Protein 5CFA (pdb70)

InterPro domains:
  IPR005877 YSIRK Gram-positive signal peptide [PF04650] (18-43)
  IPR005877 YSIRK Gram-positive signal peptide [TIGR01168] (13-55)
  IPR008966 Adhesion domain superfamily [SSF49401] (273-418)
  IPR008966 Adhesion domain superfamily [SSF49401] (420-597)
  IPR011252 Fibrogen-binding domain 1 [G3DSA:2.60.40.1280] (280-593)
  IPR011266 Fibrinogen-binding domain 2 [PF10425] (429-577)
  IPR013783 Immunoglobulin-like fold [G3DSA:2.60.40.10] (601-715)
  IPR013783 Immunoglobulin-like fold [G3DSA:2.60.40.10] (716-824)
  IPR013783 Immunoglobulin-like fold [G3DSA:2.60.40.10] (825-944)
  IPR019931 LPXTG cell wall anchor motif [PF00746] (1106-1149)
  IPR019931 LPXTG cell wall anchor motif [PS50847] (1112-1149)
  IPR033764 SD-repeat containing protein, B domain [PF17210] (604-709)
  IPR033764 SD-repeat containing protein, B domain [PF17210] (717-811)
  IPR033764 SD-repeat containing protein, B domain [PF17210] (827-930)
  IPR041171 SDR-like Ig domain [PF17961] (298-397)
  IPR050972 Serine-aspartate repeat-containing protein-like [PTHR34403] (8-1137)

Nearest PDB structures (foldseek):
  5cf3-assembly1_A  TM=9.729E-01  e=2.635E-61  Staphylococcus aureus
  5wtb-assembly4_C  TM=9.672E-01  e=5.217E-51  Staphylococcus aureus subsp. aureus Mu50
  5wtb-assembly3_B  TM=9.625E-01  e=1.735E-50  Staphylococcus aureus subsp. aureus Mu50
  5ihw-assembly1_A  TM=8.778E-01  e=2.331E-46  Staphylococcus aureus subsp. aureus MSSA476
  5wta-assembly2_B  TM=8.562E-01  e=1.679E-46  Staphylococcus aureus subsp. aureus Mu50

Structure (mmCIF, N/CA/C/O backbone):
data_5CFA
#
_entry.id   5CFA
#
_cell.length_a   60.916
_cell.length_b   74.961
_cell.length_c   75.563
_cell.angle_alpha   90.000
_cell.angle_beta   102.910
_cell.angle_gamma   90.000
#
_symmetry.space_group_name_H-M   'P 1 21 1'
#
loop_
_entity.id
_entity.type
_entity.pdbx_description
1 polymer 'Bone sialoprotein-binding protein'
2 polymer 'Peptide from Fibrinogen alpha chain'
3 non-polymer 'MAGNESIUM ION'
4 water water
#
loop_
_atom_site.group_PDB
_atom_site.id
_atom_site.type_symbol
_atom_site.label_atom_id
_atom_site.label_alt_id
_atom_site.label_comp_id
_atom_site.label_asym_id
_atom_site.label_entity_id
_atom_site.label_seq_id
_atom_site.pdbx_PDB_ins_code
_atom_site.Cartn_x
_atom_site.Cartn_y
_atom_site.Cartn_z
_atom_site.occupancy
_atom_site.B_iso_or_equiv
_atom_site.auth_seq_id
_atom_site.auth_comp_id
_atom_site.auth_asym_id
_atom_site.auth_atom_id
_atom_site.pdbx_PDB_model_num
ATOM 1 N N . ASN A 1 6 ? -4.273 -18.994 27.261 1.00 36.30 3 ASN A N 1
ATOM 2 C CA . ASN A 1 6 ? -5.596 -18.382 27.303 1.00 32.71 3 ASN A CA 1
ATOM 3 C C . ASN A 1 6 ? -5.704 -17.164 26.394 1.00 25.15 3 ASN A C 1
ATOM 4 O O . ASN A 1 6 ? -6.255 -16.133 26.783 1.00 22.45 3 ASN A O 1
ATOM 9 N N . ASN A 1 7 ? -5.179 -17.282 25.181 1.00 24.67 4 ASN A N 1
ATOM 10 C CA . ASN A 1 7 ? -5.280 -16.186 24.238 1.00 22.36 4 ASN A CA 1
ATOM 11 C C . ASN A 1 7 ? -6.696 -16.062 23.696 1.00 26.80 4 ASN A C 1
ATOM 12 O O . ASN A 1 7 ? -7.275 -17.043 23.229 1.00 27.09 4 ASN A O 1
ATOM 17 N N . VAL A 1 8 ? -7.249 -14.853 23.751 1.00 21.14 5 VAL A N 1
ATOM 18 C CA . VAL A 1 8 ? -8.617 -14.633 23.300 1.00 21.80 5 VAL A CA 1
ATOM 19 C C . VAL A 1 8 ? -8.689 -13.557 22.221 1.00 20.98 5 VAL A C 1
ATOM 20 O O . VAL A 1 8 ? -9.683 -12.842 22.116 1.00 20.87 5 VAL A O 1
ATOM 24 N N . ASN A 1 9 ? -7.639 -13.459 21.407 1.00 22.91 6 ASN A N 1
ATOM 25 C CA . ASN A 1 9 ? -7.634 -12.516 20.289 1.00 21.72 6 ASN A CA 1
ATOM 26 C C . ASN A 1 9 ? -8.890 -12.618 19.420 1.00 22.76 6 ASN A C 1
ATOM 27 O O . ASN A 1 9 ? -9.419 -11.607 18.964 1.00 24.38 6 ASN A O 1
ATOM 32 N N . ASP A 1 10 ? -9.377 -13.840 19.218 1.00 25.39 7 ASP A N 1
ATOM 33 C CA . ASP A 1 10 ? -10.584 -14.056 18.426 1.00 27.56 7 ASP A CA 1
ATOM 34 C C . ASP A 1 10 ? -11.842 -13.489 19.098 1.00 32.05 7 ASP A C 1
ATOM 35 O O . ASP A 1 10 ? -12.875 -13.316 18.447 1.00 31.11 7 ASP A O 1
ATOM 40 N N . LEU A 1 11 ? -11.752 -13.192 20.393 1.00 26.11 8 LEU A N 1
ATOM 41 C CA . LEU A 1 11 ? -12.868 -12.597 21.126 1.00 24.77 8 LEU A CA 1
ATOM 42 C C . LEU A 1 11 ? -12.762 -11.076 21.233 1.00 20.52 8 LEU A C 1
ATOM 43 O O . LEU A 1 11 ? -13.578 -10.428 21.891 1.00 21.40 8 LEU A O 1
ATOM 48 N N . ILE A 1 12 ? -11.754 -10.513 20.572 1.00 20.33 9 ILE A N 1
ATOM 49 C CA . ILE A 1 12 ? -11.561 -9.070 20.548 1.00 21.72 9 ILE A CA 1
ATOM 50 C C . ILE A 1 12 ? -11.997 -8.551 19.183 1.00 23.99 9 ILE A C 1
ATOM 51 O O . ILE A 1 12 ? -11.474 -8.985 18.160 1.00 26.19 9 ILE A O 1
ATOM 56 N N . THR A 1 13 ? -12.969 -7.649 19.168 1.00 19.91 10 THR A N 1
ATOM 57 C CA . THR A 1 13 ? -13.447 -7.068 17.918 1.00 24.16 10 THR A CA 1
ATOM 58 C C . THR A 1 13 ? -12.923 -5.649 17.756 1.00 17.45 10 THR A C 1
ATOM 59 O O . THR A 1 13 ? -13.320 -4.751 18.494 1.00 20.87 10 THR A O 1
ATOM 63 N N . VAL A 1 14 ? -12.043 -5.438 16.782 1.00 20.99 11 VAL A N 1
ATOM 64 C CA . VAL A 1 14 ? -11.463 -4.116 16.580 1.00 23.55 11 VAL A CA 1
ATOM 65 C C . VAL A 1 14 ? -12.393 -3.262 15.732 1.00 23.58 11 VAL A C 1
ATOM 66 O O . VAL A 1 14 ? -12.694 -3.615 14.595 1.00 26.64 11 VAL A O 1
ATOM 70 N N . THR A 1 15 ? -12.853 -2.144 16.285 1.00 22.40 12 THR A N 1
ATOM 71 C CA . THR A 1 15 ? -13.853 -1.323 15.601 1.00 22.64 12 THR A CA 1
ATOM 72 C C . THR A 1 15 ? -13.237 -0.129 14.872 1.00 26.31 12 THR A C 1
ATOM 73 O O . THR A 1 15 ? -13.860 0.456 13.988 1.00 27.33 12 THR A O 1
ATOM 77 N N . LYS A 1 16 ? -12.017 0.231 15.251 1.00 20.30 13 LYS A N 1
ATOM 78 C CA . LYS A 1 16 ? -11.301 1.317 14.585 1.00 22.15 13 LYS A CA 1
ATOM 79 C C . LYS A 1 16 ? -9.830 1.254 14.933 1.00 25.89 13 LYS A C 1
ATOM 80 O O . LYS A 1 16 ? -9.467 1.064 16.089 1.00 23.74 13 LYS A O 1
ATOM 86 N N . GLN A 1 17 ? -8.973 1.399 13.930 1.00 24.85 14 GLN A N 1
ATOM 87 C CA . GLN A 1 17 ? -7.549 1.512 14.213 1.00 23.11 14 GLN A CA 1
ATOM 88 C C . GLN A 1 17 ? -6.840 2.315 13.143 1.00 28.75 14 GLN A C 1
ATOM 89 O O . GLN A 1 17 ? -7.218 2.291 11.972 1.00 29.01 14 GLN A O 1
ATOM 95 N N . MET A 1 18 ? -5.822 3.056 13.560 1.00 24.14 15 MET A N 1
ATOM 96 C CA . MET A 1 18 ? -5.109 3.911 12.628 1.00 20.13 15 MET A CA 1
ATOM 97 C C . MET A 1 18 ? -3.699 4.233 13.089 1.00 24.67 15 MET A C 1
ATOM 98 O O . MET A 1 18 ? -3.378 4.177 14.273 1.00 22.04 15 MET A O 1
ATOM 103 N N . ILE A 1 19 ? -2.868 4.577 12.113 1.00 21.75 16 ILE A N 1
ATOM 104 C CA . ILE A 1 19 ? -1.490 4.980 12.337 1.00 20.63 16 ILE A CA 1
ATOM 105 C C . ILE A 1 19 ? -1.338 6.432 11.914 1.00 24.86 16 ILE A C 1
ATOM 106 O O . ILE A 1 19 ? -1.675 6.782 10.784 1.00 25.40 16 ILE A O 1
ATOM 111 N N . THR A 1 20 ? -0.854 7.280 12.813 1.00 22.21 17 THR A N 1
ATOM 112 C CA . THR A 1 20 ? -0.689 8.692 12.491 1.00 21.01 17 THR A CA 1
ATOM 113 C C . THR A 1 20 ? 0.681 9.182 12.929 1.00 23.46 17 THR A C 1
ATOM 114 O O . THR A 1 20 ? 1.353 8.545 13.734 1.00 23.79 17 THR A O 1
ATOM 118 N N . GLU A 1 21 ? 1.106 10.307 12.370 1.00 24.40 18 GLU A N 1
ATOM 119 C CA . GLU A 1 21 ? 2.424 10.850 12.676 1.00 23.51 18 GLU A CA 1
ATOM 120 C C . GLU A 1 21 ? 2.356 11.832 13.832 1.00 21.42 18 GLU A C 1
ATOM 121 O O . GLU A 1 21 ? 1.374 12.566 13.980 1.00 26.93 18 GLU A O 1
ATOM 127 N N . GLY A 1 22 ? 3.413 11.865 14.637 1.00 19.85 19 GLY A N 1
ATOM 128 C CA . GLY A 1 22 ? 3.399 12.616 15.881 1.00 21.25 19 GLY A CA 1
ATOM 129 C C . GLY A 1 22 ? 3.625 14.112 15.796 1.00 25.92 19 GLY A C 1
ATOM 130 O O . GLY A 1 22 ? 3.247 14.849 16.706 1.00 25.71 19 GLY A O 1
ATOM 131 N N . ILE A 1 23 ? 4.242 14.574 14.716 1.00 22.15 20 ILE A N 1
ATOM 132 C CA . ILE A 1 23 ? 4.544 15.995 14.575 1.00 20.78 20 ILE A CA 1
ATOM 133 C C . ILE A 1 23 ? 3.898 16.614 13.331 1.00 23.79 20 ILE A C 1
ATOM 134 O O . ILE A 1 23 ? 3.219 17.637 13.429 1.00 26.90 20 ILE A O 1
ATOM 139 N N . LYS A 1 24 ? 4.110 16.013 12.165 1.00 21.41 21 LYS A N 1
ATOM 140 C CA . LYS A 1 24 ? 3.499 16.524 10.944 1.00 28.65 21 LYS A CA 1
ATOM 141 C C . LYS A 1 24 ? 3.072 15.418 9.988 1.00 25.24 21 LYS A C 1
ATOM 142 O O . LYS A 1 24 ? 3.830 14.496 9.698 1.00 22.13 21 LYS A O 1
ATOM 148 N N . ASP A 1 25 ? 1.843 15.526 9.500 1.00 27.57 22 ASP A N 1
ATOM 149 C CA . ASP A 1 25 ? 1.297 14.560 8.562 1.00 32.08 22 ASP A CA 1
ATOM 150 C C . ASP A 1 25 ? 1.825 14.873 7.164 1.00 33.53 22 ASP A C 1
ATOM 151 O O . ASP A 1 25 ? 1.215 15.631 6.404 1.00 35.41 22 ASP A O 1
ATOM 156 N N . ASP A 1 26 ? 2.976 14.301 6.834 1.00 24.51 23 ASP A N 1
ATOM 157 C CA . ASP A 1 26 ? 3.584 14.551 5.535 1.00 21.47 23 ASP A CA 1
ATOM 158 C C . ASP A 1 26 ? 4.175 13.284 4.939 1.00 25.61 23 ASP A C 1
ATOM 159 O O . ASP A 1 26 ? 4.912 13.344 3.955 1.00 27.02 23 ASP A O 1
ATOM 164 N N . GLY A 1 27 ? 3.860 12.141 5.538 1.00 26.91 24 GLY A N 1
ATOM 165 C CA . GLY A 1 27 ? 4.344 10.869 5.033 1.00 26.06 24 GLY A CA 1
ATOM 166 C C . GLY A 1 27 ? 5.815 10.594 5.291 1.00 20.42 24 GLY A C 1
ATOM 167 O O . GLY A 1 27 ? 6.362 9.613 4.794 1.00 22.74 24 GLY A O 1
ATOM 168 N N . VAL A 1 28 ? 6.456 11.459 6.071 1.00 21.58 25 VAL A N 1
ATOM 169 C CA . VAL A 1 28 ? 7.883 11.328 6.365 1.00 19.99 25 VAL A CA 1
ATOM 170 C C . VAL A 1 28 ? 8.128 11.355 7.865 1.00 17.93 25 VAL A C 1
ATOM 171 O O . VAL A 1 28 ? 7.820 12.342 8.515 1.00 18.54 25 VAL A O 1
ATOM 175 N N . ILE A 1 29 ? 8.692 10.286 8.412 1.00 18.06 26 ILE A N 1
ATOM 176 C CA . ILE A 1 29 ? 9.028 10.288 9.833 1.00 16.23 26 ILE A CA 1
ATOM 177 C C . ILE A 1 29 ? 10.386 10.959 10.011 1.00 17.45 26 ILE A C 1
ATOM 178 O O . ILE A 1 29 ? 11.406 10.438 9.546 1.00 18.21 26 ILE A O 1
ATOM 183 N N . GLN A 1 30 ? 10.393 12.126 10.649 1.00 14.71 27 GLN A N 1
ATOM 184 C CA . GLN A 1 30 ? 11.637 12.833 10.943 1.00 14.82 27 GLN A CA 1
ATOM 185 C C . GLN A 1 30 ? 12.207 12.298 12.235 1.00 15.42 27 GLN A C 1
ATOM 186 O O . GLN A 1 30 ? 11.978 12.850 13.317 1.00 15.09 27 GLN A O 1
ATOM 192 N N . ALA A 1 31 ? 12.900 11.178 12.133 1.00 15.46 28 ALA A N 1
ATOM 193 C CA . ALA A 1 31 ? 13.340 10.424 13.303 1.00 13.49 28 ALA A CA 1
ATOM 194 C C . ALA A 1 31 ? 14.326 11.202 14.177 1.00 16.33 28 ALA A C 1
ATOM 195 O O . ALA A 1 31 ? 14.304 11.063 15.396 1.00 14.77 28 ALA A O 1
ATOM 197 N N . HIS A 1 32 ? 15.183 12.021 13.574 1.00 13.67 29 HIS A N 1
ATOM 198 C CA . HIS A 1 32 ? 16.142 12.781 14.377 1.00 12.67 29 HIS A CA 1
ATOM 199 C C . HIS A 1 32 ? 15.544 14.086 14.902 1.00 14.75 29 HIS A C 1
ATOM 200 O O . HIS A 1 32 ? 16.169 14.763 15.714 1.00 16.18 29 HIS A O 1
ATOM 207 N N . ASP A 1 33 ? 14.345 14.423 14.437 1.00 13.68 30 ASP A N 1
ATOM 208 C CA . ASP A 1 33 ? 13.543 15.457 15.101 1.00 16.21 30 ASP A CA 1
ATOM 209 C C . ASP A 1 33 ? 12.716 14.858 16.232 1.00 14.13 30 ASP A C 1
ATOM 210 O O . ASP A 1 33 ? 11.926 15.557 16.850 1.00 16.37 30 ASP A O 1
ATOM 215 N N . GLY A 1 34 ? 12.872 13.561 16.475 1.00 14.63 31 GLY A N 1
ATOM 216 C CA . GLY A 1 34 ? 12.126 12.887 17.520 1.00 15.12 31 GLY A CA 1
ATOM 217 C C . GLY A 1 34 ? 10.662 12.643 17.197 1.00 16.49 31 GLY A C 1
ATOM 218 O O . GLY A 1 34 ? 9.844 12.469 18.105 1.00 16.74 31 GLY A O 1
ATOM 219 N N . GLU A 1 35 ? 10.314 12.618 15.914 1.00 16.25 32 GLU A N 1
ATOM 220 C CA . GLU A 1 35 ? 8.912 12.432 15.541 1.00 14.29 32 GLU A CA 1
ATOM 221 C C . GLU A 1 35 ? 8.432 11.017 15.849 1.00 15.15 32 GLU A C 1
ATOM 222 O O . GLU A 1 35 ? 8.962 10.037 15.332 1.00 15.49 32 GLU A O 1
ATOM 228 N N . HIS A 1 36 ? 7.418 10.916 16.697 1.00 17.07 33 HIS A N 1
ATOM 229 C CA . HIS A 1 36 ? 6.876 9.613 17.034 1.00 14.73 33 HIS A CA 1
ATOM 230 C C . HIS A 1 36 ? 5.755 9.196 16.102 1.00 17.20 33 HIS A C 1
ATOM 231 O O . HIS A 1 36 ? 5.269 9.981 15.286 1.00 18.17 33 HIS A O 1
ATOM 238 N N . ILE A 1 37 ? 5.397 7.926 16.214 1.00 15.76 34 ILE A N 1
ATOM 239 C CA . ILE A 1 37 ? 4.314 7.324 15.460 1.00 16.15 34 ILE A CA 1
ATOM 240 C C . ILE A 1 37 ? 3.216 6.998 16.458 1.00 17.11 34 ILE A C 1
ATOM 241 O O . ILE A 1 37 ? 3.505 6.466 17.525 1.00 19.60 34 ILE A O 1
ATOM 246 N N . ILE A 1 38 ? 1.974 7.312 16.114 1.00 15.62 35 ILE A N 1
ATOM 247 C CA . ILE A 1 38 ? 0.860 7.061 17.034 1.00 17.32 35 ILE A CA 1
ATOM 248 C C . ILE A 1 38 ? -0.034 5.966 16.479 1.00 18.57 35 ILE A C 1
ATOM 249 O O . ILE A 1 38 ? -0.563 6.080 15.369 1.00 21.35 35 ILE A O 1
ATOM 254 N N . TYR A 1 39 ? -0.181 4.888 17.242 1.00 16.89 36 TYR A N 1
ATOM 255 C CA . TYR A 1 39 ? -1.083 3.813 16.865 1.00 16.52 36 TYR A CA 1
ATOM 256 C C . TYR A 1 39 ? -2.273 3.807 17.822 1.00 17.45 36 TYR A C 1
ATOM 257 O O . TYR A 1 39 ? -2.116 3.587 19.027 1.00 19.93 36 TYR A O 1
ATOM 266 N N A THR A 1 40 ? -3.458 4.036 17.268 0.50 17.28 37 THR A N 1
ATOM 267 N N B THR A 1 40 ? -3.459 4.095 17.298 0.50 17.31 37 THR A N 1
ATOM 268 C CA A THR A 1 40 ? -4.684 4.086 18.052 0.50 20.33 37 THR A CA 1
ATOM 269 C CA B THR A 1 40 ? -4.671 4.074 18.113 0.50 20.31 37 THR A CA 1
ATOM 270 C C A THR A 1 40 ? -5.552 2.890 17.684 0.50 19.89 37 THR A C 1
ATOM 271 C C B THR A 1 40 ? -5.544 2.902 17.698 0.50 19.90 37 THR A C 1
ATOM 272 O O A THR 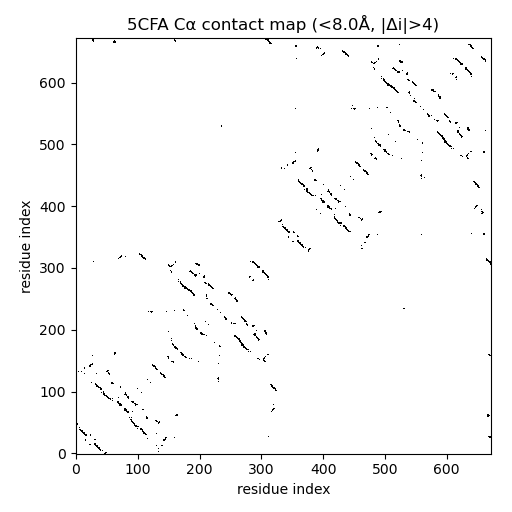A 1 40 ? -5.679 2.553 16.509 0.50 20.28 37 THR A O 1
ATOM 273 O O B THR A 1 40 ? -5.670 2.600 16.514 0.50 20.28 37 THR A O 1
ATOM 280 N N . SER A 1 41 ? -6.137 2.240 18.685 1.00 17.55 38 SER A N 1
ATOM 281 C CA . SER A 1 41 ? -6.979 1.085 18.434 1.00 20.35 38 SER A CA 1
ATOM 282 C C . SER A 1 41 ? -8.184 1.125 19.376 1.00 20.92 38 SER A C 1
ATOM 283 O O . SER A 1 41 ? -8.024 1.348 20.571 1.00 22.99 38 SER A O 1
ATOM 286 N N . ASP A 1 42 ? -9.381 0.950 18.823 1.00 18.53 39 ASP A N 1
ATOM 287 C CA . ASP A 1 42 ? -10.613 0.860 19.615 1.00 21.77 39 ASP A CA 1
ATOM 288 C C . ASP A 1 42 ? -11.172 -0.541 19.448 1.00 20.57 39 ASP A C 1
ATOM 289 O O . ASP A 1 42 ? -11.300 -1.023 18.327 1.00 20.58 39 ASP A O 1
ATOM 294 N N . PHE A 1 43 ? -11.515 -1.204 20.549 1.00 20.51 40 PHE A N 1
ATOM 295 C CA . PHE A 1 43 ? -12.007 -2.573 20.439 1.00 20.75 40 PHE A CA 1
ATOM 296 C C . PHE A 1 43 ? -12.991 -2.987 21.514 1.00 20.76 40 PHE A C 1
ATOM 297 O O . PHE A 1 43 ? -13.036 -2.418 22.603 1.00 21.25 40 PHE A O 1
ATOM 305 N N . LYS A 1 44 ? -13.804 -3.974 21.158 1.00 20.09 41 LYS A N 1
ATOM 306 C CA . LYS A 1 44 ? -14.760 -4.574 22.075 1.00 22.13 41 LYS A CA 1
ATOM 307 C C . LYS A 1 44 ? -14.199 -5.880 22.599 1.00 20.35 41 LYS A C 1
ATOM 308 O O . LYS A 1 44 ? -13.538 -6.624 21.876 1.00 19.76 41 LYS A O 1
ATOM 314 N N . ILE A 1 45 ? -14.479 -6.144 23.868 1.00 19.81 42 ILE A N 1
ATOM 315 C CA . ILE A 1 45 ? -14.029 -7.342 24.555 1.00 20.24 42 ILE A CA 1
ATOM 316 C C . ILE A 1 45 ? -15.244 -8.228 24.815 1.00 17.67 42 ILE A C 1
ATOM 317 O O . ILE A 1 45 ? -16.180 -7.811 25.499 1.00 19.33 42 ILE A O 1
ATOM 322 N N . ASP A 1 46 ? -15.240 -9.433 24.256 1.00 20.67 43 ASP A N 1
ATOM 323 C CA . ASP A 1 46 ? -16.401 -10.310 24.398 1.00 21.24 43 ASP A CA 1
ATOM 324 C C . ASP A 1 46 ? -16.702 -10.620 25.855 1.00 24.38 43 ASP A C 1
ATOM 325 O O . ASP A 1 46 ? -15.803 -10.708 26.692 1.00 20.54 43 ASP A O 1
ATOM 330 N N . ASN A 1 47 ? -17.983 -10.792 26.147 1.00 20.59 44 ASN A N 1
ATOM 331 C CA . ASN A 1 47 ? -18.412 -11.130 27.500 1.00 19.42 44 ASN A CA 1
ATOM 332 C C . ASN A 1 47 ? -17.837 -12.458 28.004 1.00 21.44 44 ASN A C 1
ATOM 333 O O . ASN A 1 47 ? -17.712 -12.660 29.214 1.00 22.89 44 ASN A O 1
ATOM 338 N N . ALA A 1 48 ? -17.463 -13.345 27.090 1.00 21.03 45 ALA A N 1
ATOM 339 C CA . ALA A 1 48 ? -16.873 -14.619 27.487 1.00 23.05 45 ALA A CA 1
ATOM 340 C C . ALA A 1 48 ? -15.444 -14.463 28.010 1.00 20.16 45 ALA A C 1
ATOM 341 O O . ALA A 1 48 ? -14.895 -15.382 28.614 1.00 23.32 45 ALA A O 1
ATOM 343 N N . VAL A 1 49 ? -14.829 -13.312 27.764 1.00 20.34 46 VAL A N 1
ATOM 344 C CA . VAL A 1 49 ? -13.468 -13.099 28.245 1.00 20.64 46 VAL A CA 1
ATOM 345 C C . VAL A 1 49 ? -13.461 -13.071 29.776 1.00 18.74 46 VAL A C 1
ATOM 346 O O . VAL A 1 49 ? -14.305 -12.416 30.393 1.00 20.42 46 VAL A O 1
ATOM 350 N N . LYS A 1 50 ? -12.520 -13.793 30.377 1.00 19.23 47 LYS A N 1
ATOM 351 C CA . LYS A 1 50 ? -12.439 -13.882 31.835 1.00 20.10 47 LYS A CA 1
ATOM 352 C C . LYS A 1 50 ? -11.049 -13.535 32.355 1.00 18.30 47 LYS A C 1
ATOM 353 O O . LYS A 1 50 ? -10.103 -13.396 31.582 1.00 19.40 47 LYS A O 1
ATOM 359 N N . ALA A 1 51 ? -10.938 -13.406 33.677 1.00 19.55 48 ALA A N 1
ATOM 360 C CA . ALA A 1 51 ? -9.667 -13.047 34.304 1.00 19.19 48 ALA A CA 1
ATOM 361 C C . ALA A 1 51 ? -8.561 -14.008 33.898 1.00 21.79 48 ALA A C 1
ATOM 362 O O . ALA A 1 51 ? -8.760 -15.226 33.851 1.00 22.07 48 ALA A O 1
ATOM 364 N N . GLY A 1 52 ? -7.404 -13.447 33.570 1.00 18.74 49 GLY A N 1
ATOM 365 C CA . GLY A 1 52 ? -6.256 -14.243 33.188 1.00 19.80 49 GLY A CA 1
ATOM 366 C C . GLY A 1 52 ? -6.136 -14.480 31.695 1.00 17.33 49 GLY A C 1
ATOM 367 O O . GLY A 1 52 ? -5.081 -14.908 31.227 1.00 22.76 49 GLY A O 1
ATOM 368 N N . ASP A 1 53 ? -7.211 -14.234 30.945 1.00 16.99 50 ASP A N 1
ATOM 369 C CA . ASP A 1 53 ? -7.147 -14.322 29.484 1.00 19.35 50 ASP A CA 1
ATOM 370 C C . ASP A 1 53 ? -6.238 -13.219 28.949 1.00 18.63 50 ASP A C 1
ATOM 371 O O . ASP A 1 53 ? -6.058 -12.183 29.595 1.00 17.19 50 ASP A O 1
ATOM 376 N N . THR A 1 54 ? -5.685 -13.443 27.763 1.00 17.82 51 THR A N 1
ATOM 377 C CA . THR A 1 54 ? -4.749 -12.497 27.164 1.00 21.27 51 THR A CA 1
ATOM 378 C C . THR A 1 54 ? -5.098 -12.112 25.732 1.00 22.51 51 THR A C 1
ATOM 379 O O . THR A 1 54 ? -5.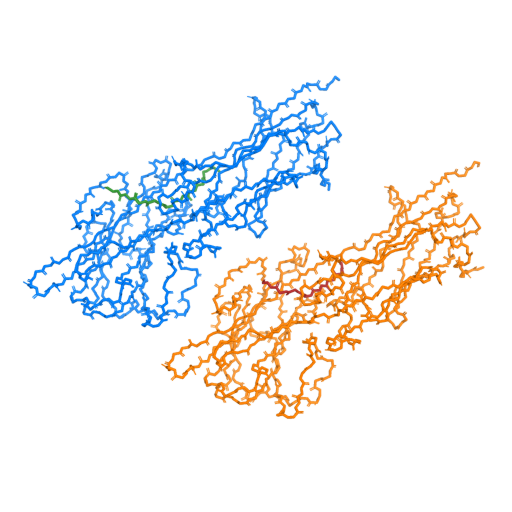693 -12.888 24.987 1.00 20.03 51 THR A O 1
ATOM 383 N N . MET A 1 55 ? -4.707 -10.899 25.359 1.00 17.42 52 MET A N 1
ATOM 384 C CA . MET A 1 55 ? -4.755 -10.449 23.974 1.00 17.46 52 MET A CA 1
ATOM 385 C C . MET A 1 55 ? -3.411 -9.836 23.637 1.00 18.36 52 MET A C 1
ATOM 386 O O . MET A 1 55 ? -2.635 -9.503 24.539 1.00 19.83 52 MET A O 1
ATOM 391 N N . THR A 1 56 ? -3.131 -9.676 22.347 1.00 18.16 53 THR A N 1
ATOM 392 C CA . THR A 1 56 ? -1.869 -9.076 21.934 1.00 19.39 53 THR A CA 1
ATOM 393 C C . THR A 1 56 ? -2.059 -7.820 21.100 1.00 20.42 53 THR A C 1
ATOM 394 O O . THR A 1 56 ? -3.091 -7.618 20.457 1.00 19.91 53 THR A O 1
ATOM 398 N N . VAL A 1 57 ? -1.039 -6.974 21.138 1.00 15.97 54 VAL A N 1
ATOM 399 C CA . VAL A 1 57 ? -0.934 -5.796 20.290 1.00 16.07 54 VAL A CA 1
ATOM 400 C C . VAL A 1 57 ? 0.460 -5.808 19.694 1.00 17.67 54 VAL A C 1
ATOM 401 O O . VAL A 1 57 ? 1.447 -5.887 20.426 1.00 18.26 54 VAL A O 1
ATOM 405 N N . LYS A 1 58 ? 0.548 -5.750 18.372 1.00 18.59 55 LYS A N 1
ATOM 406 C CA . LYS A 1 58 ? 1.843 -5.875 17.719 1.00 19.59 55 LYS A CA 1
ATOM 407 C C . LYS A 1 58 ? 2.304 -4.559 17.092 1.00 20.69 55 LYS A C 1
ATOM 408 O O . LYS A 1 58 ? 1.548 -3.905 16.373 1.00 22.90 55 LYS A O 1
ATOM 414 N N . TYR A 1 59 ? 3.535 -4.164 17.415 1.00 18.36 56 TYR A N 1
ATOM 415 C CA . TYR A 1 59 ? 4.178 -2.998 16.815 1.00 19.51 56 TYR A CA 1
ATOM 416 C C . TYR A 1 59 ? 4.856 -3.431 15.531 1.00 18.75 56 TYR A C 1
ATOM 417 O O . TYR A 1 59 ? 5.252 -4.585 15.400 1.00 20.58 56 TYR A O 1
ATOM 426 N N . ASP A 1 60 ? 5.017 -2.506 14.590 1.00 16.78 57 ASP A N 1
ATOM 427 C CA . ASP A 1 60 ? 5.822 -2.810 13.414 1.00 17.27 57 ASP A CA 1
ATOM 428 C C . ASP A 1 60 ? 7.260 -3.101 13.841 1.00 18.89 57 ASP A C 1
ATOM 429 O O . ASP A 1 60 ? 7.787 -2.454 14.742 1.00 17.10 57 ASP A O 1
ATOM 434 N N . LYS A 1 61 ? 7.896 -4.064 13.181 1.00 15.92 58 LYS A N 1
ATOM 435 C CA . LYS A 1 61 ? 9.254 -4.475 13.513 1.00 18.98 58 LYS A CA 1
ATOM 436 C C . LYS A 1 61 ? 10.250 -3.303 13.516 1.00 17.50 58 LYS A C 1
ATOM 437 O O . LYS A 1 61 ? 11.245 -3.315 14.248 1.00 18.82 58 LYS A O 1
ATOM 443 N N . HIS A 1 62 ? 9.948 -2.276 12.733 1.00 18.41 59 HIS A N 1
ATOM 444 C CA . HIS A 1 62 ? 10.855 -1.146 12.579 1.00 16.64 59 HIS A CA 1
ATOM 445 C C . HIS A 1 62 ? 10.616 -0.039 13.602 1.00 15.84 59 HIS A C 1
ATOM 446 O O . HIS A 1 62 ? 11.236 1.024 13.512 1.00 16.05 59 HIS A O 1
ATOM 453 N N . THR A 1 63 ? 9.712 -0.280 14.554 1.00 14.69 60 THR A N 1
ATOM 454 C CA . THR A 1 63 ? 9.390 0.701 15.581 1.00 16.91 60 THR A CA 1
ATOM 455 C C . THR A 1 63 ? 9.697 0.152 16.973 1.00 15.56 60 THR A C 1
ATOM 456 O O . THR A 1 63 ? 9.877 -1.049 17.156 1.00 16.58 60 THR A O 1
ATOM 460 N N . ILE A 1 64 ? 9.741 1.047 17.957 1.00 17.01 61 ILE A N 1
ATOM 461 C CA . ILE A 1 64 ? 10.108 0.685 19.319 1.00 16.32 61 ILE A CA 1
ATOM 462 C C . ILE A 1 64 ? 9.454 1.708 20.259 1.00 16.53 61 ILE A C 1
ATOM 463 O O . ILE A 1 64 ? 9.401 2.889 19.943 1.00 16.44 61 ILE A O 1
ATOM 468 N N . PRO A 1 65 ? 8.893 1.252 21.392 1.00 15.84 62 PRO A N 1
ATOM 469 C CA . PRO A 1 65 ? 8.153 2.188 22.252 1.00 15.72 62 PRO A CA 1
ATOM 470 C C . PRO A 1 65 ? 9.002 3.338 22.778 1.00 16.85 62 PRO A C 1
ATOM 471 O O . PRO A 1 65 ? 8.534 4.479 22.811 1.00 19.74 62 PRO A O 1
ATOM 475 N N . SER A 1 66 ? 10.230 3.047 23.192 1.00 15.43 63 SER A N 1
ATOM 476 C CA . SER A 1 66 ? 11.140 4.097 23.620 1.00 15.35 63 SER A CA 1
ATOM 477 C C . SER A 1 66 ? 12.440 4.021 22.828 1.00 16.47 63 SER A C 1
ATOM 478 O O . SER A 1 66 ? 13.036 2.955 22.691 1.00 16.47 63 SER A O 1
ATOM 481 N N . ASP A 1 67 ? 12.859 5.161 22.292 1.00 16.29 64 ASP A N 1
ATOM 482 C CA . ASP A 1 67 ? 14.055 5.237 21.465 1.00 15.80 64 ASP A CA 1
ATOM 483 C C . ASP A 1 67 ? 15.311 5.168 22.333 1.00 17.73 64 ASP A C 1
ATOM 484 O O . ASP A 1 67 ? 16.233 4.411 22.028 1.00 20.28 64 ASP A O 1
ATOM 489 N N . ILE A 1 68 ? 15.350 5.928 23.428 1.00 14.81 65 ILE A N 1
ATOM 490 C CA . ILE A 1 68 ? 16.594 5.993 24.194 1.00 14.52 65 ILE A CA 1
ATOM 491 C C . ILE A 1 68 ? 16.534 5.469 25.631 1.00 14.60 65 ILE A C 1
ATOM 492 O O . ILE A 1 68 ? 17.555 5.462 26.314 1.00 16.88 65 ILE A O 1
ATOM 497 N N . THR A 1 69 ? 15.377 5.012 26.093 1.00 15.69 66 THR A N 1
ATOM 498 C CA . THR A 1 69 ? 15.362 4.318 27.388 1.00 16.33 66 THR A CA 1
ATOM 499 C C . THR A 1 69 ? 14.969 2.850 27.253 1.00 17.64 66 THR A C 1
ATOM 500 O O . THR A 1 69 ? 14.329 2.444 26.278 1.00 19.11 66 THR A O 1
ATOM 504 N N . ASP A 1 70 ? 15.362 2.063 28.251 1.00 22.39 67 ASP A N 1
ATOM 505 C CA . ASP A 1 70 ? 15.187 0.613 28.211 1.00 24.30 67 ASP A CA 1
ATOM 506 C C . ASP A 1 70 ? 14.060 0.151 29.122 1.00 22.73 67 ASP A C 1
ATOM 507 O O . ASP A 1 70 ? 13.797 -1.048 29.224 1.00 29.67 67 ASP A O 1
ATOM 512 N N . ASP A 1 71 ? 13.400 1.108 29.766 1.00 21.27 68 ASP A N 1
ATOM 513 C CA . ASP A 1 71 ? 12.501 0.835 30.884 1.00 28.93 68 ASP A CA 1
ATOM 514 C C . ASP A 1 71 ? 11.017 0.786 30.517 1.00 30.84 68 ASP A C 1
ATOM 515 O O . ASP A 1 71 ? 10.163 0.968 31.387 1.00 29.62 68 ASP A O 1
ATOM 520 N N . PHE A 1 72 ? 10.699 0.548 29.246 1.00 26.05 69 PHE A N 1
ATOM 521 C CA . PHE A 1 72 ? 9.298 0.590 28.833 1.00 26.63 69 PHE A CA 1
ATOM 522 C C . PHE A 1 72 ? 8.422 -0.469 29.506 1.00 23.69 69 PHE A C 1
ATOM 523 O O . PHE A 1 72 ? 8.725 -1.657 29.498 1.00 24.49 69 PHE A O 1
ATOM 531 N N . THR A 1 73 ? 7.339 0.002 30.113 1.00 20.75 70 THR A N 1
ATOM 532 C CA . THR A 1 73 ? 6.282 -0.869 30.610 1.00 21.20 70 THR A CA 1
ATOM 533 C C . THR A 1 73 ? 4.973 -0.420 29.972 1.00 16.54 70 THR A C 1
ATOM 534 O O . THR A 1 73 ? 4.645 0.762 30.037 1.00 20.55 70 THR A O 1
ATOM 538 N N . PRO A 1 74 ? 4.217 -1.353 29.365 1.00 15.55 71 PRO A N 1
ATOM 539 C CA . PRO A 1 74 ? 2.925 -0.942 28.804 1.00 16.89 71 PRO A CA 1
ATOM 540 C C . PRO A 1 74 ? 2.013 -0.283 29.829 1.00 17.38 71 PRO A C 1
ATOM 541 O O . PRO A 1 74 ? 1.984 -0.665 31.002 1.00 17.88 71 PRO A O 1
ATOM 545 N N . VAL A 1 75 ? 1.250 0.694 29.371 1.00 16.53 72 VAL A N 1
ATOM 546 C CA . VAL A 1 75 ? 0.298 1.363 30.224 1.00 15.26 72 VAL A CA 1
ATOM 547 C C . VAL A 1 75 ? -0.837 0.389 30.582 1.00 15.83 72 VAL A C 1
ATOM 548 O O . VAL A 1 75 ? -1.234 -0.446 29.773 1.00 15.77 72 VAL A O 1
ATOM 552 N N . ASP A 1 76 ? -1.319 0.467 31.817 1.00 17.04 73 ASP A N 1
ATOM 553 C CA . ASP A 1 76 ? -2.503 -0.288 32.196 1.00 15.53 73 ASP A CA 1
ATOM 554 C C . ASP A 1 76 ? -3.658 0.145 31.316 1.00 14.27 73 ASP A C 1
ATOM 555 O O . ASP A 1 76 ? -3.723 1.312 30.933 1.00 16.54 73 ASP A O 1
ATOM 560 N N . ILE A 1 77 ? -4.603 -0.753 31.048 1.00 15.38 74 ILE A N 1
ATOM 561 C CA . ILE A 1 77 ? -5.907 -0.319 30.555 1.00 14.40 74 ILE A CA 1
ATOM 562 C C . ILE A 1 77 ? -6.799 -0.099 31.771 1.00 15.97 74 ILE A C 1
ATOM 563 O O . ILE A 1 77 ? -6.986 -1.023 32.551 1.00 15.14 74 ILE A O 1
ATOM 568 N N . THR A 1 78 ? -7.304 1.121 31.956 1.00 15.23 75 THR A N 1
ATOM 569 C CA . THR A 1 78 ? -8.094 1.460 33.146 1.00 15.29 75 THR A CA 1
ATOM 570 C C . THR A 1 78 ? -9.475 1.980 32.796 1.00 16.19 75 THR A C 1
ATOM 571 O O . THR A 1 78 ? -9.667 2.585 31.749 1.00 17.02 75 THR A O 1
ATOM 575 N N . ASP A 1 79 ? -10.437 1.762 33.693 1.00 17.50 76 ASP A N 1
ATOM 576 C CA . ASP A 1 79 ? -11.776 2.322 33.501 1.00 21.60 76 ASP A CA 1
ATOM 577 C C . ASP A 1 79 ? -11.784 3.766 34.047 1.00 19.70 76 ASP A C 1
ATOM 578 O O . ASP A 1 79 ? -10.768 4.213 34.579 1.00 18.42 76 ASP A O 1
ATOM 583 N N . PRO A 1 80 ? -12.904 4.508 33.897 1.00 18.50 77 PRO A N 1
ATOM 584 C CA . PRO A 1 80 ? -12.891 5.929 34.278 1.00 21.67 77 PRO A CA 1
ATOM 585 C C . PRO A 1 80 ? -12.561 6.247 35.735 1.00 23.67 77 PRO A C 1
ATOM 586 O O . PRO A 1 80 ? -12.161 7.381 36.011 1.00 24.38 77 PRO A O 1
ATOM 590 N N . SER A 1 81 ? -12.722 5.295 36.650 1.00 19.70 78 SER A N 1
ATOM 591 C CA . SER A 1 81 ? -12.418 5.575 38.052 1.00 22.58 78 SER A CA 1
ATOM 592 C C . SER A 1 81 ? -11.076 4.973 38.468 1.00 17.36 78 SER A C 1
ATOM 593 O O . SER A 1 81 ? -10.669 5.087 39.619 1.00 20.82 78 SER A O 1
ATOM 596 N N . GLY A 1 82 ? -10.382 4.337 37.529 1.00 16.66 79 GLY A N 1
ATOM 597 C CA . GLY A 1 82 ? -9.081 3.784 37.848 1.00 16.67 79 GLY A CA 1
ATOM 598 C C . GLY A 1 82 ? -9.009 2.279 38.024 1.00 16.76 79 GLY A C 1
ATOM 599 O O . GLY A 1 82 ? -7.938 1.765 38.322 1.00 18.18 79 GLY A O 1
ATOM 600 N N . GLU A 1 83 ? -10.123 1.570 37.855 1.00 17.75 80 GLU A N 1
ATOM 601 C CA . GLU A 1 83 ? -10.092 0.106 37.915 1.00 15.11 80 GLU A CA 1
ATOM 602 C C . GLU A 1 83 ? -9.210 -0.426 36.801 1.00 16.32 80 GLU A C 1
ATOM 603 O O . GLU A 1 83 ? -9.287 0.043 35.670 1.00 17.10 80 GLU A O 1
ATOM 609 N N . VAL A 1 84 ? -8.358 -1.394 37.105 1.00 15.16 81 VAL A N 1
ATOM 610 C CA . VAL A 1 84 ? -7.518 -1.931 36.043 1.00 15.41 81 VAL A CA 1
ATOM 611 C C . VAL A 1 84 ? -8.246 -3.037 35.291 1.00 17.07 81 VAL A C 1
ATOM 612 O O . VAL A 1 84 ? -8.663 -4.032 35.874 1.00 15.81 81 VAL A O 1
ATOM 616 N N . ILE A 1 85 ? -8.399 -2.839 33.988 1.00 17.14 82 ILE A N 1
ATOM 617 C CA . ILE A 1 85 ? -9.041 -3.808 33.113 1.00 14.47 82 ILE A CA 1
ATOM 618 C C . ILE A 1 85 ? -8.036 -4.853 32.629 1.00 16.05 82 ILE A C 1
ATOM 619 O O . ILE A 1 85 ? -8.340 -6.041 32.578 1.00 16.90 82 ILE A O 1
ATOM 624 N N . ALA A 1 86 ? -6.831 -4.414 32.281 1.00 14.90 83 ALA A N 1
ATOM 625 C CA . ALA A 1 86 ? -5.789 -5.336 31.833 1.00 15.44 83 ALA A CA 1
ATOM 626 C C . ALA A 1 86 ? -4.405 -4.798 32.171 1.00 15.18 83 ALA A C 1
ATOM 627 O O . ALA A 1 86 ? -4.187 -3.580 32.166 1.00 15.57 83 ALA A O 1
ATOM 629 N N . LYS A 1 87 ? -3.485 -5.714 32.458 1.00 16.56 84 LYS A N 1
ATOM 630 C CA . LYS A 1 87 ? -2.073 -5.401 32.690 1.00 17.51 84 LYS A CA 1
ATOM 631 C C . LYS A 1 87 ? -1.248 -5.853 31.484 1.00 16.28 84 LYS A C 1
ATOM 632 O O . LYS A 1 87 ? -1.448 -6.957 30.969 1.00 17.11 84 LYS A O 1
ATOM 638 N N . GLY A 1 88 ? -0.299 -5.026 31.049 1.00 16.23 85 GLY A N 1
ATOM 639 C CA . GLY A 1 88 ? 0.473 -5.362 29.865 1.00 17.35 85 GLY A CA 1
ATOM 640 C C . GLY A 1 88 ? 1.938 -5.654 30.110 1.00 18.34 85 GLY A C 1
ATOM 641 O O . GLY A 1 88 ? 2.567 -5.066 30.995 1.00 18.33 85 GLY A O 1
ATOM 642 N N A THR A 1 89 ? 2.485 -6.578 29.329 0.60 17.17 86 THR A N 1
ATOM 643 N N B THR A 1 89 ? 2.475 -6.565 29.301 0.40 17.21 86 THR A N 1
ATOM 644 C CA A THR A 1 89 ? 3.918 -6.822 29.340 0.60 20.65 86 THR A CA 1
ATOM 645 C CA B THR A 1 89 ? 3.889 -6.920 29.314 0.40 20.62 86 THR A CA 1
ATOM 646 C C A THR A 1 89 ? 4.429 -6.757 27.912 0.60 21.17 86 THR A C 1
ATOM 647 C C B THR A 1 89 ? 4.432 -6.778 27.894 0.40 21.14 86 THR A C 1
ATOM 648 O O A THR A 1 89 ? 3.746 -7.166 26.978 0.60 19.89 86 THR A O 1
ATOM 649 O O B THR A 1 89 ? 3.764 -7.163 26.936 0.40 19.92 86 THR A O 1
ATOM 656 N N . PHE A 1 90 ? 5.632 -6.222 27.754 1.00 19.03 87 PHE A N 1
ATOM 657 C CA . PHE A 1 90 ? 6.216 -6.020 26.436 1.00 19.00 87 PHE A CA 1
ATOM 658 C C . PHE A 1 90 ? 7.372 -6.973 26.177 1.00 18.83 87 PHE A C 1
ATOM 659 O O . PHE A 1 90 ? 8.256 -7.137 27.014 1.00 26.56 87 PHE A O 1
ATOM 667 N N . ASP A 1 91 ? 7.359 -7.597 25.006 1.00 21.51 88 ASP A N 1
ATOM 668 C CA . ASP A 1 91 ? 8.487 -8.399 24.554 1.00 19.93 88 ASP A CA 1
ATOM 669 C C . ASP A 1 91 ? 9.202 -7.643 23.444 1.00 20.73 88 ASP A C 1
ATOM 670 O O . ASP A 1 91 ? 8.668 -7.496 22.350 1.00 21.89 88 ASP A O 1
ATOM 675 N N . LEU A 1 92 ? 10.408 -7.165 23.736 1.00 23.82 89 LEU A N 1
ATOM 676 C CA . LEU A 1 92 ? 11.171 -6.373 22.771 1.00 24.70 89 LEU A CA 1
ATOM 677 C C . LEU A 1 92 ? 11.488 -7.155 21.506 1.00 26.69 89 LEU A C 1
ATOM 678 O O . LEU A 1 92 ? 11.465 -6.613 20.403 1.00 28.94 89 LEU A O 1
ATOM 683 N N . ASN A 1 93 ? 11.770 -8.438 21.675 1.00 23.85 90 ASN A N 1
ATOM 684 C CA . ASN A 1 93 ? 12.175 -9.285 20.570 1.00 26.25 90 ASN A CA 1
ATOM 685 C C . ASN A 1 93 ? 11.053 -9.527 19.563 1.00 26.41 90 ASN A C 1
ATOM 686 O O . ASN A 1 93 ? 11.294 -9.586 18.360 1.00 27.63 90 ASN A O 1
ATOM 691 N N . THR A 1 94 ? 9.822 -9.651 20.054 1.00 24.40 91 THR A N 1
ATOM 692 C CA . THR A 1 94 ? 8.679 -9.831 19.164 1.00 25.22 91 THR A CA 1
ATOM 693 C C . THR A 1 94 ? 7.924 -8.517 18.914 1.00 23.90 91 THR A C 1
ATOM 694 O O . THR A 1 94 ? 6.951 -8.491 18.157 1.00 20.04 91 THR A O 1
ATOM 698 N N . LYS A 1 95 ? 8.385 -7.435 19.544 1.00 20.10 92 LYS A N 1
ATOM 699 C CA . LYS A 1 95 ? 7.727 -6.129 19.447 1.00 19.21 92 LYS A CA 1
ATOM 700 C C . LYS A 1 95 ? 6.226 -6.256 19.713 1.00 19.83 92 LYS A C 1
ATOM 701 O O . LYS A 1 95 ? 5.405 -5.718 18.973 1.00 19.76 92 LYS A O 1
ATOM 707 N N . THR A 1 96 ? 5.875 -6.973 20.781 1.00 19.66 93 THR A N 1
ATOM 708 C CA . THR A 1 96 ? 4.481 -7.295 21.070 1.00 20.85 93 THR A CA 1
ATOM 709 C C . THR A 1 96 ? 4.130 -7.036 22.527 1.00 16.97 93 THR A C 1
ATOM 710 O O . THR A 1 96 ? 4.873 -7.422 23.421 1.00 18.73 93 THR A O 1
ATOM 714 N N . ILE A 1 97 ? 3.008 -6.363 22.752 1.00 19.48 94 ILE A N 1
ATOM 715 C CA . ILE A 1 97 ? 2.440 -6.277 24.090 1.00 16.20 94 ILE A CA 1
ATOM 716 C C . ILE A 1 97 ? 1.456 -7.414 24.304 1.00 17.90 94 ILE A C 1
ATOM 717 O O . ILE A 1 97 ? 0.601 -7.676 23.461 1.00 16.95 94 ILE A O 1
ATOM 722 N N . THR A 1 98 ? 1.576 -8.091 25.438 1.00 17.59 95 THR A N 1
ATOM 723 C CA . THR A 1 98 ? 0.539 -9.023 25.854 1.00 19.15 95 THR A CA 1
ATOM 724 C C . THR A 1 98 ? -0.235 -8.398 27.003 1.00 16.91 95 THR A C 1
ATOM 725 O O . THR A 1 98 ? 0.326 -8.136 28.066 1.00 20.58 95 THR A O 1
ATOM 729 N N . TYR A 1 99 ? -1.516 -8.127 26.771 1.00 17.18 96 TYR A N 1
ATOM 730 C CA . TYR A 1 99 ? -2.401 -7.633 27.829 1.00 16.16 96 TYR A CA 1
ATOM 731 C C . TYR A 1 99 ? -3.148 -8.789 28.489 1.00 16.97 96 TYR A C 1
ATOM 732 O O . TYR A 1 99 ? -3.776 -9.596 27.811 1.00 17.91 96 TYR A O 1
ATOM 741 N N . LYS A 1 100 ? -3.079 -8.852 29.814 1.00 14.21 97 LYS A N 1
ATOM 742 C CA . LYS A 1 100 ? -3.730 -9.911 30.566 1.00 15.75 97 LYS A CA 1
ATOM 743 C C . LYS A 1 100 ? -4.864 -9.300 31.375 1.00 17.53 97 LYS A C 1
ATOM 744 O O . LYS A 1 100 ? -4.642 -8.404 32.182 1.00 17.43 97 LYS A O 1
ATOM 750 N N . PHE A 1 101 ? -6.085 -9.769 31.134 1.00 17.15 98 PHE A N 1
ATOM 751 C CA . PHE A 1 101 ? -7.244 -9.195 31.813 1.00 15.73 98 PHE A CA 1
ATOM 752 C C . PHE A 1 101 ? -7.296 -9.548 33.283 1.00 15.64 98 PHE A C 1
ATOM 753 O O . PHE A 1 101 ? -6.908 -10.648 33.700 1.00 18.03 98 PHE A O 1
ATOM 761 N N . THR A 1 102 ? -7.747 -8.577 34.066 1.00 15.21 99 THR A N 1
ATOM 762 C CA . THR A 1 102 ? -7.991 -8.781 35.489 1.00 15.48 99 THR A CA 1
ATOM 763 C C . THR A 1 102 ? -9.414 -9.268 35.682 1.00 20.05 99 THR A C 1
ATOM 764 O O . THR A 1 102 ? -10.163 -9.417 34.710 1.00 18.07 99 THR A O 1
ATOM 768 N N . ASP A 1 103 ? -9.812 -9.468 36.935 1.00 17.75 100 ASP A N 1
ATOM 769 C CA . ASP A 1 103 ? -11.186 -9.876 37.208 1.00 18.96 100 ASP A CA 1
ATOM 770 C C . ASP A 1 103 ? -12.194 -8.738 36.989 1.00 18.20 100 ASP A C 1
ATOM 771 O O . ASP A 1 103 ? -13.382 -8.906 37.238 1.00 18.90 100 ASP A O 1
ATOM 776 N N . TYR A 1 104 ? -11.725 -7.594 36.489 1.00 16.69 101 TYR A N 1
ATOM 777 C CA . TYR A 1 104 ? -12.635 -6.578 35.972 1.00 15.66 101 TYR A CA 1
ATOM 778 C C . TYR A 1 104 ? -13.618 -7.213 34.985 1.00 19.25 101 TYR A C 1
ATOM 779 O O . TYR A 1 104 ? -14.813 -6.916 35.008 1.00 16.81 101 TYR A O 1
ATOM 788 N N . VAL A 1 105 ? -13.116 -8.084 34.109 1.00 16.56 102 VAL A N 1
ATOM 789 C CA . VAL A 1 105 ? -13.966 -8.644 33.063 1.00 17.41 102 VAL A CA 1
ATOM 790 C C . VAL A 1 105 ? -14.908 -9.725 33.598 1.00 22.88 102 VAL A C 1
ATOM 791 O O . VAL A 1 105 ? -15.815 -10.152 32.888 1.00 23.33 102 VAL A O 1
ATOM 795 N N . ASP A 1 106 ? -14.698 -10.141 34.847 1.00 18.85 103 ASP A N 1
ATOM 796 C CA . ASP A 1 106 ? -15.640 -11.022 35.548 1.00 19.90 103 ASP A CA 1
ATOM 797 C C . ASP A 1 106 ? -16.785 -10.224 36.175 1.00 22.42 103 ASP A C 1
ATOM 798 O O . ASP A 1 106 ? -17.871 -10.759 36.411 1.00 24.42 103 ASP A O 1
ATOM 803 N N . ARG A 1 107 ? -16.529 -8.951 36.464 1.00 19.34 104 ARG A N 1
ATOM 804 C CA . ARG A 1 107 ? -17.486 -8.102 37.170 1.00 20.98 104 ARG A CA 1
ATOM 805 C C . ARG A 1 107 ? -18.258 -7.163 36.240 1.00 21.27 104 ARG A C 1
ATOM 806 O O . ARG A 1 107 ? -19.321 -6.655 36.599 1.00 27.45 104 ARG A O 1
ATOM 814 N N . TYR A 1 108 ? -17.719 -6.927 35.048 1.00 19.25 105 TYR A N 1
ATOM 815 C CA . TYR A 1 108 ? -18.372 -6.053 34.086 1.00 20.32 105 TYR A CA 1
ATOM 816 C C . TYR A 1 108 ? -18.611 -6.791 32.776 1.00 21.07 105 TYR A C 1
ATOM 817 O O . TYR A 1 108 ? -17.935 -7.777 32.471 1.00 20.66 105 TYR A O 1
ATOM 826 N N . GLU A 1 109 ? -19.590 -6.315 32.011 1.00 18.58 106 GLU A N 1
ATOM 827 C CA . GLU A 1 109 ? -19.839 -6.837 30.672 1.00 18.69 106 GLU A CA 1
ATOM 828 C C . GLU A 1 109 ? -19.967 -5.665 29.700 1.00 20.97 106 GLU A C 1
ATOM 829 O O . GLU A 1 109 ? -19.903 -4.510 30.125 1.00 21.07 106 GLU A O 1
ATOM 835 N N . ASN A 1 110 ? -20.140 -5.969 28.411 1.00 22.72 107 ASN A N 1
ATOM 836 C CA . ASN A 1 110 ? -20.149 -4.948 27.358 1.00 23.13 107 ASN A CA 1
ATOM 837 C C . ASN A 1 110 ? -18.897 -4.084 27.445 1.00 24.78 107 ASN A C 1
ATOM 838 O O . ASN A 1 110 ? -18.958 -2.862 27.298 1.00 24.25 107 ASN A O 1
ATOM 843 N N . VAL A 1 111 ? -17.769 -4.733 27.709 1.00 22.33 108 VAL A N 1
ATOM 844 C CA . VAL A 1 111 ? -16.530 -4.018 27.951 1.00 18.71 108 VAL A CA 1
ATOM 845 C C . VAL A 1 111 ? -15.893 -3.618 26.628 1.00 18.19 108 VAL A C 1
ATOM 846 O O . VAL A 1 111 ? -15.814 -4.413 25.691 1.00 19.82 108 VAL A O 1
ATOM 850 N N . ASN A 1 112 ? -15.461 -2.369 26.557 1.00 20.38 109 ASN A N 1
ATOM 851 C CA . ASN A 1 112 ? -14.727 -1.895 25.393 1.00 24.35 109 ASN A CA 1
ATOM 852 C C . ASN A 1 112 ? -13.507 -1.121 25.854 1.00 21.38 109 ASN A C 1
ATOM 853 O O . ASN A 1 112 ? -13.429 -0.709 26.997 1.00 21.22 109 ASN A O 1
ATOM 858 N N . ALA A 1 113 ? -12.543 -0.927 24.966 1.00 20.23 110 ALA A N 1
ATOM 859 C CA . ALA A 1 113 ? -11.319 -0.248 25.357 1.00 19.25 110 ALA A CA 1
ATOM 860 C C . ALA A 1 113 ? -10.739 0.527 24.192 1.00 19.11 110 ALA A C 1
ATOM 861 O O . ALA A 1 113 ? -11.098 0.301 23.040 1.00 20.21 110 ALA A O 1
ATOM 863 N N . LYS A 1 114 ? -9.828 1.430 24.527 1.00 17.96 111 LYS A N 1
ATOM 864 C CA . LYS A 1 114 ? -9.185 2.317 23.571 1.00 17.90 111 LYS A CA 1
ATOM 865 C C . LYS A 1 114 ? -7.708 2.418 23.932 1.00 19.77 111 LYS A C 1
ATOM 866 O O . LYS A 1 114 ? -7.365 2.778 25.058 1.00 19.74 111 LYS A O 1
ATOM 872 N N . LEU A 1 115 ? -6.839 2.095 22.978 1.00 20.51 112 LEU A N 1
ATOM 873 C CA . LEU A 1 115 ? -5.399 2.161 23.205 1.00 19.22 112 LEU A CA 1
ATOM 874 C C . LEU A 1 115 ? -4.774 3.245 22.350 1.00 18.98 112 LEU A C 1
ATOM 875 O O . LEU A 1 115 ? -5.075 3.335 21.165 1.00 25.30 112 LEU A O 1
ATOM 880 N N . GLU A 1 116 ? -3.898 4.050 22.943 1.00 16.71 113 GLU A N 1
ATOM 881 C CA . GLU A 1 116 ? -3.067 4.978 22.174 1.00 19.48 113 GLU A CA 1
ATOM 882 C C . GLU A 1 116 ? -1.606 4.669 22.498 1.00 21.59 113 GLU A C 1
ATOM 883 O O . GLU A 1 116 ? -1.148 4.894 23.615 1.00 18.93 113 GLU A O 1
ATOM 889 N N . LEU A 1 117 ? -0.889 4.125 21.518 1.00 16.95 114 LEU A N 1
ATOM 890 C CA . LEU A 1 117 ? 0.464 3.626 21.740 1.00 16.08 114 LEU A CA 1
ATOM 891 C C . LEU A 1 117 ? 1.438 4.412 20.887 1.00 16.68 114 LEU A C 1
ATOM 892 O O . LEU A 1 117 ? 1.288 4.462 19.676 1.00 20.61 114 LEU A O 1
ATOM 897 N N . ASN A 1 118 ? 2.430 5.014 21.529 1.00 14.54 115 ASN A N 1
ATOM 898 C CA . ASN A 1 118 ? 3.431 5.789 20.810 1.00 14.52 115 ASN A CA 1
ATOM 899 C C . ASN A 1 118 ? 4.672 4.959 20.567 1.00 14.19 115 ASN A C 1
ATOM 900 O O . ASN A 1 118 ? 5.026 4.101 21.369 1.00 16.65 115 ASN A O 1
ATOM 905 N N . SER A 1 119 ? 5.345 5.215 19.454 1.00 15.28 116 SER A N 1
ATOM 906 C CA . SER A 1 119 ? 6.593 4.523 19.165 1.00 14.62 116 SER A CA 1
ATOM 907 C C . SER A 1 119 ? 7.473 5.406 18.315 1.00 14.77 116 SER A C 1
ATOM 908 O O . SER A 1 119 ? 7.019 6.418 17.796 1.00 16.00 116 SER A O 1
ATOM 911 N N . TYR A 1 120 ? 8.742 5.025 18.246 1.00 14.54 117 TYR A N 1
ATOM 912 C CA . TYR A 1 120 ? 9.743 5.699 17.429 1.00 13.80 117 TYR A CA 1
ATOM 913 C C . TYR A 1 120 ? 10.351 4.725 16.458 1.00 14.02 117 TYR A C 1
ATOM 914 O O . TYR A 1 120 ? 10.270 3.507 16.643 1.00 15.17 117 TYR A O 1
ATOM 923 N N . ILE A 1 121 ? 10.983 5.254 15.424 1.00 15.07 118 ILE A N 1
ATOM 924 C CA . ILE A 1 121 ? 11.771 4.400 14.555 1.00 15.24 118 ILE A CA 1
ATOM 925 C C . ILE A 1 121 ? 12.827 3.687 15.386 1.00 15.02 118 ILE A C 1
ATOM 926 O O . ILE A 1 121 ? 13.543 4.322 16.168 1.00 16.19 118 ILE A O 1
ATOM 931 N N . ASP A 1 122 ? 12.880 2.362 15.255 1.00 14.59 119 ASP A N 1
ATOM 932 C CA . ASP A 1 122 ? 13.918 1.562 15.887 1.00 12.70 119 ASP A CA 1
ATOM 933 C C . ASP A 1 122 ? 15.189 1.654 15.030 1.00 16.03 119 ASP A C 1
ATOM 934 O O . ASP A 1 122 ? 15.259 1.035 13.973 1.00 17.42 119 ASP A O 1
ATOM 939 N N . LYS A 1 123 ? 16.196 2.395 15.500 1.00 15.40 120 LYS A N 1
ATOM 940 C CA . LYS A 1 123 ? 17.406 2.617 14.711 1.00 17.01 120 LYS A CA 1
ATOM 941 C C . LYS A 1 123 ? 18.177 1.324 14.400 1.00 17.41 120 LYS A C 1
ATOM 942 O O . LYS A 1 123 ? 18.890 1.272 13.406 1.00 17.98 120 LYS A O 1
ATOM 948 N N . LYS A 1 124 ? 18.029 0.287 15.223 1.00 16.57 121 LYS A N 1
ATOM 949 C CA . LYS A 1 124 ? 18.670 -0.994 14.910 1.00 21.15 121 LYS A CA 1
ATOM 950 C C . LYS A 1 124 ? 18.095 -1.631 13.645 1.00 19.57 121 LYS A C 1
ATOM 951 O O . LYS A 1 124 ? 18.818 -2.289 12.882 1.00 22.84 121 LYS A O 1
ATOM 957 N N . GLU A 1 125 ? 16.799 -1.437 13.416 1.00 17.62 122 GLU A N 1
ATOM 958 C CA . GLU A 1 125 ? 16.126 -2.019 12.257 1.00 18.60 122 GLU A CA 1
ATOM 959 C C . GLU A 1 125 ? 16.175 -1.100 11.041 1.00 18.59 122 GLU A C 1
ATOM 960 O O . GLU A 1 125 ? 15.884 -1.525 9.917 1.00 18.25 122 GLU A O 1
ATOM 966 N N . VAL A 1 126 ? 16.528 0.161 11.275 1.00 15.80 123 VAL A N 1
ATOM 967 C CA . VAL A 1 126 ? 16.552 1.179 10.226 1.00 16.63 123 VAL A CA 1
ATOM 968 C C . VAL A 1 126 ? 17.874 1.970 10.276 1.00 17.86 123 VAL A C 1
ATOM 969 O O . VAL A 1 126 ? 17.918 3.134 10.688 1.00 16.57 123 VAL A O 1
ATOM 973 N N . PRO A 1 127 ? 18.970 1.336 9.842 1.00 15.72 124 PRO A N 1
ATOM 974 C CA . PRO A 1 127 ? 20.261 2.027 9.935 1.00 16.17 124 PRO A CA 1
ATOM 975 C C . PRO A 1 127 ? 20.362 3.231 8.999 1.00 15.87 124 PRO A C 1
ATOM 976 O O . PRO A 1 127 ? 21.063 4.185 9.330 1.00 16.86 124 PRO A O 1
ATOM 980 N N . ASN A 1 128 ? 19.672 3.191 7.861 1.00 16.19 125 ASN A N 1
ATOM 981 C CA . ASN A 1 128 ? 19.733 4.279 6.891 1.00 12.97 125 ASN A CA 1
ATOM 982 C C . ASN A 1 128 ? 18.341 4.705 6.446 1.00 14.56 125 ASN A C 1
ATOM 983 O O . ASN A 1 128 ? 17.361 4.007 6.695 1.00 17.13 125 ASN A O 1
ATOM 988 N N . GLU A 1 129 ? 18.248 5.855 5.795 1.00 15.38 126 GLU A N 1
ATOM 989 C CA . GLU A 1 129 ? 16.965 6.320 5.275 1.00 16.17 126 GLU A CA 1
ATOM 990 C C . GLU A 1 129 ? 16.356 5.309 4.324 1.00 17.93 126 GLU A C 1
ATOM 991 O O . GLU A 1 129 ? 17.053 4.710 3.498 1.00 18.47 126 GLU A O 1
ATOM 997 N N . THR A 1 130 ? 15.047 5.136 4.418 1.00 18.23 127 THR A N 1
ATOM 998 C CA . THR A 1 130 ? 14.382 4.128 3.615 1.00 18.06 127 THR A CA 1
ATOM 999 C C . THR A 1 130 ? 12.883 4.363 3.624 1.00 19.66 127 THR A C 1
ATOM 1000 O O . THR A 1 130 ? 12.375 5.157 4.419 1.00 20.86 127 THR A O 1
ATOM 1004 N N . ASN A 1 131 ? 12.182 3.688 2.723 1.00 20.08 128 ASN A N 1
ATOM 1005 C CA . ASN A 1 131 ? 10.732 3.646 2.744 1.00 21.73 128 ASN A CA 1
ATOM 1006 C C . ASN A 1 131 ? 10.305 2.420 3.520 1.00 22.63 128 ASN A C 1
ATOM 1007 O O . ASN A 1 131 ? 10.932 1.363 3.409 1.00 25.44 128 ASN A O 1
ATOM 1012 N N . LEU A 1 132 ? 9.246 2.563 4.306 1.00 21.54 129 LEU A N 1
ATOM 1013 C CA . LEU A 1 132 ? 8.718 1.464 5.105 1.00 23.18 129 LEU A CA 1
ATOM 1014 C C . LEU A 1 132 ? 7.221 1.312 4.899 1.00 20.82 129 LEU A C 1
ATOM 1015 O O . LEU A 1 132 ? 6.501 2.302 4.765 1.00 24.04 129 LEU A O 1
ATOM 1020 N N . ASN A 1 133 ? 6.758 0.070 4.867 1.00 24.33 130 ASN A N 1
ATOM 1021 C CA . ASN A 1 133 ? 5.341 -0.202 5.017 1.00 27.37 130 ASN A CA 1
ATOM 1022 C C . ASN A 1 133 ? 5.101 -0.639 6.452 1.00 21.57 130 ASN A C 1
ATOM 1023 O O . ASN A 1 133 ? 5.328 -1.798 6.795 1.00 24.03 130 ASN A O 1
ATOM 1028 N N . LEU A 1 134 ? 4.690 0.311 7.290 1.00 19.64 131 LEU A N 1
ATOM 1029 C CA . LEU A 1 134 ? 4.414 0.035 8.697 1.00 19.82 131 LEU A CA 1
ATOM 1030 C C . LEU A 1 134 ? 3.165 -0.810 8.820 1.00 23.49 131 LEU A C 1
ATOM 1031 O O . LEU A 1 134 ? 2.167 -0.525 8.173 1.00 24.05 131 LEU A O 1
ATOM 1036 N N . THR A 1 135 ? 3.228 -1.850 9.641 1.00 22.92 132 THR A N 1
ATOM 1037 C CA . THR A 1 135 ? 2.050 -2.648 9.951 1.00 21.93 132 THR A CA 1
ATOM 1038 C C . THR A 1 135 ? 1.956 -2.879 11.454 1.00 21.37 132 THR A C 1
ATOM 1039 O O . THR A 1 135 ? 2.871 -3.421 12.075 1.00 20.12 132 THR A O 1
ATOM 1043 N N . PHE A 1 136 ? 0.845 -2.430 12.020 1.00 19.79 133 PHE A N 1
ATOM 1044 C CA . PHE A 1 136 ? 0.519 -2.646 13.427 1.00 17.79 133 PHE A CA 1
ATOM 1045 C C . PHE A 1 136 ? -0.684 -3.572 13.520 1.00 21.23 133 PHE A C 1
ATOM 1046 O O . PHE A 1 136 ? -1.433 -3.718 12.561 1.00 22.63 133 PHE A O 1
ATOM 1054 N N . ALA A 1 137 ? -0.892 -4.187 14.675 1.00 20.95 134 ALA A N 1
ATOM 1055 C CA . ALA A 1 137 ? -2.043 -5.070 14.813 1.00 17.95 134 ALA A CA 1
ATOM 1056 C C . ALA A 1 137 ? -2.585 -5.046 16.220 1.00 19.35 134 ALA A C 1
ATOM 1057 O O . ALA A 1 137 ? -1.825 -4.915 17.175 1.00 19.99 134 ALA A O 1
ATOM 1059 N N . THR A 1 138 ? -3.903 -5.163 16.332 1.00 18.60 135 THR A N 1
ATOM 1060 C CA . THR A 1 138 ? -4.551 -5.397 17.618 1.00 17.67 135 THR A CA 1
ATOM 1061 C C . THR A 1 138 ? -5.295 -6.720 17.517 1.00 19.51 135 THR A C 1
ATOM 1062 O O . THR A 1 138 ? -6.183 -6.860 16.680 1.00 20.63 135 THR A O 1
ATOM 1066 N N . ALA A 1 139 ? -4.926 -7.679 18.360 1.00 18.10 136 ALA A N 1
ATOM 1067 C CA . ALA A 1 139 ? -5.557 -8.999 18.362 1.00 22.20 136 ALA A CA 1
ATOM 1068 C C . ALA A 1 139 ? -5.565 -9.642 16.973 1.00 25.52 136 ALA A C 1
ATOM 1069 O O . ALA A 1 139 ? -6.578 -10.195 16.539 1.00 24.23 136 ALA A O 1
ATOM 1071 N N . ASP A 1 140 ? -4.424 -9.538 16.289 1.00 21.90 137 ASP A N 1
ATOM 1072 C CA . ASP A 1 140 ? -4.178 -10.090 14.943 1.00 24.00 137 ASP A CA 1
ATOM 1073 C C . ASP A 1 140 ? -4.901 -9.374 13.793 1.00 23.14 137 ASP A C 1
ATOM 1074 O O . ASP A 1 140 ? -4.796 -9.803 12.641 1.00 30.20 137 ASP A O 1
ATOM 1079 N N . LYS A 1 141 ? -5.614 -8.291 14.087 1.00 22.89 138 LYS A N 1
ATOM 1080 C CA . LYS A 1 141 ? -6.223 -7.472 13.035 1.00 23.58 138 LYS A CA 1
ATOM 1081 C C . LYS A 1 141 ? -5.278 -6.339 12.661 1.00 25.42 138 LYS A C 1
ATOM 1082 O O . LYS A 1 141 ? -5.047 -5.425 13.455 1.00 23.67 138 LYS A O 1
ATOM 1088 N N . GLU A 1 142 ? -4.751 -6.400 11.443 1.00 24.69 139 GLU A N 1
ATOM 1089 C CA . GLU A 1 142 ? -3.666 -5.520 11.008 1.00 24.76 139 GLU A CA 1
ATOM 1090 C C . GLU A 1 142 ? -4.136 -4.251 10.309 1.00 23.80 139 GLU A C 1
ATOM 1091 O O . GLU A 1 142 ? -5.201 -4.222 9.695 1.00 26.76 139 GLU A O 1
ATOM 1097 N N . THR A 1 143 ? -3.317 -3.205 10.397 1.00 23.31 140 THR A N 1
ATOM 1098 C CA . THR A 1 143 ? -3.508 -1.991 9.613 1.00 27.42 140 THR A CA 1
ATOM 1099 C C . THR A 1 143 ? -2.129 -1.484 9.189 1.00 22.96 140 THR A C 1
ATOM 1100 O O . THR A 1 143 ? -1.144 -1.706 9.896 1.00 22.72 140 THR A O 1
ATOM 1104 N N . SER A 1 144 ? -2.049 -0.832 8.033 1.00 23.26 141 SER A N 1
ATOM 1105 C CA . SER A 1 144 ? -0.746 -0.461 7.474 1.00 22.38 141 SER A CA 1
ATOM 1106 C C . SER A 1 144 ? -0.634 1.005 7.056 1.00 23.68 141 SER A C 1
ATOM 1107 O O . SER A 1 144 ? -1.631 1.677 6.815 1.00 25.71 141 SER A O 1
ATOM 1110 N N . LYS A 1 145 ? 0.599 1.496 6.978 1.00 22.07 142 LYS A N 1
ATOM 1111 C CA . LYS A 1 145 ? 0.847 2.859 6.513 1.00 23.31 142 LYS A CA 1
ATOM 1112 C C . LYS A 1 145 ? 2.232 2.974 5.904 1.00 22.23 142 LYS A C 1
ATOM 1113 O O . LYS A 1 145 ? 3.216 2.584 6.521 1.00 24.53 142 LYS A O 1
ATOM 1119 N N . ASN A 1 146 ? 2.307 3.496 4.682 1.00 22.73 143 ASN A N 1
ATOM 1120 C CA . ASN A 1 146 ? 3.596 3.701 4.037 1.00 24.46 143 ASN A CA 1
ATOM 1121 C C . ASN A 1 146 ? 4.205 5.015 4.495 1.00 19.16 143 ASN A C 1
ATOM 1122 O O . ASN A 1 146 ? 3.537 6.042 4.504 1.00 22.77 143 ASN A O 1
ATOM 1127 N N . VAL A 1 147 ? 5.461 4.971 4.914 1.00 20.53 144 VAL A N 1
ATOM 1128 C CA . VAL A 1 147 ? 6.176 6.190 5.261 1.00 21.38 144 VAL A CA 1
ATOM 1129 C C . VAL A 1 147 ? 7.603 6.166 4.733 1.00 20.03 144 VAL A C 1
ATOM 1130 O O . VAL A 1 147 ? 8.137 5.109 4.375 1.00 23.46 144 VAL A O 1
ATOM 1134 N N . LYS A 1 148 ? 8.210 7.347 4.673 1.00 19.47 145 LYS A N 1
ATOM 1135 C CA . LYS A 1 148 ? 9.653 7.452 4.496 1.00 20.03 145 LYS A CA 1
ATOM 1136 C C . LYS A 1 148 ? 10.265 7.802 5.839 1.00 18.92 145 LYS A C 1
ATOM 1137 O O . LYS A 1 148 ? 9.687 8.567 6.610 1.00 21.73 145 LYS A O 1
ATOM 1143 N N . VAL A 1 149 ? 11.427 7.232 6.119 1.00 19.55 146 VAL A N 1
ATOM 1144 C CA . VAL A 1 149 ? 12.207 7.614 7.285 1.00 15.98 146 VAL A CA 1
ATOM 1145 C C . VAL A 1 149 ? 13.342 8.514 6.859 1.00 17.52 146 VAL A C 1
ATOM 1146 O O . VAL A 1 149 ? 14.162 8.139 6.004 1.00 17.36 146 VAL A O 1
ATOM 1150 N N . GLU A 1 150 ? 13.396 9.698 7.443 1.00 15.14 147 GLU A N 1
ATOM 1151 C CA . GLU A 1 150 ? 14.511 10.596 7.182 1.00 18.00 147 GLU A CA 1
ATOM 1152 C C . GLU A 1 150 ? 15.331 10.817 8.442 1.00 17.69 147 GLU A C 1
ATOM 1153 O O . GLU A 1 150 ? 14.791 10.874 9.568 1.00 16.87 147 GLU A O 1
ATOM 1159 N N . TYR A 1 151 ? 16.641 10.881 8.237 1.00 15.42 148 TYR A N 1
ATOM 1160 C CA . TYR A 1 151 ? 17.606 11.149 9.279 1.00 13.30 148 TYR A CA 1
ATOM 1161 C C . TYR A 1 151 ? 18.271 12.490 9.003 1.00 15.28 148 TYR A C 1
ATOM 1162 O O . TYR A 1 151 ? 18.086 13.086 7.932 1.00 17.90 148 TYR A O 1
ATOM 1171 N N . GLN A 1 152 ? 19.066 12.956 9.952 1.00 12.57 149 GLN A N 1
ATOM 1172 C CA . GLN A 1 152 ? 19.692 14.262 9.828 1.00 13.49 149 GLN A CA 1
ATOM 1173 C C . GLN A 1 152 ? 20.925 14.230 8.935 1.00 14.73 149 GLN A C 1
ATOM 1174 O O . GLN A 1 152 ? 21.401 13.162 8.534 1.00 13.31 149 GLN A O 1
ATOM 1180 N N . LYS A 1 153 ? 21.435 15.418 8.633 1.00 15.45 150 LYS A N 1
ATOM 1181 C CA . LYS A 1 153 ? 22.680 15.574 7.905 1.00 14.07 150 LYS A CA 1
ATOM 1182 C C . LYS A 1 153 ? 23.627 16.413 8.761 1.00 13.62 150 LYS A C 1
ATOM 1183 O O . LYS A 1 153 ? 23.177 17.157 9.647 1.00 16.38 150 LYS A O 1
ATOM 1189 N N . PRO A 1 154 ? 24.939 16.274 8.538 1.00 13.64 151 PRO A N 1
ATOM 1190 C CA . PRO A 1 154 ? 25.885 17.058 9.337 1.00 14.86 151 PRO A CA 1
ATOM 1191 C C . PRO A 1 154 ? 25.800 18.544 8.999 1.00 16.22 151 PRO A C 1
ATOM 1192 O O . PRO A 1 154 ? 25.447 18.888 7.870 1.00 15.76 151 PRO A O 1
ATOM 1196 N N . ILE A 1 155 ? 26.092 19.410 9.963 1.00 12.60 152 ILE A N 1
ATOM 1197 C CA . ILE A 1 155 ? 26.383 20.801 9.631 1.00 14.46 152 ILE A CA 1
ATOM 1198 C C . ILE A 1 155 ? 27.770 20.817 8.998 1.00 15.20 152 ILE A C 1
ATOM 1199 O O . ILE A 1 155 ? 28.710 20.239 9.561 1.00 13.84 152 ILE A O 1
ATOM 1204 N N . VAL A 1 156 ? 27.894 21.478 7.844 1.00 15.39 153 VAL A N 1
ATOM 1205 C CA . VAL A 1 156 ? 29.154 21.555 7.093 1.00 15.45 153 VAL A CA 1
ATOM 1206 C C . VAL A 1 156 ? 29.575 23.002 6.876 1.00 14.30 153 VAL A C 1
ATOM 1207 O O . VAL A 1 156 ? 28.820 23.797 6.324 1.00 17.86 153 VAL A O 1
ATOM 1211 N N . LYS A 1 157 ? 30.775 23.331 7.335 1.00 14.67 154 LYS A N 1
ATOM 1212 C CA . LYS A 1 157 ? 31.391 24.634 7.070 1.00 18.23 154 LYS A CA 1
ATOM 1213 C C . LYS A 1 157 ? 32.852 24.407 6.750 1.00 16.55 154 LYS A C 1
ATOM 1214 O O . LYS A 1 157 ? 33.660 24.165 7.650 1.00 13.95 154 LYS A O 1
ATOM 1220 N N . ASP A 1 158 ? 33.186 24.487 5.461 1.00 17.00 155 ASP A N 1
ATOM 1221 C CA . ASP A 1 158 ? 34.492 24.098 4.961 1.00 20.95 155 ASP A CA 1
ATOM 1222 C C . ASP A 1 158 ? 34.783 22.681 5.449 1.00 13.88 155 ASP A C 1
ATOM 1223 O O . ASP A 1 158 ? 34.016 21.787 5.146 1.00 16.85 155 ASP A O 1
ATOM 1228 N N . GLU A 1 159 ? 35.871 22.464 6.174 1.00 12.75 156 GLU A N 1
ATOM 1229 C CA . GLU A 1 159 ? 36.181 21.092 6.606 1.00 13.88 156 GLU A CA 1
ATOM 1230 C C . GLU A 1 159 ? 35.629 20.742 7.981 1.00 15.88 156 GLU A C 1
ATOM 1231 O O . GLU A 1 159 ? 35.740 19.604 8.418 1.00 16.65 156 GLU A O 1
ATOM 1237 N N . SER A 1 160 ? 35.030 21.706 8.665 1.00 12.83 157 SER A N 1
ATOM 1238 C CA . SER A 1 160 ? 34.316 21.389 9.900 1.00 11.40 157 SER A CA 1
ATOM 1239 C C . SER A 1 160 ? 32.975 20.765 9.553 1.00 12.56 157 SER A C 1
ATOM 1240 O O . SER A 1 160 ? 32.134 21.395 8.905 1.00 15.63 157 SER A O 1
ATOM 1243 N N . ASN A 1 161 ? 32.760 19.521 9.986 1.00 11.46 158 ASN A N 1
ATOM 1244 C CA . ASN A 1 161 ? 31.506 18.849 9.692 1.00 12.70 158 ASN A CA 1
ATOM 1245 C C . ASN A 1 161 ? 31.240 17.838 10.790 1.00 13.84 158 ASN A C 1
ATOM 1246 O O . ASN A 1 161 ? 32.112 17.037 11.136 1.00 12.79 158 ASN A O 1
ATOM 1251 N N . ILE A 1 162 ? 30.048 17.937 11.380 1.00 11.58 159 ILE A N 1
ATOM 1252 C CA . ILE A 1 162 ? 29.737 17.199 12.596 1.00 11.48 159 ILE A CA 1
ATOM 1253 C C . ILE A 1 162 ? 28.237 16.975 12.711 1.00 11.39 159 ILE A C 1
ATOM 1254 O O . ILE A 1 162 ? 27.432 17.716 12.134 1.00 12.91 159 ILE A O 1
ATOM 1259 N N . GLN A 1 163 ? 27.875 15.928 13.452 1.00 11.12 160 GLN A N 1
ATOM 1260 C CA . GLN A 1 163 ? 26.493 15.657 13.807 1.00 13.52 160 GLN A CA 1
ATOM 1261 C C . GLN A 1 163 ? 26.470 14.781 15.045 1.00 12.33 160 GLN A C 1
ATOM 1262 O O . GLN A 1 163 ? 27.478 14.152 15.383 1.00 13.01 160 GLN A O 1
ATOM 1268 N N . SER A 1 164 ? 25.343 14.785 15.750 1.00 11.53 161 SER A N 1
ATOM 1269 C CA . SER A 1 164 ? 25.236 14.038 16.996 1.00 12.78 161 SER A CA 1
ATOM 1270 C C . SER A 1 164 ? 23.798 13.681 17.303 1.00 12.25 161 SER A C 1
ATOM 1271 O O . SER A 1 164 ? 22.861 14.344 16.846 1.00 12.96 161 SER A O 1
ATOM 1274 N N . ILE A 1 165 ? 23.635 12.630 18.102 1.00 10.91 162 ILE A N 1
ATOM 1275 C CA . ILE A 1 165 ? 22.350 12.312 18.740 1.00 14.49 162 ILE A CA 1
ATOM 1276 C C . ILE A 1 165 ? 22.563 11.946 20.191 1.00 12.63 162 ILE A C 1
ATOM 1277 O O . ILE A 1 165 ? 23.668 11.575 20.587 1.00 11.27 162 ILE A O 1
ATOM 1282 N N . PHE A 1 166 ? 21.504 12.039 20.991 1.00 12.50 163 PHE A N 1
ATOM 1283 C CA . PHE A 1 166 ? 21.495 11.300 22.236 1.00 11.94 163 PHE A CA 1
ATOM 1284 C C . PHE A 1 166 ? 21.130 9.866 21.899 1.00 11.93 163 PHE A C 1
ATOM 1285 O O . PHE A 1 166 ? 20.103 9.624 21.278 1.00 13.27 163 PHE A O 1
ATOM 1293 N N . SER A 1 167 ? 21.963 8.913 22.298 1.00 12.44 164 SER A N 1
ATOM 1294 C CA . SER A 1 167 ? 21.716 7.518 21.937 1.00 13.52 164 SER A CA 1
ATOM 1295 C C . SER A 1 167 ? 21.247 6.627 23.088 1.00 14.35 164 SER A C 1
ATOM 1296 O O . SER A 1 167 ? 20.844 5.477 22.856 1.00 16.31 164 SER A O 1
ATOM 1299 N N . HIS A 1 168 ? 21.278 7.158 24.311 1.00 12.73 165 HIS A N 1
ATOM 1300 C CA . HIS A 1 168 ? 20.774 6.436 25.478 1.00 13.27 165 HIS A CA 1
ATOM 1301 C C . HIS A 1 168 ? 20.497 7.412 26.600 1.00 15.19 165 HIS A C 1
ATOM 1302 O O . HIS A 1 168 ? 21.177 8.428 26.732 1.00 13.46 165 HIS A O 1
ATOM 1309 N N . LEU A 1 169 ? 19.522 7.060 27.435 1.00 13.79 166 LEU A N 1
ATOM 1310 C CA . LEU A 1 169 ? 19.151 7.833 28.617 1.00 13.91 166 LEU A CA 1
ATOM 1311 C C . LEU A 1 169 ? 18.867 6.834 29.740 1.00 15.73 166 LEU A C 1
ATOM 1312 O O . LEU A 1 169 ? 18.088 5.909 29.560 1.00 16.62 166 LEU A O 1
ATOM 1317 N N . ASP A 1 170 ? 19.534 7.014 30.872 1.00 15.69 167 ASP A N 1
ATOM 1318 C CA . ASP A 1 170 ? 19.329 6.155 32.035 1.00 16.88 167 ASP A CA 1
ATOM 1319 C C . ASP A 1 170 ? 18.804 7.034 33.158 1.00 14.81 167 ASP A C 1
ATOM 1320 O O . ASP A 1 170 ? 19.562 7.818 33.731 1.00 15.72 167 ASP A O 1
ATOM 1325 N N . THR A 1 171 ? 17.515 6.908 33.475 1.00 16.68 168 THR A N 1
ATOM 1326 C CA . THR A 1 171 ? 16.895 7.797 34.460 1.00 16.20 168 THR A CA 1
ATOM 1327 C C . THR A 1 171 ? 17.064 7.291 35.893 1.00 18.93 168 THR A C 1
ATOM 1328 O O . THR A 1 171 ? 16.603 7.934 36.833 1.00 21.68 168 THR A O 1
ATOM 1332 N N . THR A 1 172 ? 17.730 6.148 36.044 1.00 20.03 169 THR A N 1
ATOM 1333 C CA . THR A 1 172 ? 18.052 5.592 37.359 1.00 20.33 169 THR A CA 1
ATOM 1334 C C . THR A 1 172 ? 19.438 6.069 37.788 1.00 21.66 169 THR A C 1
ATOM 1335 O O . THR A 1 172 ? 19.626 6.530 38.911 1.00 22.12 169 THR A O 1
ATOM 1339 N N . LYS A 1 173 ? 20.402 5.988 36.869 1.00 17.71 170 LYS A N 1
ATOM 1340 C CA . LYS A 1 173 ? 21.772 6.426 37.145 1.00 16.16 170 LYS A CA 1
ATOM 1341 C C . LYS A 1 173 ? 22.020 7.861 36.691 1.00 13.07 170 LYS A C 1
ATOM 1342 O O . LYS A 1 173 ? 23.101 8.401 36.912 1.00 14.68 170 LYS A O 1
ATOM 1348 N N . HIS A 1 174 ? 21.006 8.469 36.080 1.00 13.70 171 HIS A N 1
ATOM 1349 C CA . HIS A 1 174 ? 21.075 9.863 35.603 1.00 14.53 171 HIS A CA 1
ATOM 1350 C C . HIS A 1 174 ? 22.248 10.104 34.661 1.00 14.62 171 HIS A C 1
ATOM 1351 O O . HIS A 1 174 ? 23.049 11.026 34.835 1.00 14.85 171 HIS A O 1
ATOM 1358 N N . GLU A 1 175 ? 22.314 9.238 33.659 1.00 15.05 172 GLU A N 1
ATOM 1359 C CA . GLU A 1 175 ? 23.327 9.317 32.615 1.00 14.43 172 GLU A CA 1
ATOM 1360 C C . GLU A 1 175 ? 22.658 9.505 31.284 1.00 14.32 172 GLU A C 1
ATOM 1361 O O . GLU A 1 175 ? 21.613 8.928 31.014 1.00 15.68 172 GLU A O 1
ATOM 1367 N N . VAL A 1 176 ? 23.282 10.317 30.439 1.00 12.37 173 VAL A N 1
ATOM 1368 C CA . VAL A 1 176 ? 22.847 10.438 29.057 1.00 13.91 173 VAL A CA 1
ATOM 1369 C C . VAL A 1 176 ? 24.053 10.164 28.164 1.00 12.60 173 VAL A C 1
ATOM 1370 O O . VAL A 1 176 ? 25.179 10.558 28.477 1.00 13.39 173 VAL A O 1
ATOM 1374 N N . GLU A 1 177 ? 23.810 9.438 27.080 1.00 13.43 174 GLU A N 1
ATOM 1375 C CA . GLU A 1 177 ? 24.860 9.089 26.133 1.00 14.83 174 GLU A CA 1
ATOM 1376 C C . GLU A 1 177 ? 24.681 9.877 24.855 1.00 11.57 174 GLU A C 1
ATOM 1377 O O . GLU A 1 177 ? 23.583 9.905 24.290 1.00 12.80 174 GLU A O 1
ATOM 1383 N N . GLN A 1 178 ? 25.756 10.519 24.405 1.00 11.59 175 GLN A N 1
ATOM 1384 C CA . GLN A 1 178 ? 25.755 11.225 23.124 1.00 10.96 175 GLN A CA 1
ATOM 1385 C C . GLN A 1 178 ? 26.722 10.542 22.153 1.00 10.34 175 GLN A C 1
ATOM 1386 O O . GLN A 1 178 ? 27.873 10.293 22.492 1.00 12.13 175 GLN A O 1
ATOM 1392 N N . THR A 1 179 ? 26.235 10.259 20.954 1.00 11.62 176 THR A N 1
ATOM 1393 C CA . THR A 1 179 ? 27.052 9.679 19.885 1.00 9.95 176 THR A CA 1
ATOM 1394 C C . THR A 1 179 ? 27.292 10.741 18.817 1.00 12.41 176 THR A C 1
ATOM 1395 O O . THR A 1 179 ? 26.347 11.272 18.235 1.00 12.56 176 THR A O 1
ATOM 1399 N N . ILE A 1 180 ? 28.562 11.047 18.604 1.00 11.46 177 ILE A N 1
ATOM 1400 C CA . ILE A 1 180 ? 28.984 12.153 17.753 1.00 10.38 177 ILE A CA 1
ATOM 1401 C C . ILE A 1 180 ? 29.761 11.611 16.561 1.00 12.07 177 ILE A C 1
ATOM 1402 O O . ILE A 1 180 ? 30.680 10.814 16.728 1.00 13.17 177 ILE A O 1
ATOM 1407 N N . TYR A 1 181 ? 29.372 12.038 15.359 1.00 11.59 178 TYR A N 1
ATOM 1408 C CA . TYR A 1 181 ? 30.167 11.793 14.162 1.00 12.75 178 TYR A CA 1
ATOM 1409 C C . TYR A 1 181 ? 31.042 13.013 13.904 1.00 12.26 178 TYR A C 1
ATOM 1410 O O . TYR A 1 181 ? 30.515 14.108 13.619 1.00 12.93 178 TYR A O 1
ATOM 1419 N N . VAL A 1 182 ? 32.353 12.829 14.039 1.00 11.74 179 VAL A N 1
ATOM 1420 C CA . VAL A 1 182 ? 33.318 13.892 13.746 1.00 11.05 179 VAL A CA 1
ATOM 1421 C C . VAL A 1 182 ? 33.880 13.674 12.348 1.00 10.56 179 VAL A C 1
ATOM 1422 O O . VAL A 1 182 ? 34.413 12.603 12.053 1.00 11.79 179 VAL A O 1
ATOM 1426 N N . ASN A 1 183 ? 33.785 14.696 11.492 1.00 11.27 180 ASN A N 1
ATOM 1427 C CA . ASN A 1 183 ? 34.235 14.571 10.104 1.00 13.47 180 ASN A CA 1
ATOM 1428 C C . ASN A 1 183 ? 33.650 13.353 9.347 1.00 13.95 180 ASN A C 1
ATOM 1429 O O . ASN A 1 183 ? 34.397 12.625 8.683 1.00 13.46 180 ASN A O 1
ATOM 1434 N N . PRO A 1 184 ? 32.318 13.127 9.412 1.00 13.55 181 PRO A N 1
ATOM 1435 C CA . PRO A 1 184 ? 31.754 11.986 8.668 1.00 13.61 181 PRO A CA 1
ATOM 1436 C C . PRO A 1 184 ? 32.036 12.050 7.167 1.00 13.33 181 PRO A C 1
ATOM 1437 O O . PRO A 1 184 ? 32.029 11.013 6.504 1.00 15.16 181 PRO A O 1
ATOM 1441 N N . LEU A 1 185 ? 32.280 13.246 6.640 1.00 13.58 182 LEU A N 1
ATOM 1442 C CA . LEU A 1 185 ? 32.538 13.412 5.211 1.00 14.27 182 LEU A CA 1
ATOM 1443 C C . LEU A 1 185 ? 33.955 13.011 4.814 1.00 16.19 182 LEU A C 1
ATOM 1444 O O . LEU A 1 185 ? 34.301 12.993 3.614 1.00 17.62 182 LEU A O 1
ATOM 1449 N N . LYS A 1 186 ? 34.775 12.697 5.811 1.00 13.31 183 LYS A N 1
ATOM 1450 C CA . LYS A 1 186 ? 36.154 12.253 5.604 1.00 13.80 183 LYS A CA 1
ATOM 1451 C C . LYS A 1 186 ? 36.979 13.303 4.853 1.00 13.05 183 LYS A C 1
ATOM 1452 O O . LYS A 1 186 ? 37.728 12.992 3.921 1.00 17.73 183 LYS A O 1
ATOM 1458 N N . LEU A 1 187 ? 36.835 14.554 5.269 1.00 14.29 184 LEU A N 1
ATOM 1459 C CA . LEU A 1 187 ? 37.566 15.662 4.658 1.00 13.61 184 LEU A CA 1
ATOM 1460 C C . LEU A 1 187 ? 38.941 15.797 5.287 1.00 13.85 184 LEU A C 1
ATOM 1461 O O . LEU A 1 187 ? 39.244 15.159 6.294 1.00 15.54 184 LEU A O 1
ATOM 1466 N N . ASN A 1 188 ? 39.788 16.616 4.675 1.00 16.40 185 ASN A N 1
ATOM 1467 C CA . ASN A 1 188 ? 41.092 16.905 5.238 1.00 14.56 185 ASN A CA 1
ATOM 1468 C C . ASN A 1 188 ? 40.999 18.067 6.202 1.00 16.73 185 ASN A C 1
ATOM 1469 O O . ASN A 1 188 ? 41.162 19.236 5.833 1.00 17.99 185 ASN A O 1
ATOM 1474 N N . ALA A 1 189 ? 40.712 17.721 7.451 1.00 13.25 186 ALA A N 1
ATOM 1475 C CA . ALA A 1 189 ? 40.372 18.685 8.475 1.00 13.84 186 ALA A CA 1
ATOM 1476 C C . ALA A 1 189 ? 41.595 19.054 9.297 1.00 15.65 186 ALA A C 1
ATOM 1477 O O . ALA A 1 189 ? 42.083 18.269 10.112 1.00 18.02 186 ALA A O 1
ATOM 1479 N N . LYS A 1 190 ? 42.097 20.259 9.055 1.00 13.42 187 LYS A N 1
ATOM 1480 C CA . LYS A 1 190 ? 43.312 20.749 9.693 1.00 14.34 187 LYS A CA 1
ATOM 1481 C C . LYS A 1 190 ? 43.034 21.314 11.085 1.00 15.20 187 LYS A C 1
ATOM 1482 O O . LYS A 1 190 ? 42.046 22.027 11.286 1.00 16.91 187 LYS A O 1
ATOM 1488 N N . ASN A 1 191 ? 43.912 20.991 12.036 1.00 14.71 188 ASN A N 1
ATOM 1489 C CA . ASN A 1 191 ? 43.832 21.511 13.407 1.00 15.92 188 ASN A CA 1
ATOM 1490 C C . ASN A 1 191 ? 42.465 21.252 14.017 1.00 17.89 188 ASN A C 1
ATOM 1491 O O . ASN A 1 191 ? 41.834 22.156 14.574 1.00 16.65 188 ASN A O 1
ATOM 1496 N N . THR A 1 192 ? 41.998 20.013 13.910 1.00 16.93 189 THR A N 1
ATOM 1497 C CA . THR A 1 192 ? 40.655 19.682 14.368 1.00 16.06 189 THR A CA 1
ATOM 1498 C C . THR A 1 192 ? 40.528 19.579 15.886 1.00 15.54 189 THR A C 1
ATOM 1499 O O . THR A 1 192 ? 41.214 18.785 16.526 1.00 15.68 189 THR A O 1
ATOM 1503 N N . ASN A 1 193 ? 39.651 20.402 16.449 1.00 11.96 190 ASN A N 1
ATOM 1504 C CA . ASN A 1 193 ? 39.282 20.302 17.859 1.00 13.91 190 ASN A CA 1
ATOM 1505 C C . ASN A 1 193 ? 37.789 20.128 17.966 1.00 12.47 190 ASN A C 1
ATOM 1506 O O . ASN A 1 193 ? 37.035 20.729 17.195 1.00 13.40 190 ASN A O 1
ATOM 1511 N N . VAL A 1 194 ? 37.354 19.325 18.936 1.00 12.01 191 VAL A N 1
ATOM 1512 C CA . VAL A 1 194 ? 35.932 19.157 19.194 1.00 13.74 191 VAL A CA 1
ATOM 1513 C C . VAL A 1 194 ? 35.626 19.471 20.650 1.00 14.54 191 VAL A C 1
ATOM 1514 O O . VAL A 1 194 ? 36.274 18.940 21.549 1.00 15.03 191 VAL A O 1
ATOM 1518 N N . THR A 1 195 ? 34.661 20.356 20.877 1.00 11.81 192 THR A N 1
ATOM 1519 C CA . THR A 1 195 ? 34.200 20.675 22.228 1.00 14.22 192 THR A CA 1
ATOM 1520 C C . THR A 1 195 ? 32.848 20.045 22.475 1.00 13.88 192 THR A C 1
ATOM 1521 O O . THR A 1 195 ? 32.006 20.009 21.584 1.00 14.51 192 THR A O 1
ATOM 1525 N N . ILE A 1 196 ? 32.648 19.529 23.689 1.00 14.50 193 ILE A N 1
ATOM 1526 C CA . ILE A 1 196 ? 31.367 18.982 24.108 1.00 14.99 193 ILE A CA 1
ATOM 1527 C C . ILE A 1 196 ? 30.954 19.768 25.346 1.00 14.32 193 ILE A C 1
ATOM 1528 O O . ILE A 1 196 ? 31.745 19.882 26.291 1.00 17.30 193 ILE A O 1
ATOM 1533 N N . LYS A 1 197 ? 29.755 20.338 25.352 1.00 12.51 194 LYS A N 1
ATOM 1534 C CA . LYS A 1 197 ? 29.391 21.200 26.482 1.00 13.46 194 LYS A CA 1
ATOM 1535 C C . LYS A 1 197 ? 27.925 21.076 26.866 1.00 14.01 194 LYS A C 1
ATOM 1536 O O . LYS A 1 197 ? 27.071 20.811 26.025 1.00 13.94 194 LYS A O 1
ATOM 1542 N N . SER A 1 198 ? 27.632 21.301 28.150 1.00 13.80 195 SER A N 1
ATOM 1543 C CA . SER A 1 198 ? 26.262 21.396 28.635 1.00 15.83 195 SER A CA 1
ATOM 1544 C C . SER A 1 198 ? 25.559 22.551 27.940 1.00 12.62 195 SER A C 1
ATOM 1545 O O . SER A 1 198 ? 26.156 23.615 27.728 1.00 15.44 195 SER A O 1
ATOM 1548 N N . GLY A 1 199 ? 24.296 22.354 27.584 1.00 13.41 196 GLY A N 1
ATOM 1549 C CA . GLY A 1 199 ? 23.540 23.407 26.933 1.00 13.64 196 GLY A CA 1
ATOM 1550 C C . GLY A 1 199 ? 23.710 23.401 25.425 1.00 14.36 196 GLY A C 1
ATOM 1551 O O . GLY A 1 199 ? 23.804 22.338 24.811 1.00 14.24 196 GLY A O 1
ATOM 1552 N N . GLY A 1 200 ? 23.759 24.585 24.825 1.00 15.21 197 GLY A N 1
ATOM 1553 C CA . GLY A 1 200 ? 23.707 24.668 23.375 1.00 15.89 197 GLY A CA 1
ATOM 1554 C C . GLY A 1 200 ? 24.961 25.074 22.632 1.00 17.04 197 GLY A C 1
ATOM 1555 O O . GLY A 1 200 ? 25.820 25.798 23.147 1.00 15.33 197 GLY A O 1
ATOM 1556 N N . VAL A 1 201 ? 25.056 24.562 21.409 1.00 15.65 198 VAL A N 1
ATOM 1557 C CA . VAL A 1 201 ? 25.996 25.038 20.403 1.00 14.82 198 VAL A CA 1
ATOM 1558 C C . VAL A 1 201 ? 25.193 25.262 19.132 1.00 13.73 198 VAL A C 1
ATOM 1559 O O . VAL A 1 201 ? 24.571 24.323 18.614 1.00 15.76 198 VAL A O 1
ATOM 1563 N N . ALA A 1 202 ? 25.215 26.487 18.608 1.00 14.45 199 ALA A N 1
ATOM 1564 C CA . ALA A 1 202 ? 24.455 26.813 17.409 1.00 13.16 199 ALA A CA 1
ATOM 1565 C C . ALA A 1 202 ? 25.116 26.227 16.163 1.00 15.19 199 ALA A C 1
ATOM 1566 O O . ALA A 1 202 ? 26.269 25.807 16.214 1.00 14.01 199 ALA A O 1
ATOM 1568 N N . ASP A 1 203 ? 24.381 26.194 15.057 1.00 13.66 200 ASP A N 1
ATOM 1569 C CA . ASP A 1 203 ? 24.926 25.666 13.799 1.00 13.52 200 ASP A CA 1
ATOM 1570 C C . ASP A 1 203 ? 26.279 26.282 13.433 1.00 16.50 200 ASP A C 1
ATOM 1571 O O . ASP A 1 203 ? 27.167 25.599 12.904 1.00 14.50 200 ASP A O 1
ATOM 1576 N N . ASN A 1 204 ? 26.429 27.580 13.684 1.00 16.20 201 ASN A N 1
ATOM 1577 C CA . ASN A 1 204 ? 27.682 28.252 13.371 1.00 15.90 201 ASN A CA 1
ATOM 1578 C C . ASN A 1 204 ? 28.740 28.175 14.475 1.00 15.01 201 ASN A C 1
ATOM 1579 O O . ASN A 1 204 ? 29.775 28.843 14.397 1.00 19.46 201 ASN A O 1
ATOM 1584 N N . GLY A 1 205 ? 28.478 27.376 15.510 1.00 13.36 202 GLY A N 1
ATOM 1585 C CA . GLY A 1 205 ? 29.456 27.188 16.566 1.00 14.64 202 GLY A CA 1
ATOM 1586 C C . GLY A 1 205 ? 29.244 28.057 17.800 1.00 16.21 202 GLY A C 1
ATOM 1587 O O . GLY A 1 205 ? 29.885 27.829 18.834 1.00 16.18 202 GLY A O 1
ATOM 1588 N N . ASP A 1 206 ? 28.357 29.050 17.701 1.00 15.46 203 ASP A N 1
ATOM 1589 C CA . ASP A 1 206 ? 28.115 29.953 18.821 1.00 16.13 203 ASP A CA 1
ATOM 1590 C C . ASP A 1 206 ? 27.525 29.193 19.996 1.00 16.52 203 ASP A C 1
ATOM 1591 O O . ASP A 1 206 ? 26.624 28.371 19.823 1.00 17.04 203 ASP A O 1
ATOM 1596 N N . TYR A 1 207 ? 28.047 29.463 21.184 1.00 14.41 204 TYR A N 1
ATOM 1597 C CA . TYR A 1 207 ? 27.495 28.865 22.396 1.00 14.43 204 TYR A CA 1
ATOM 1598 C C . TYR A 1 207 ? 26.246 29.600 22.868 1.00 19.56 204 TYR A C 1
ATOM 1599 O O . TYR A 1 207 ? 26.123 30.819 22.725 1.00 18.08 204 TYR A O 1
ATOM 1608 N N . TYR A 1 208 ? 25.316 28.847 23.439 1.00 17.75 205 TYR A N 1
ATOM 1609 C CA . TYR A 1 208 ? 24.143 29.440 24.072 1.00 16.64 205 TYR A CA 1
ATOM 1610 C C . TYR A 1 208 ? 23.717 28.580 25.259 1.00 17.63 205 TYR A C 1
ATOM 1611 O O . TYR A 1 208 ? 24.012 27.389 25.321 1.00 17.63 205 TYR A O 1
ATOM 1620 N N . THR A 1 209 ? 23.053 29.190 26.234 1.00 18.11 206 THR A N 1
ATOM 1621 C CA . THR A 1 209 ? 22.725 28.471 27.450 1.00 21.28 206 THR A CA 1
ATOM 1622 C C . THR A 1 209 ? 21.688 27.384 27.201 1.00 19.05 206 THR A C 1
ATOM 1623 O O . THR A 1 209 ? 21.827 26.254 27.694 1.00 20.88 206 THR A O 1
ATOM 1627 N N . GLY A 1 210 ? 20.655 27.717 26.436 1.00 18.09 207 GLY A N 1
ATOM 1628 C CA . GLY A 1 210 ? 19.624 26.753 26.091 1.00 21.45 207 GLY A CA 1
ATOM 1629 C C . GLY A 1 210 ? 18.649 26.462 27.218 1.00 19.73 207 GLY A C 1
ATOM 1630 O O . GLY A 1 210 ? 18.583 27.201 28.200 1.00 22.63 207 GLY A O 1
ATOM 1631 N N . ASP A 1 211 ? 17.893 25.378 27.077 1.00 19.26 208 ASP A N 1
ATOM 1632 C CA . ASP A 1 211 ? 16.858 25.049 28.053 1.00 18.97 208 ASP A CA 1
ATOM 1633 C C . ASP A 1 211 ? 17.082 23.712 28.763 1.00 23.27 208 ASP A C 1
ATOM 1634 O O . ASP A 1 211 ? 16.180 23.202 29.431 1.00 23.19 208 ASP A O 1
ATOM 1639 N N . GLY A 1 212 ? 18.279 23.156 28.624 1.00 18.36 209 GLY A N 1
ATOM 1640 C CA . GLY A 1 212 ? 18.644 21.932 29.304 1.00 16.19 209 GLY A CA 1
ATOM 1641 C C . GLY A 1 212 ? 20.105 21.944 29.696 1.00 14.47 209 GLY A C 1
ATOM 1642 O O . GLY A 1 212 ? 20.847 22.850 29.299 1.00 17.39 209 GLY A O 1
ATOM 1643 N N . SER A 1 213 ? 20.528 20.941 30.456 1.00 14.00 210 SER A N 1
ATOM 1644 C CA . SER A 1 213 ? 21.909 20.886 30.906 1.00 15.34 210 SER A CA 1
ATOM 1645 C C . SER A 1 213 ? 22.385 19.461 31.126 1.00 14.73 210 SER A C 1
ATOM 1646 O O . SER A 1 213 ? 21.591 18.528 31.176 1.00 15.92 210 SER A O 1
ATOM 1649 N N . THR A 1 214 ? 23.697 19.322 31.266 1.00 14.50 211 THR A N 1
ATOM 1650 C CA . THR A 1 214 ? 24.344 18.078 31.651 1.00 14.21 211 THR A CA 1
ATOM 1651 C C . THR A 1 214 ? 25.519 18.442 32.524 1.00 14.40 211 THR A C 1
ATOM 1652 O O . THR A 1 214 ? 25.876 19.622 32.645 1.00 17.11 211 THR A O 1
ATOM 1656 N N . ILE A 1 215 ? 26.117 17.424 33.114 1.00 13.43 212 ILE A N 1
ATOM 1657 C CA . ILE A 1 215 ? 27.243 17.575 34.006 1.00 15.29 212 ILE A CA 1
ATOM 1658 C C . ILE A 1 215 ? 28.440 16.884 33.383 1.00 16.42 212 ILE A C 1
ATOM 1659 O O . ILE A 1 215 ? 28.387 15.692 33.119 1.00 15.86 212 ILE A O 1
ATOM 1664 N N . ILE A 1 216 ? 29.494 17.653 33.118 1.00 16.05 213 ILE A N 1
ATOM 1665 C CA . ILE A 1 216 ? 30.697 17.155 32.455 1.00 15.59 213 ILE A CA 1
ATOM 1666 C C . ILE A 1 216 ? 31.897 17.454 33.350 1.00 16.54 213 ILE A C 1
ATOM 1667 O O . ILE A 1 216 ? 32.150 18.618 33.700 1.00 18.34 213 ILE A O 1
ATOM 1672 N N . ASP A 1 217 ? 32.607 16.403 33.740 1.00 15.77 214 ASP A N 1
ATOM 1673 C CA . ASP A 1 217 ? 33.769 16.525 34.614 1.00 16.58 214 ASP A CA 1
ATOM 1674 C C . ASP A 1 217 ? 34.657 15.301 34.447 1.00 21.83 214 ASP A C 1
ATOM 1675 O O . ASP A 1 217 ? 34.531 14.567 33.457 1.00 17.97 214 ASP A O 1
ATOM 1680 N N . SER A 1 218 ? 35.552 15.072 35.403 1.00 21.81 215 SER A N 1
ATOM 1681 C CA . SER A 1 218 ? 36.516 13.976 35.297 1.00 23.57 215 SER A CA 1
ATOM 1682 C C . SER A 1 218 ? 35.882 12.585 35.223 1.00 21.92 215 SER A C 1
ATOM 1683 O O . SER A 1 218 ? 36.516 11.642 34.750 1.00 23.97 215 SER A O 1
ATOM 1686 N N . ASN A 1 219 ? 34.640 12.460 35.680 1.00 20.78 216 ASN A N 1
ATOM 1687 C CA . ASN A 1 219 ? 33.941 11.181 35.663 1.00 21.37 216 ASN A CA 1
ATOM 1688 C C . ASN A 1 219 ? 33.016 11.021 34.460 1.00 19.65 216 ASN A C 1
ATOM 1689 O O . ASN A 1 219 ? 32.276 10.044 34.346 1.00 21.80 216 ASN A O 1
ATOM 1694 N N . THR A 1 220 ? 33.067 11.988 33.556 1.00 19.48 217 THR A N 1
ATOM 1695 C CA . THR A 1 220 ? 32.456 11.814 32.247 1.00 18.64 217 THR A CA 1
ATOM 1696 C C . THR A 1 220 ? 33.229 10.742 31.488 1.00 17.20 217 THR A C 1
ATOM 1697 O O . THR A 1 220 ? 34.454 10.704 31.555 1.00 19.71 217 THR A O 1
ATOM 1701 N N . GLU A 1 221 ? 32.520 9.849 30.810 1.00 13.78 218 GLU A N 1
ATOM 1702 C CA . GLU A 1 221 ? 33.182 8.836 29.998 1.00 15.08 218 GLU A CA 1
ATOM 1703 C C . GLU A 1 221 ? 33.248 9.316 28.556 1.00 16.01 218 GLU A C 1
ATOM 1704 O O . GLU A 1 221 ? 32.239 9.734 27.992 1.00 15.44 218 GLU A O 1
ATOM 1710 N N . ILE A 1 222 ? 34.445 9.278 27.975 1.00 16.61 219 ILE A N 1
ATOM 1711 C CA . ILE A 1 222 ? 34.637 9.671 26.582 1.00 13.88 219 ILE A CA 1
ATOM 1712 C C . ILE A 1 222 ? 35.465 8.616 25.856 1.00 16.22 219 ILE A C 1
ATOM 1713 O O . ILE A 1 222 ? 36.609 8.349 26.238 1.00 17.00 219 ILE A O 1
ATOM 1718 N N . LYS A 1 223 ? 34.877 8.015 24.824 1.00 13.93 220 LYS A N 1
ATOM 1719 C CA . LYS A 1 223 ? 35.577 7.064 23.965 1.00 14.38 220 LYS A CA 1
ATOM 1720 C C . LYS A 1 223 ? 35.617 7.611 22.549 1.00 14.28 220 LYS A C 1
ATOM 1721 O O . LYS A 1 223 ? 34.649 8.232 22.085 1.00 12.83 220 LYS A O 1
ATOM 1727 N N . VAL A 1 224 ? 36.723 7.356 21.852 1.00 14.00 221 VAL A N 1
ATOM 1728 C CA . VAL A 1 224 ? 36.935 7.863 20.509 1.00 12.70 221 VAL A CA 1
ATOM 1729 C C . VAL A 1 224 ? 37.366 6.728 19.586 1.00 13.35 221 VAL A C 1
ATOM 1730 O O . VAL A 1 224 ? 38.298 5.984 19.904 1.00 13.52 221 VAL A O 1
ATOM 1734 N N . TYR A 1 225 ? 36.677 6.605 18.454 1.00 12.13 222 TYR A N 1
ATOM 1735 C CA . TYR A 1 225 ? 36.934 5.531 17.491 1.00 11.96 222 TYR A CA 1
ATOM 1736 C C . TYR A 1 225 ? 37.236 6.100 16.114 1.00 12.58 222 TYR A C 1
ATOM 1737 O O . TYR A 1 225 ? 36.543 6.994 15.654 1.00 15.79 222 TYR A O 1
ATOM 1746 N N . LYS A 1 226 ? 38.244 5.551 15.443 1.00 12.36 223 LYS A N 1
ATOM 1747 C CA . LYS A 1 226 ? 38.579 5.964 14.083 1.00 14.68 223 LYS A CA 1
ATOM 1748 C C . LYS A 1 226 ? 37.849 5.064 13.081 1.00 13.28 223 LYS A C 1
ATOM 1749 O O . LYS A 1 226 ? 37.743 3.838 13.283 1.00 15.89 223 LYS A O 1
ATOM 1755 N N . VAL A 1 227 ? 37.308 5.697 12.041 1.00 12.26 224 VAL A N 1
ATOM 1756 C CA . VAL A 1 227 ? 36.548 5.042 10.988 1.00 13.61 224 VAL A CA 1
ATOM 1757 C C . VAL A 1 227 ? 37.443 4.972 9.763 1.00 13.50 224 VAL A C 1
ATOM 1758 O O . VAL A 1 227 ? 38.061 5.976 9.396 1.00 14.90 224 VAL A O 1
ATOM 1762 N N . ALA A 1 228 ? 37.532 3.809 9.130 1.00 13.34 225 ALA A N 1
ATOM 1763 C CA . ALA A 1 228 ? 38.401 3.666 7.958 1.00 14.45 225 ALA A CA 1
ATOM 1764 C C . ALA A 1 228 ? 37.779 4.261 6.701 1.00 14.52 225 ALA A C 1
ATOM 1765 O O . ALA A 1 228 ? 36.571 4.481 6.632 1.00 14.30 225 ALA A O 1
ATOM 1767 N N . SER A 1 229 ? 38.610 4.491 5.682 1.00 15.73 226 SER A N 1
ATOM 1768 C CA . SER A 1 229 ? 38.144 5.172 4.476 1.00 14.48 226 SER A CA 1
ATOM 1769 C C . SER A 1 229 ? 37.047 4.396 3.758 1.00 14.72 226 SER A C 1
ATOM 1770 O O . SER A 1 229 ? 36.173 4.994 3.129 1.00 19.01 226 SER A O 1
ATOM 1773 N N . GLY A 1 230 ? 37.085 3.070 3.864 1.00 15.93 227 GLY A N 1
ATOM 1774 C CA . GLY A 1 230 ? 36.077 2.237 3.237 1.00 20.61 227 GLY A CA 1
ATOM 1775 C C . GLY A 1 230 ? 34.931 1.867 4.160 1.00 23.01 227 GLY A C 1
ATOM 1776 O O . GLY A 1 230 ? 34.049 1.095 3.787 1.00 22.86 227 GLY A O 1
ATOM 1777 N N . GLN A 1 231 ? 34.936 2.410 5.371 1.00 16.09 228 GLN A N 1
ATOM 1778 C CA . GLN A 1 231 ? 33.825 2.157 6.285 1.00 17.84 228 GLN A CA 1
ATOM 1779 C C . GLN A 1 231 ? 32.764 3.234 6.154 1.00 19.36 228 GLN A C 1
ATOM 1780 O O . GLN A 1 231 ? 33.074 4.409 5.992 1.00 17.09 228 GLN A O 1
ATOM 1786 N N . GLN A 1 232 ? 31.512 2.794 6.212 1.00 17.34 229 GLN A N 1
ATOM 1787 C CA . GLN A 1 232 ? 30.338 3.636 6.060 1.00 18.73 229 GLN A CA 1
ATOM 1788 C C . GLN A 1 232 ? 29.583 3.697 7.387 1.00 15.12 229 GLN A C 1
ATOM 1789 O O . GLN A 1 232 ? 29.274 2.667 7.976 1.00 19.23 229 GLN A O 1
ATOM 1795 N N . LEU A 1 233 ? 29.305 4.903 7.857 1.00 15.00 230 LEU A N 1
ATOM 1796 C CA . LEU A 1 233 ? 28.564 5.062 9.108 1.00 14.80 230 LEU A CA 1
ATOM 1797 C C . LEU A 1 233 ? 27.065 5.037 8.849 1.00 17.17 230 LEU A C 1
ATOM 1798 O O . LEU A 1 233 ? 26.601 5.588 7.853 1.00 18.61 230 LEU A O 1
ATOM 1803 N N . PRO A 1 234 ? 26.293 4.406 9.753 1.00 15.40 231 PRO A N 1
ATOM 1804 C CA . PRO A 1 234 ? 24.843 4.418 9.548 1.00 14.09 231 PRO A CA 1
ATOM 1805 C C . PRO A 1 234 ? 24.269 5.829 9.667 1.00 14.95 231 PRO A C 1
ATOM 1806 O O . PRO A 1 234 ? 24.695 6.584 10.547 1.00 14.63 231 PRO A O 1
ATOM 1810 N N . GLN A 1 235 ? 23.312 6.178 8.812 1.00 13.70 232 GLN A N 1
ATOM 1811 C CA . GLN A 1 235 ? 22.686 7.500 8.880 1.00 14.38 232 GLN A CA 1
ATOM 1812 C C . GLN A 1 235 ? 21.888 7.714 10.172 1.00 12.10 232 GLN A C 1
ATOM 1813 O O . GLN A 1 235 ? 21.579 8.842 10.543 1.00 13.24 232 GLN A O 1
ATOM 1819 N N . SER A 1 236 ? 21.530 6.621 10.829 1.00 12.79 233 SER A N 1
ATOM 1820 C CA . SER A 1 236 ? 20.814 6.696 12.100 1.00 11.47 233 SER A CA 1
ATOM 1821 C C . SER A 1 236 ? 21.615 7.376 13.198 1.00 14.05 233 SER A C 1
ATOM 1822 O O . SER A 1 236 ? 21.041 7.764 14.223 1.00 12.28 233 SER A O 1
ATOM 1825 N N . ASN A 1 237 ? 22.933 7.458 13.022 1.00 13.01 234 ASN A N 1
ATOM 1826 C CA . ASN A 1 237 ? 23.839 8.090 13.997 1.00 12.40 234 ASN A CA 1
ATOM 1827 C C . ASN A 1 237 ? 23.957 7.252 15.270 1.00 13.38 234 ASN A C 1
ATOM 1828 O O . ASN A 1 237 ? 24.453 7.725 16.288 1.00 14.49 234 ASN A O 1
ATOM 1833 N N . LYS A 1 238 ? 23.513 6.004 15.210 1.00 14.24 235 LYS A N 1
ATOM 1834 C CA . LYS A 1 238 ? 23.618 5.134 16.378 1.00 12.88 235 LYS A CA 1
ATOM 1835 C C . LYS A 1 238 ? 24.466 3.914 16.054 1.00 14.32 235 LYS A C 1
ATOM 1836 O O . LYS A 1 238 ? 24.223 3.232 15.058 1.00 15.45 235 LYS A O 1
ATOM 1842 N N . ILE A 1 239 ? 25.453 3.655 16.905 1.00 13.43 236 ILE A N 1
ATOM 1843 C CA . ILE A 1 239 ? 26.366 2.538 16.720 1.00 13.49 236 ILE A CA 1
ATOM 1844 C C . ILE A 1 239 ? 26.073 1.428 17.725 1.00 15.75 236 ILE A C 1
ATOM 1845 O O . ILE A 1 239 ? 26.305 1.591 18.919 1.00 17.82 236 ILE A O 1
ATOM 1850 N N . TYR A 1 240 ? 25.573 0.303 17.227 1.00 15.28 237 TYR A N 1
ATOM 1851 C CA . TYR A 1 240 ? 25.219 -0.817 18.094 1.00 18.62 237 TYR A CA 1
ATOM 1852 C C . TYR A 1 240 ? 26.398 -1.744 18.362 1.00 23.37 237 TYR A C 1
ATOM 1853 O O . TYR A 1 240 ? 26.384 -2.504 19.330 1.00 25.49 237 TYR A O 1
ATOM 1862 N N . ASP A 1 241 ? 27.418 -1.678 17.512 1.00 16.15 238 ASP A N 1
ATOM 1863 C CA . ASP A 1 241 ? 28.609 -2.494 17.707 1.00 18.23 238 ASP A CA 1
ATOM 1864 C C . ASP A 1 241 ? 29.847 -1.683 17.363 1.00 16.24 238 ASP A C 1
ATOM 1865 O O . ASP A 1 241 ? 30.052 -1.306 16.208 1.00 20.04 238 ASP A O 1
ATOM 1870 N N . TYR A 1 242 ? 30.676 -1.426 18.370 1.00 15.06 239 TYR A N 1
ATOM 1871 C CA . TYR A 1 242 ? 31.906 -0.664 18.188 1.00 15.70 239 TYR A CA 1
ATOM 1872 C C . TYR A 1 242 ? 33.130 -1.512 17.814 1.00 20.30 239 TYR A C 1
ATOM 1873 O O . TYR A 1 242 ? 34.199 -0.969 17.532 1.00 17.16 239 TYR A O 1
ATOM 1882 N N . SER A 1 243 ? 32.960 -2.834 17.777 1.00 17.11 240 SER A N 1
ATOM 1883 C CA . SER A 1 243 ? 34.109 -3.736 17.675 1.00 16.03 240 SER A CA 1
ATOM 1884 C C . SER A 1 243 ? 34.876 -3.617 16.358 1.00 15.97 240 SER A C 1
ATOM 1885 O O . SER A 1 243 ? 36.070 -3.875 16.333 1.00 19.52 240 SER A O 1
ATOM 1888 N N . GLN A 1 244 ? 34.206 -3.224 15.280 1.00 15.42 241 GLN A N 1
ATOM 1889 C CA . GLN A 1 244 ? 34.872 -3.153 13.974 1.00 14.93 241 GLN A CA 1
ATOM 1890 C C . GLN A 1 244 ? 35.539 -1.805 13.714 1.00 16.30 241 GLN A C 1
ATOM 1891 O O . GLN A 1 244 ? 36.120 -1.590 12.653 1.00 16.68 241 GLN A O 1
ATOM 1897 N N . TYR A 1 245 ? 35.468 -0.905 14.691 1.00 16.97 242 TYR A N 1
ATOM 1898 C CA . TYR A 1 245 ? 36.174 0.370 14.577 1.00 16.56 242 TYR A CA 1
ATOM 1899 C C . TYR A 1 245 ? 37.439 0.342 15.425 1.00 18.84 242 TYR A C 1
ATOM 1900 O O . TYR A 1 245 ? 37.586 -0.502 16.304 1.00 23.73 242 TYR A O 1
ATOM 1909 N N . GLU A 1 246 ? 38.353 1.265 15.150 1.00 18.46 243 GLU A N 1
ATOM 1910 C CA . GLU A 1 246 ? 39.634 1.327 15.844 1.00 17.73 243 GLU A CA 1
ATOM 1911 C C . GLU A 1 246 ? 39.516 2.274 17.050 1.00 16.71 243 GLU A C 1
ATOM 1912 O O . GLU A 1 246 ? 39.256 3.467 16.902 1.00 16.71 243 GLU A O 1
ATOM 1918 N N . ASP A 1 247 ? 39.667 1.733 18.252 1.00 18.90 244 ASP A N 1
ATOM 1919 C CA . ASP A 1 247 ? 39.622 2.553 19.461 1.00 15.19 244 ASP A CA 1
ATOM 1920 C C . ASP A 1 247 ? 40.887 3.401 19.545 1.00 17.56 244 ASP A C 1
ATOM 1921 O O . ASP A 1 247 ? 41.988 2.875 19.713 1.00 21.51 244 ASP A O 1
ATOM 1926 N N . VAL A 1 248 ? 40.735 4.715 19.428 1.00 14.20 245 VAL A N 1
ATOM 1927 C CA . VAL A 1 248 ? 41.887 5.605 19.483 1.00 15.23 245 VAL A CA 1
ATOM 1928 C C . VAL A 1 248 ? 41.810 6.575 20.658 1.00 14.91 245 VAL A C 1
ATOM 1929 O O . VAL A 1 248 ? 42.448 7.617 20.654 1.00 17.07 245 VAL A O 1
ATOM 1933 N N . THR A 1 249 ? 41.049 6.204 21.677 1.00 14.82 246 THR A N 1
ATOM 1934 C CA . THR A 1 249 ? 40.861 7.062 22.836 1.00 13.84 246 THR A CA 1
ATOM 1935 C C . THR A 1 249 ? 42.198 7.486 23.446 1.00 18.77 246 THR A C 1
ATOM 1936 O O . THR A 1 249 ? 42.372 8.642 23.850 1.00 20.13 246 THR A O 1
ATOM 1940 N N . ASN A 1 250 ? 43.148 6.555 23.487 1.00 20.10 247 ASN A N 1
ATOM 1941 C CA . ASN A 1 250 ? 44.458 6.817 24.077 1.00 22.02 247 ASN A CA 1
ATOM 1942 C C . ASN A 1 250 ? 45.459 7.499 23.142 1.00 25.05 247 ASN A C 1
ATOM 1943 O O . ASN A 1 250 ? 46.622 7.683 23.504 1.00 29.75 247 ASN A O 1
ATOM 1948 N N A SER A 1 251 ? 45.018 7.867 21.943 0.37 21.76 248 SER A N 1
ATOM 1949 N N B SER A 1 251 ? 45.003 7.874 21.950 0.63 21.74 248 SER A N 1
ATOM 1950 C CA A SER A 1 251 ? 45.908 8.515 20.983 0.37 20.09 248 SER A CA 1
ATOM 1951 C CA B SER A 1 251 ? 45.871 8.493 20.952 0.63 19.99 248 SER A CA 1
ATOM 1952 C C A SER A 1 251 ? 45.381 9.874 20.528 0.37 23.44 248 SER A C 1
ATOM 1953 C C B SER A 1 251 ? 45.385 9.878 20.533 0.63 23.46 248 SER A C 1
ATOM 1954 O O A SER A 1 251 ? 45.880 10.452 19.562 0.37 26.00 248 SER A O 1
ATOM 1955 O O B SER A 1 251 ? 45.917 10.480 19.600 0.63 26.07 248 SER A O 1
ATOM 1960 N N . VAL A 1 252 ? 44.366 10.374 21.222 1.00 20.43 249 VAL A N 1
ATOM 1961 C CA . VAL A 1 252 ? 43.914 11.746 21.044 1.00 21.47 249 VAL A CA 1
ATOM 1962 C C . VAL A 1 252 ? 44.012 12.384 22.420 1.00 18.61 249 VAL A C 1
ATOM 1963 O O . VAL A 1 252 ? 44.060 11.674 23.431 1.00 20.33 249 VAL A O 1
ATOM 1967 N N . THR A 1 253 ? 44.047 13.710 22.477 1.00 16.32 250 THR A N 1
ATOM 1968 C CA . THR A 1 253 ? 44.098 14.398 23.767 1.00 18.29 250 THR A CA 1
ATOM 1969 C C . THR A 1 253 ? 42.708 14.831 24.205 1.00 18.84 250 THR A C 1
ATOM 1970 O O . THR A 1 253 ? 42.012 15.560 23.494 1.00 18.40 250 THR A O 1
ATOM 1974 N N . ILE A 1 254 ? 42.312 14.361 25.386 1.00 17.47 251 ILE A N 1
ATOM 1975 C CA . ILE A 1 254 ? 40.999 14.641 25.943 1.00 18.16 251 ILE A CA 1
ATOM 1976 C C . ILE A 1 254 ? 41.140 15.410 27.255 1.00 17.55 251 ILE A C 1
ATOM 1977 O O . ILE A 1 254 ? 41.831 14.964 28.164 1.00 18.94 251 ILE A O 1
ATOM 1982 N N . ASN A 1 255 ? 40.526 16.580 27.328 1.00 17.45 252 ASN A N 1
ATOM 1983 C CA . ASN A 1 255 ? 40.468 17.330 28.579 1.00 19.21 252 ASN A CA 1
ATOM 1984 C C . ASN A 1 255 ? 39.023 17.454 28.995 1.00 18.97 252 ASN A C 1
ATOM 1985 O O . ASN A 1 255 ? 38.269 18.239 28.418 1.00 17.58 252 ASN A O 1
ATOM 1990 N N . LYS A 1 256 ? 38.644 16.681 30.007 1.00 21.21 253 LYS A N 1
ATOM 1991 C CA . LYS A 1 256 ? 37.265 16.667 30.485 1.00 18.64 253 LYS A CA 1
ATOM 1992 C C . LYS A 1 256 ? 36.920 17.917 31.285 1.00 19.84 253 LYS A C 1
ATOM 1993 O O . LYS A 1 256 ? 35.747 18.193 31.539 1.00 22.55 253 LYS A O 1
ATOM 1999 N N . ASN A 1 257 ? 37.944 18.665 31.680 1.00 19.15 254 ASN A N 1
ATOM 2000 C CA . ASN A 1 257 ? 37.750 19.882 32.461 1.00 20.20 254 ASN A CA 1
ATOM 2001 C C . ASN A 1 257 ? 38.218 21.133 31.738 1.00 21.93 254 ASN A C 1
ATOM 2002 O O . ASN A 1 257 ? 38.778 22.036 32.359 1.00 25.92 254 ASN A O 1
ATOM 2007 N N . TYR A 1 258 ? 37.990 21.189 30.431 1.00 19.58 255 TYR A N 1
ATOM 2008 C CA . TYR A 1 258 ? 38.452 22.324 29.642 1.00 20.69 255 TYR A CA 1
ATOM 2009 C C . TYR A 1 258 ? 37.786 23.618 30.106 1.00 25.59 255 TYR A C 1
ATOM 2010 O O . TYR A 1 258 ? 38.429 24.660 30.215 1.00 23.48 255 TYR A O 1
ATOM 2019 N N . GLY A 1 259 ? 36.494 23.543 30.390 1.00 20.55 256 GLY A N 1
ATOM 2020 C CA . GLY A 1 259 ? 35.767 24.707 30.851 1.00 20.58 256 GLY A CA 1
ATOM 2021 C C . GLY A 1 259 ? 34.667 24.252 31.776 1.00 21.16 256 GLY A C 1
ATOM 2022 O O . GLY A 1 259 ? 34.615 23.084 32.144 1.00 19.41 256 GLY A O 1
ATOM 2023 N N . THR A 1 260 ? 33.787 25.171 32.150 1.00 25.63 257 THR A N 1
ATOM 2024 C CA . THR A 1 260 ? 32.651 24.823 32.985 1.00 24.40 257 THR A CA 1
ATOM 2025 C C . THR A 1 260 ? 31.707 23.887 32.231 1.00 21.97 257 THR A C 1
ATOM 2026 O O . THR A 1 260 ? 31.136 24.269 31.207 1.00 22.46 257 THR A O 1
ATOM 2030 N N . ASN A 1 261 ? 31.552 22.670 32.753 1.00 19.09 258 ASN A N 1
ATOM 2031 C CA . ASN A 1 261 ? 30.770 21.620 32.092 1.00 17.42 258 ASN A CA 1
ATOM 2032 C C . ASN A 1 261 ? 31.084 21.556 30.608 1.00 17.93 258 ASN A C 1
ATOM 2033 O O . ASN A 1 261 ? 30.195 21.684 29.765 1.00 17.85 258 ASN A O 1
ATOM 2038 N N . MET A 1 262 ? 32.360 21.365 30.312 1.00 15.76 259 MET A N 1
ATOM 2039 C CA . MET A 1 262 ? 32.849 21.486 28.947 1.00 16.88 259 MET A CA 1
ATOM 2040 C C . MET A 1 262 ? 34.123 20.681 28.811 1.00 20.18 259 MET A C 1
ATOM 2041 O O . MET A 1 262 ? 35.087 20.911 29.538 1.00 19.40 259 MET A O 1
ATOM 2046 N N . ALA A 1 263 ? 34.122 19.744 27.867 1.00 15.97 260 ALA A N 1
ATOM 2047 C CA . ALA A 1 263 ? 35.287 18.933 27.561 1.00 15.55 260 ALA A CA 1
ATOM 2048 C C . ALA A 1 263 ? 35.757 19.268 26.168 1.00 15.13 260 ALA A C 1
ATOM 2049 O O . ALA A 1 263 ? 34.985 19.731 25.333 1.00 16.20 260 ALA A O 1
ATOM 2051 N N . ASN A 1 264 ? 37.017 19.016 25.887 1.00 15.87 261 ASN A N 1
ATOM 2052 C CA . ASN A 1 264 ? 37.388 19.098 24.486 1.00 13.60 261 ASN A CA 1
ATOM 2053 C C . ASN A 1 264 ? 38.336 17.982 24.093 1.00 19.24 261 ASN A C 1
ATOM 2054 O O . ASN A 1 264 ? 38.910 17.289 24.946 1.00 18.37 261 ASN A O 1
ATOM 2059 N N . ILE A 1 265 ? 38.421 17.762 22.789 1.00 15.68 262 ILE A N 1
ATOM 2060 C CA . ILE A 1 265 ? 39.245 16.701 22.243 1.00 14.31 262 ILE A CA 1
ATOM 2061 C C . ILE A 1 265 ? 40.093 17.307 21.135 1.00 13.24 262 ILE A C 1
ATOM 2062 O O . ILE A 1 265 ? 39.569 17.958 20.236 1.00 15.16 262 ILE A O 1
ATOM 2067 N N . ASN A 1 266 ? 41.404 17.114 21.216 1.00 13.85 263 ASN A N 1
ATOM 2068 C CA . ASN A 1 266 ? 42.296 17.564 20.154 1.00 14.01 263 ASN A CA 1
ATOM 2069 C C . ASN A 1 266 ? 42.613 16.419 19.200 1.00 16.36 263 ASN A C 1
ATOM 2070 O O . ASN A 1 266 ? 43.226 15.437 19.608 1.00 18.28 263 ASN A O 1
ATOM 2075 N N . PHE A 1 267 ? 42.184 16.549 17.947 1.00 14.51 264 PHE A N 1
ATOM 2076 C CA . PHE A 1 267 ? 42.419 15.527 16.924 1.00 13.98 264 PHE A CA 1
ATOM 2077 C C . PHE A 1 267 ? 43.634 15.833 16.044 1.00 18.43 264 PHE A C 1
ATOM 2078 O O . PHE A 1 267 ? 44.201 14.927 15.438 1.00 18.78 264 PHE A O 1
ATOM 2086 N N . GLY A 1 268 ? 44.017 17.105 15.951 1.00 15.87 265 GLY A N 1
ATOM 2087 C CA . GLY A 1 268 ? 45.075 17.495 15.030 1.00 19.05 265 GLY A CA 1
ATOM 2088 C C . GLY A 1 268 ? 44.596 17.413 13.597 1.00 17.57 265 GLY A C 1
ATOM 2089 O O . GLY A 1 268 ? 43.405 17.544 13.329 1.00 15.70 265 GLY A O 1
ATOM 2090 N N . ASP A 1 269 ? 45.520 17.202 12.663 1.00 17.24 266 ASP A N 1
ATOM 2091 C CA . ASP A 1 269 ? 45.147 17.068 11.265 1.00 18.14 266 ASP A CA 1
ATOM 2092 C C . ASP A 1 269 ? 44.594 15.676 11.031 1.00 16.02 266 ASP A C 1
ATOM 2093 O O . ASP A 1 269 ? 45.284 14.688 11.284 1.00 20.64 266 ASP A O 1
ATOM 2098 N N . ILE A 1 270 ? 43.360 15.595 10.546 1.00 14.23 267 ILE A N 1
ATOM 2099 C CA . ILE A 1 270 ? 42.755 14.294 10.259 1.00 15.79 267 ILE A CA 1
ATOM 2100 C C . ILE A 1 270 ? 42.231 14.221 8.829 1.00 16.23 267 ILE A C 1
ATOM 2101 O O . ILE A 1 270 ? 41.950 15.246 8.196 1.00 17.32 267 ILE A O 1
ATOM 2106 N N . ASP A 1 271 ? 42.125 12.998 8.319 1.00 15.79 268 ASP A N 1
ATOM 2107 C CA . ASP A 1 271 ? 41.567 12.757 6.998 1.00 17.11 268 ASP A CA 1
ATOM 2108 C C . ASP A 1 271 ? 40.459 11.724 7.076 1.00 16.47 268 ASP A C 1
ATOM 2109 O O . ASP A 1 271 ? 39.934 11.273 6.069 1.00 16.86 268 ASP A O 1
ATOM 2114 N N . SER A 1 272 ? 40.075 11.376 8.301 1.00 12.29 269 SER A N 1
ATOM 2115 C CA . SER A 1 272 ? 39.130 10.298 8.516 1.00 14.08 269 SER A CA 1
ATOM 2116 C C . SER A 1 272 ? 37.965 10.734 9.388 1.00 11.78 269 SER A C 1
ATOM 2117 O O . SER A 1 272 ? 38.054 11.728 10.114 1.00 13.61 269 SER A O 1
ATOM 2120 N N . ALA A 1 273 ? 36.875 9.974 9.331 1.00 11.87 270 ALA A N 1
ATOM 2121 C CA . ALA A 1 273 ? 35.790 10.155 10.295 1.00 10.65 270 ALA A CA 1
ATOM 2122 C C . ALA A 1 273 ? 36.127 9.501 11.623 1.00 12.77 270 ALA A C 1
ATOM 2123 O O . ALA A 1 273 ? 36.870 8.514 11.682 1.00 12.88 270 ALA A O 1
ATOM 2125 N N . TYR A 1 274 ? 35.565 10.072 12.680 1.00 12.70 271 TYR A N 1
ATOM 2126 C CA . TYR A 1 274 ? 35.674 9.497 14.014 1.00 13.83 271 TYR A CA 1
ATOM 2127 C C . TYR A 1 274 ? 34.312 9.446 14.654 1.00 12.36 271 TYR A C 1
ATOM 2128 O O . TYR A 1 274 ? 33.449 10.268 14.367 1.00 13.49 271 TYR A O 1
ATOM 2137 N N . ILE A 1 275 ? 34.127 8.458 15.517 1.00 11.05 272 ILE A N 1
ATOM 2138 C CA . ILE A 1 275 ? 32.961 8.412 16.384 1.00 13.11 272 ILE A CA 1
ATOM 2139 C C . ILE A 1 275 ? 33.406 8.759 17.799 1.00 12.51 272 ILE A C 1
ATOM 2140 O O . ILE A 1 275 ? 34.383 8.185 18.290 1.00 13.98 272 ILE A O 1
ATOM 2145 N N . VAL A 1 276 ? 32.720 9.708 18.433 1.00 11.88 273 VAL A N 1
ATOM 2146 C CA . VAL A 1 276 ? 32.942 10.016 19.837 1.00 14.03 273 VAL A CA 1
ATOM 2147 C C . VAL A 1 276 ? 31.689 9.642 20.616 1.00 11.87 273 VAL A C 1
ATOM 2148 O O . VAL A 1 276 ? 30.590 10.042 20.254 1.00 11.91 273 VAL A O 1
ATOM 2152 N N . LYS A 1 277 ? 31.850 8.812 21.639 1.00 11.49 274 LYS A N 1
ATOM 2153 C CA . LYS A 1 277 ? 30.748 8.434 22.512 1.00 14.14 274 LYS A CA 1
ATOM 2154 C C . LYS A 1 277 ? 30.993 9.018 23.892 1.00 13.80 274 LYS A C 1
ATOM 2155 O O . LYS A 1 277 ? 32.027 8.754 24.513 1.00 14.24 274 LYS A O 1
ATOM 2161 N N . VAL A 1 278 ? 30.050 9.828 24.356 1.00 13.28 275 VAL A N 1
ATOM 2162 C CA . VAL A 1 278 ? 30.190 10.525 25.629 1.00 13.58 275 VAL A CA 1
ATOM 2163 C C . VAL A 1 278 ? 29.076 10.076 26.555 1.00 14.11 275 VAL A C 1
ATOM 2164 O O . VAL A 1 278 ? 27.919 10.048 26.153 1.00 13.50 275 VAL A O 1
ATOM 2168 N N . VAL A 1 279 ? 29.429 9.692 27.773 1.00 14.14 276 VAL A N 1
ATOM 2169 C CA . VAL A 1 279 ? 28.409 9.423 28.781 1.00 13.38 276 VAL A CA 1
ATOM 2170 C C . VAL A 1 279 ? 28.584 10.439 29.896 1.00 14.01 276 VAL A C 1
ATOM 2171 O O . VAL A 1 279 ? 29.609 10.444 30.590 1.00 14.28 276 VAL A O 1
ATOM 2175 N N . SER A 1 280 ? 27.603 11.325 30.035 1.00 14.30 277 SER A N 1
ATOM 2176 C CA . SER A 1 280 ? 27.652 12.379 31.031 1.00 13.47 277 SER A CA 1
ATOM 2177 C C . SER A 1 280 ? 26.475 12.230 31.980 1.00 15.91 277 SER A C 1
ATOM 2178 O O . SER A 1 280 ? 25.553 11.461 31.717 1.00 16.85 277 SER A O 1
ATOM 2181 N N . LYS A 1 281 ? 26.504 12.978 33.076 1.00 16.58 278 LYS A N 1
ATOM 2182 C CA . LYS A 1 281 ? 25.424 12.917 34.059 1.00 15.15 278 LYS A CA 1
ATOM 2183 C C . LYS A 1 281 ? 24.451 14.065 33.823 1.00 15.88 278 LYS A C 1
ATOM 2184 O O . LYS A 1 281 ? 24.735 14.992 33.061 1.00 16.09 278 LYS A O 1
ATOM 2190 N N . TYR A 1 282 ? 23.300 14.013 34.482 1.00 16.85 279 TYR A N 1
ATOM 2191 C CA . TYR A 1 282 ? 22.367 15.125 34.399 1.00 15.09 279 TYR A CA 1
ATOM 2192 C C . TYR A 1 282 ? 21.628 15.236 35.723 1.00 15.54 279 TYR A C 1
ATOM 2193 O O . TYR A 1 282 ? 21.740 14.348 36.569 1.00 17.45 279 TYR A O 1
ATOM 2202 N N . THR A 1 283 ? 20.882 16.321 35.880 1.00 16.00 280 THR A N 1
ATOM 2203 C CA . THR A 1 283 ? 20.173 16.605 37.123 1.00 17.17 280 THR A CA 1
ATOM 2204 C C . THR A 1 283 ? 18.980 15.682 37.294 1.00 15.80 280 THR A C 1
ATOM 2205 O O . THR A 1 283 ? 18.093 15.672 36.451 1.00 16.56 280 THR A O 1
ATOM 2209 N N . PRO A 1 284 ? 18.938 14.910 38.400 1.00 16.60 281 PRO A N 1
ATOM 2210 C CA . PRO A 1 284 ? 17.809 14.011 38.639 1.00 17.17 281 PRO A CA 1
ATOM 2211 C C . PRO A 1 284 ? 16.459 14.703 38.470 1.00 17.64 281 PRO A C 1
ATOM 2212 O O . PRO A 1 284 ? 16.212 15.775 39.046 1.00 19.29 281 PRO A O 1
ATOM 2216 N N . GLY A 1 285 ? 15.599 14.083 37.669 1.00 19.52 282 GLY A N 1
ATOM 2217 C CA . GLY A 1 285 ? 14.276 14.610 37.398 1.00 19.66 282 GLY A CA 1
ATOM 2218 C C . GLY A 1 285 ? 14.187 15.484 36.158 1.00 20.62 282 GLY A C 1
ATOM 2219 O O . GLY A 1 285 ? 13.087 15.771 35.685 1.00 23.06 282 GLY A O 1
ATOM 2220 N N . ALA A 1 286 ? 15.333 15.905 35.626 1.00 20.91 283 ALA A N 1
ATOM 2221 C CA . ALA A 1 286 ? 15.344 16.834 34.493 1.00 21.20 283 ALA A CA 1
ATOM 2222 C C . ALA A 1 286 ? 14.627 16.284 33.262 1.00 22.40 283 ALA A C 1
ATOM 2223 O O . ALA A 1 286 ? 14.125 17.059 32.444 1.00 21.88 283 ALA A O 1
ATOM 2225 N N . GLU A 1 287 ? 14.565 14.961 33.130 1.00 18.53 284 GLU A N 1
ATOM 2226 C CA . GLU A 1 287 ? 13.890 14.362 31.978 1.00 20.78 284 GLU A CA 1
ATOM 2227 C C . GLU A 1 287 ? 12.395 14.677 31.957 1.00 21.41 284 GLU A C 1
ATOM 2228 O O . GLU A 1 287 ? 11.781 14.730 30.891 1.00 20.57 284 GLU A O 1
ATOM 2234 N N . ASP A 1 288 ? 11.809 14.918 33.128 1.00 21.47 285 ASP A N 1
ATOM 2235 C CA . ASP A 1 288 ? 10.386 15.231 33.185 1.00 23.12 285 ASP A CA 1
ATOM 2236 C C . ASP A 1 288 ? 10.119 16.671 32.753 1.00 23.29 285 ASP A C 1
ATOM 2237 O O . ASP A 1 288 ? 8.981 17.035 32.451 1.00 24.57 285 ASP A O 1
ATOM 2242 N N . ASP A 1 289 ? 11.174 17.481 32.703 1.00 20.41 286 ASP A N 1
ATOM 2243 C CA . ASP A 1 289 ? 11.065 18.849 32.211 1.00 21.81 286 ASP A CA 1
ATOM 2244 C C . ASP A 1 289 ? 11.703 18.984 30.830 1.00 17.93 286 ASP A C 1
ATOM 2245 O O . ASP A 1 289 ? 11.803 20.083 30.287 1.00 21.17 286 ASP A O 1
ATOM 2250 N N . LEU A 1 290 ? 12.121 17.853 30.271 1.00 17.99 287 LEU A N 1
ATOM 2251 C CA . LEU A 1 290 ? 12.877 17.830 29.011 1.00 16.37 287 LEU A CA 1
ATOM 2252 C C . LEU A 1 290 ? 14.067 18.780 29.080 1.00 19.90 287 LEU A C 1
ATOM 2253 O O . LEU A 1 290 ? 14.379 19.476 28.113 1.00 23.10 287 LEU A O 1
ATOM 2258 N N . ALA A 1 291 ? 14.735 18.797 30.228 1.00 15.25 288 ALA A N 1
ATOM 2259 C CA . ALA A 1 291 ? 15.813 19.742 30.484 1.00 13.58 288 ALA A CA 1
ATOM 2260 C C . ALA A 1 291 ? 17.192 19.086 30.453 1.00 15.14 288 ALA A C 1
ATOM 2261 O O . ALA A 1 291 ? 18.065 19.401 31.259 1.00 15.56 288 ALA A O 1
ATOM 2263 N N . VAL A 1 292 ? 17.382 18.186 29.492 1.00 15.53 289 VAL A N 1
ATOM 2264 C CA . VAL A 1 292 ? 18.665 17.532 29.266 1.00 14.44 289 VAL A CA 1
ATOM 2265 C C . VAL A 1 292 ? 19.144 17.944 27.873 1.00 14.52 289 VAL A C 1
ATOM 2266 O O . VAL A 1 292 ? 18.498 17.632 26.885 1.00 15.37 289 VAL A O 1
ATOM 2270 N N . GLN A 1 293 ? 20.246 18.672 27.819 1.00 13.63 290 GLN A N 1
ATOM 2271 C CA . GLN A 1 293 ? 20.706 19.268 26.561 1.00 13.36 290 GLN A CA 1
ATOM 2272 C C . GLN A 1 293 ? 22.209 19.379 26.557 1.00 14.16 290 GLN A C 1
ATOM 2273 O O . GLN A 1 293 ? 22.820 19.782 27.544 1.00 15.49 290 GLN A O 1
ATOM 2279 N N . GLN A 1 294 ? 22.810 19.016 25.428 1.00 12.31 291 GLN A N 1
ATOM 2280 C CA . GLN A 1 294 ? 24.258 18.987 25.316 1.00 14.27 291 GLN A CA 1
ATOM 2281 C C . GLN A 1 294 ? 24.634 19.186 23.850 1.00 13.80 291 GLN A C 1
ATOM 2282 O O . GLN A 1 294 ? 23.971 18.665 22.955 1.00 13.15 291 GLN A O 1
ATOM 2288 N N . GLY A 1 295 ? 25.678 19.963 23.608 1.00 11.15 292 GLY A N 1
ATOM 2289 C CA . GLY A 1 295 ? 26.059 20.299 22.245 1.00 12.64 292 GLY A CA 1
ATOM 2290 C C . GLY A 1 295 ? 27.517 20.091 21.973 1.00 12.91 292 GLY A C 1
ATOM 2291 O O . GLY A 1 295 ? 28.347 19.943 22.880 1.00 12.01 292 GLY A O 1
ATOM 2292 N N . VAL A 1 296 ? 27.838 20.067 20.681 1.00 12.19 293 VAL A N 1
ATOM 2293 C CA . VAL A 1 296 ? 29.201 19.870 20.231 1.00 14.76 293 VAL A CA 1
ATOM 2294 C C . VAL A 1 296 ? 29.586 20.920 19.198 1.00 11.29 293 VAL A C 1
ATOM 2295 O O . VAL A 1 296 ? 28.753 21.384 18.422 1.00 13.23 293 VAL A O 1
ATOM 2299 N N . ARG A 1 297 ? 30.857 21.286 19.225 1.00 12.13 294 ARG A N 1
ATOM 2300 C CA . ARG A 1 297 ? 31.430 22.194 18.244 1.00 11.81 294 ARG A CA 1
ATOM 2301 C C . ARG A 1 297 ? 32.687 21.601 17.657 1.00 14.56 294 ARG A C 1
ATOM 2302 O O . ARG A 1 297 ? 33.576 21.156 18.383 1.00 13.86 294 ARG A O 1
ATOM 2310 N N . MET A 1 298 ? 32.773 21.614 16.327 1.00 11.59 295 MET A N 1
ATOM 2311 C CA . MET A 1 298 ? 33.994 21.239 15.617 1.00 14.75 295 MET A CA 1
ATOM 2312 C C . MET A 1 298 ? 34.642 22.493 15.050 1.00 12.54 295 MET A C 1
ATOM 2313 O O . MET A 1 298 ? 33.972 23.294 14.410 1.00 14.00 295 MET A O 1
ATOM 2318 N N . THR A 1 299 ? 35.940 22.638 15.307 1.00 10.97 296 THR A N 1
ATOM 2319 C CA . THR A 1 299 ? 36.746 23.729 14.766 1.00 12.34 296 THR A CA 1
ATOM 2320 C C . THR A 1 299 ? 37.854 23.160 13.895 1.00 14.53 296 THR A C 1
ATOM 2321 O O . THR A 1 299 ? 38.516 22.199 14.284 1.00 14.20 296 THR A O 1
ATOM 2325 N N . THR A 1 300 ? 38.084 23.786 12.743 1.00 14.97 297 THR A N 1
ATOM 2326 C CA . THR A 1 300 ? 39.227 23.469 11.886 1.00 13.86 297 THR A CA 1
ATOM 2327 C C . THR A 1 300 ? 39.820 24.758 11.366 1.00 15.62 297 THR A C 1
ATOM 2328 O O . THR A 1 300 ? 39.175 25.806 11.411 1.00 16.15 297 THR A O 1
ATOM 2332 N N . THR A 1 301 ? 41.042 24.674 10.859 1.00 13.28 298 THR A N 1
ATOM 2333 C CA . THR A 1 301 ? 41.650 25.814 10.185 1.00 14.84 298 THR A CA 1
ATOM 2334 C C . THR A 1 301 ? 41.454 25.670 8.692 1.00 18.48 298 THR A C 1
ATOM 2335 O O . THR A 1 301 ? 41.841 24.655 8.117 1.00 17.24 298 THR A O 1
ATOM 2339 N N . ASN A 1 302 ? 40.847 26.673 8.060 1.00 17.28 299 ASN A N 1
ATOM 2340 C CA . ASN A 1 302 ? 40.579 26.585 6.633 1.00 16.31 299 ASN A CA 1
ATOM 2341 C C . ASN A 1 302 ? 41.745 27.132 5.805 1.00 16.92 299 ASN A C 1
ATOM 2342 O O . ASN A 1 302 ? 42.759 27.572 6.348 1.00 17.40 299 ASN A O 1
ATOM 2347 N N . LYS A 1 303 ? 41.598 27.070 4.493 1.00 19.67 300 LYS A N 1
ATOM 2348 C CA . LYS A 1 303 ? 42.714 27.406 3.616 1.00 18.63 300 LYS A CA 1
ATOM 2349 C C . LYS A 1 303 ? 43.025 28.900 3.597 1.00 25.79 300 LYS A C 1
ATOM 2350 O O . LYS A 1 303 ? 44.036 29.315 3.035 1.00 25.64 300 LYS A O 1
ATOM 2356 N N . TYR A 1 304 ? 42.165 29.696 4.225 1.00 23.84 301 TYR A N 1
ATOM 2357 C CA . TYR A 1 304 ? 42.367 31.136 4.307 1.00 20.77 301 TYR A CA 1
ATOM 2358 C C . TYR A 1 304 ? 42.958 31.539 5.654 1.00 22.35 301 TYR A C 1
ATOM 2359 O O . TYR A 1 304 ? 43.038 32.724 5.980 1.00 22.64 301 TYR A O 1
ATOM 2368 N N . ASN A 1 305 ? 43.357 30.532 6.433 1.00 19.26 302 ASN A N 1
ATOM 2369 C CA . ASN A 1 305 ? 44.048 30.711 7.707 1.00 17.12 302 ASN A CA 1
ATOM 2370 C C . ASN A 1 305 ? 43.185 31.299 8.813 1.00 18.84 302 ASN A C 1
ATOM 2371 O O . ASN A 1 305 ? 43.694 31.949 9.723 1.00 24.63 302 ASN A O 1
ATOM 2376 N N . TYR A 1 306 ? 41.881 31.065 8.749 1.00 15.73 303 TYR A N 1
ATOM 2377 C CA . TYR A 1 306 ? 41.063 31.347 9.922 1.00 16.77 303 TYR A CA 1
ATOM 2378 C C . TYR A 1 306 ? 40.261 30.114 10.259 1.00 16.86 303 TYR A C 1
ATOM 2379 O O . TYR A 1 306 ? 40.342 29.111 9.548 1.00 17.38 303 TYR A O 1
ATOM 2388 N N . SER A 1 307 ? 39.533 30.173 11.368 1.00 15.46 304 SER A N 1
ATOM 2389 C CA . SER A 1 307 ? 38.797 29.017 11.861 1.00 15.56 304 SER A CA 1
ATOM 2390 C C . SER A 1 307 ? 37.419 28.904 11.242 1.00 15.86 304 SER A C 1
ATOM 2391 O O . SER A 1 307 ? 36.716 29.896 11.091 1.00 17.16 304 SER A O 1
ATOM 2394 N N . SER A 1 308 ? 37.032 27.677 10.903 1.00 13.34 305 SER A N 1
ATOM 2395 C CA . SER A 1 308 ? 35.659 27.383 10.511 1.00 13.79 305 SER A CA 1
ATOM 2396 C C . SER A 1 308 ? 35.034 26.508 11.599 1.00 14.34 305 SER A C 1
ATOM 2397 O O . SER A 1 308 ? 35.698 25.620 12.156 1.00 13.77 305 SER A O 1
ATOM 2400 N N . TYR A 1 309 ? 33.771 26.782 11.903 1.00 15.00 306 TYR A N 1
ATOM 2401 C CA . TYR A 1 309 ? 33.072 26.127 13.008 1.00 12.80 306 TYR A CA 1
ATOM 2402 C C . TYR A 1 309 ? 31.818 25.423 12.533 1.00 16.50 306 TYR A C 1
ATOM 2403 O O . TYR A 1 309 ? 31.126 25.912 11.637 1.00 19.49 306 TYR A O 1
ATOM 2412 N N . ALA A 1 310 ? 31.502 24.295 13.167 1.00 14.07 307 ALA A N 1
ATOM 2413 C CA . ALA A 1 310 ? 30.245 23.606 12.914 1.00 13.71 307 ALA A CA 1
ATOM 2414 C C . ALA A 1 310 ? 29.712 23.146 14.260 1.00 13.27 307 ALA A C 1
ATOM 2415 O O . ALA A 1 310 ? 30.465 22.624 15.078 1.00 15.88 307 ALA A O 1
ATOM 2417 N N . GLY A 1 311 ? 28.427 23.355 14.491 1.00 12.24 308 GLY A N 1
ATOM 2418 C CA . GLY A 1 311 ? 27.857 23.018 15.783 1.00 12.62 308 GLY A CA 1
ATOM 2419 C C . GLY A 1 311 ? 26.630 22.151 15.684 1.00 13.99 308 GLY A C 1
ATOM 2420 O O . GLY A 1 311 ? 25.922 22.122 14.674 1.00 13.54 308 GLY A O 1
ATOM 2421 N N . TYR A 1 312 ? 26.337 21.476 16.784 1.00 12.18 309 TYR A N 1
ATOM 2422 C CA . TYR A 1 312 ? 25.214 20.550 16.818 1.00 10.70 309 TYR A CA 1
ATOM 2423 C C . TYR A 1 312 ? 24.742 20.390 18.275 1.00 12.48 309 TYR A C 1
ATOM 2424 O O . TYR A 1 312 ? 25.567 20.336 19.172 1.00 14.14 309 TYR A O 1
ATOM 2433 N N . THR A 1 313 ? 23.430 20.358 18.504 1.00 12.87 310 THR A N 1
ATOM 2434 C CA . THR A 1 313 ? 22.882 20.260 19.867 1.00 12.75 310 THR A CA 1
ATOM 2435 C C . THR A 1 313 ? 21.755 19.246 19.938 1.00 13.68 310 THR A C 1
ATOM 2436 O O . THR A 1 313 ? 20.870 19.229 19.088 1.00 14.03 310 THR A O 1
ATOM 2440 N N . ASN A 1 314 ? 21.775 18.412 20.980 1.00 13.73 311 ASN A N 1
ATOM 2441 C CA . ASN A 1 314 ? 20.700 17.467 21.206 1.00 13.80 311 ASN A CA 1
ATOM 2442 C C . ASN A 1 314 ? 19.907 17.788 22.455 1.00 13.11 311 ASN A C 1
ATOM 2443 O O . ASN A 1 314 ? 20.441 18.324 23.428 1.00 13.32 311 ASN A O 1
ATOM 2448 N N A THR A 1 315 ? 18.626 17.447 22.411 0.67 12.44 312 THR A N 1
ATOM 2449 N N B THR A 1 315 ? 18.622 17.456 22.401 0.33 12.56 312 THR A N 1
ATOM 2450 C CA A THR A 1 315 ? 17.742 17.545 23.564 0.67 12.56 312 THR A CA 1
ATOM 2451 C CA B THR A 1 315 ? 17.730 17.517 23.552 0.33 12.67 312 THR A CA 1
ATOM 2452 C C A THR A 1 315 ? 16.851 16.303 23.531 0.67 14.12 312 THR A C 1
ATOM 2453 C C B THR A 1 315 ? 16.930 16.231 23.612 0.33 14.19 312 THR A C 1
ATOM 2454 O O A THR A 1 315 ? 17.025 15.436 22.675 0.67 15.24 312 THR A O 1
ATOM 2455 O O B THR A 1 315 ? 17.231 15.274 22.897 0.33 14.71 312 THR A O 1
ATOM 2462 N N . ILE A 1 316 ? 15.907 16.208 24.460 1.00 15.24 313 ILE A N 1
ATOM 2463 C CA . ILE A 1 316 ? 15.034 15.048 24.516 1.00 14.85 313 ILE A CA 1
ATOM 2464 C C . ILE A 1 316 ? 13.567 15.431 24.362 1.00 15.34 313 ILE A C 1
ATOM 2465 O O . ILE A 1 316 ? 13.170 16.566 24.651 1.00 17.85 313 ILE A O 1
ATOM 2470 N N . LEU A 1 317 ? 12.776 14.474 23.888 1.00 14.33 314 LEU A N 1
ATOM 2471 C CA . LEU A 1 317 ? 11.330 14.588 23.798 1.00 16.97 314 LEU A CA 1
ATOM 2472 C C . LEU A 1 317 ? 10.732 13.341 24.449 1.00 16.96 314 LEU A C 1
ATOM 2473 O O . LEU A 1 317 ? 11.393 12.309 24.553 1.00 15.48 314 LEU A O 1
ATOM 2478 N N . SER A 1 318 ? 9.486 13.440 24.893 1.00 15.67 315 SER A N 1
ATOM 2479 C CA . SER A 1 318 ? 8.839 12.294 25.520 1.00 13.53 315 SER A CA 1
ATOM 2480 C C . SER A 1 318 ? 7.423 12.107 25.016 1.00 14.29 315 SER A C 1
ATOM 2481 O O . SER A 1 318 ? 6.811 13.028 24.480 1.00 18.65 315 SER A O 1
ATOM 2484 N N . THR A 1 319 ? 6.909 10.899 25.211 1.00 15.21 316 THR A N 1
ATOM 2485 C CA . THR A 1 319 ? 5.511 10.584 24.941 1.00 17.37 316 THR A CA 1
ATOM 2486 C C . THR A 1 319 ? 4.989 9.708 26.061 1.00 17.40 316 THR A C 1
ATOM 2487 O O . THR A 1 319 ? 5.765 9.097 26.795 1.00 16.99 316 THR A O 1
ATOM 2491 N N . THR A 1 320 ? 3.670 9.651 26.177 1.00 19.01 317 THR A N 1
ATOM 2492 C CA . THR A 1 320 ? 3.019 8.835 27.195 1.00 20.90 317 THR A CA 1
ATOM 2493 C C . THR A 1 320 ? 1.828 8.110 26.583 1.00 17.71 317 THR A C 1
ATOM 2494 O O . THR A 1 320 ? 0.954 8.746 25.997 1.00 22.95 317 THR A O 1
ATOM 2498 N N . ASP A 1 321 ? 1.827 6.780 26.677 1.00 20.68 318 ASP A N 1
ATOM 2499 C CA . ASP A 1 321 ? 0.735 5.969 26.145 1.00 16.84 318 ASP A CA 1
ATOM 2500 C C . ASP A 1 321 ? -0.508 6.125 27.004 1.00 17.44 318 ASP A C 1
ATOM 2501 O O . ASP A 1 321 ? -0.428 6.559 28.152 1.00 21.28 318 ASP A O 1
ATOM 2506 N N . SER A 1 322 ? -1.656 5.761 26.443 1.00 15.60 319 SER A N 1
ATOM 2507 C CA . SER A 1 322 ? -2.890 5.747 27.220 1.00 18.01 319 SER A CA 1
ATOM 2508 C C . SER A 1 322 ? -3.694 4.496 26.900 1.00 16.51 319 SER A C 1
ATOM 2509 O O . SER A 1 322 ? -3.642 3.969 25.794 1.00 15.60 319 SER A O 1
ATOM 2512 N N . GLY A 1 323 ? -4.428 4.016 27.896 1.00 17.62 320 GLY A N 1
ATOM 2513 C CA . GLY A 1 323 ? -5.286 2.860 27.731 1.00 16.81 320 GLY A CA 1
ATOM 2514 C C . GLY A 1 323 ? -6.488 3.026 28.637 1.00 16.95 320 GLY A C 1
ATOM 2515 O O . GLY A 1 323 ? -6.364 3.067 29.863 1.00 17.76 320 GLY A O 1
ATOM 2516 N N . GLY A 1 324 ? -7.657 3.138 28.021 1.00 18.85 321 GLY A N 1
ATOM 2517 C CA . GLY A 1 324 ? -8.881 3.349 28.767 1.00 19.12 321 GLY A CA 1
ATOM 2518 C C . GLY A 1 324 ? -9.933 2.379 28.294 1.00 20.25 321 GLY A C 1
ATOM 2519 O O . GLY A 1 324 ? -9.857 1.853 27.189 1.00 22.82 321 GLY A O 1
ATOM 2520 N N . GLY A 1 325 ? -10.901 2.104 29.151 1.00 16.74 322 GLY A N 1
ATOM 2521 C CA . GLY A 1 325 ? -12.012 1.258 28.777 1.00 18.72 322 GLY A CA 1
ATOM 2522 C C . GLY A 1 325 ? -13.167 1.503 29.720 1.00 18.88 322 GLY A C 1
ATOM 2523 O O . GLY A 1 325 ? -13.067 2.332 30.620 1.00 19.49 322 GLY A O 1
ATOM 2524 N N . ASP A 1 326 ? -14.266 0.792 29.498 1.00 19.20 323 ASP A N 1
ATOM 2525 C CA . ASP A 1 326 ? -15.450 0.947 30.329 1.00 19.37 323 ASP A CA 1
ATOM 2526 C C . ASP A 1 326 ? -16.344 -0.255 30.086 1.00 23.02 323 ASP A C 1
ATOM 2527 O O . ASP A 1 326 ? -16.096 -1.067 29.194 1.00 21.85 323 ASP A O 1
ATOM 2532 N N . GLY A 1 327 ? -17.378 -0.375 30.898 1.00 20.43 324 GLY A N 1
ATOM 2533 C CA . GLY A 1 327 ? -18.287 -1.493 30.785 1.00 21.84 324 GLY A CA 1
ATOM 2534 C C . GLY A 1 327 ? -19.448 -1.230 31.703 1.00 20.70 324 GLY A C 1
ATOM 2535 O O . GLY A 1 327 ? -19.469 -0.217 32.398 1.00 24.87 324 GLY A O 1
ATOM 2536 N N . THR A 1 328 ? -20.419 -2.132 31.699 1.00 21.34 325 THR A N 1
ATOM 2537 C CA . THR A 1 328 ? -21.557 -2.007 32.596 1.00 20.71 325 THR A CA 1
ATOM 2538 C C . THR A 1 328 ? -21.521 -3.148 33.602 1.00 20.52 325 THR A C 1
ATOM 2539 O O . THR A 1 328 ? -21.077 -4.254 33.277 1.00 20.54 325 THR A O 1
ATOM 2543 N N . VAL A 1 329 ? -21.992 -2.876 34.817 1.00 24.05 326 VAL A N 1
ATOM 2544 C CA . VAL A 1 329 ? -21.962 -3.861 35.894 1.00 26.03 326 VAL A CA 1
ATOM 2545 C C . VAL A 1 329 ? -22.781 -5.103 35.565 1.00 27.38 326 VAL A C 1
ATOM 2546 O O . VAL A 1 329 ? -23.928 -4.998 35.133 1.00 29.27 326 VAL A O 1
ATOM 2550 N N . LYS A 1 330 ? -22.175 -6.275 35.749 1.00 26.75 327 LYS A N 1
ATOM 2551 C CA . LYS A 1 330 ? -22.896 -7.542 35.695 1.00 30.97 327 LYS A CA 1
ATOM 2552 C C . LYS A 1 330 ? -23.888 -7.623 36.849 1.00 35.27 327 LYS A C 1
ATOM 2553 O O . LYS A 1 330 ? -23.515 -7.389 37.999 1.00 40.03 327 LYS A O 1
ATOM 2559 N N . PRO A 1 331 ? -25.152 -7.961 36.551 1.00 35.85 328 PRO A N 1
ATOM 2560 C CA . PRO A 1 331 ? -26.144 -8.138 37.618 1.00 43.48 328 PRO A CA 1
ATOM 2561 C C . PRO A 1 331 ? -25.840 -9.366 38.474 1.00 45.01 328 PRO A C 1
ATOM 2562 O O . PRO A 1 331 ? -25.451 -9.205 39.631 1.00 51.58 328 PRO A O 1
ATOM 2566 N N . GLY B 1 4 ? -6.321 -60.373 26.791 1.00 54.20 1 GLY B N 1
ATOM 2567 C CA . GLY B 1 4 ? -5.109 -59.579 26.961 1.00 51.75 1 GLY B CA 1
ATOM 2568 C C . GLY B 1 4 ? -5.024 -58.467 25.914 1.00 49.97 1 GLY B C 1
ATOM 2569 O O . GLY B 1 4 ? -5.954 -58.279 25.124 1.00 42.05 1 GLY B O 1
ATOM 2570 N N . SER B 1 5 ? -3.906 -57.742 25.917 1.00 47.98 2 SER B N 1
ATOM 2571 C CA . SER B 1 5 ? -3.706 -56.595 25.029 1.00 43.21 2 SER B CA 1
ATOM 2572 C C . SER B 1 5 ? -3.898 -56.957 23.560 1.00 43.25 2 SER B C 1
ATOM 2573 O O . SER B 1 5 ? -3.528 -58.044 23.115 1.00 49.24 2 SER B O 1
ATOM 2575 N N . ASN B 1 6 ? -4.481 -56.031 22.811 1.00 35.61 3 ASN B N 1
ATOM 2576 C CA . ASN B 1 6 ? -4.815 -56.275 21.419 1.00 35.79 3 ASN B CA 1
ATOM 2577 C C . ASN B 1 6 ? -4.494 -55.072 20.546 1.00 27.79 3 ASN B C 1
ATOM 2578 O O . ASN B 1 6 ? -4.801 -53.944 20.917 1.00 23.27 3 ASN B O 1
ATOM 2583 N N . ASN B 1 7 ? -3.875 -55.318 19.395 1.00 24.82 4 ASN B N 1
ATOM 2584 C CA . ASN B 1 7 ? -3.785 -54.315 18.343 1.00 22.43 4 ASN B CA 1
ATOM 2585 C C . ASN B 1 7 ? -5.177 -54.087 17.763 1.00 24.99 4 ASN B C 1
ATOM 2586 O O . ASN B 1 7 ? -5.753 -54.984 17.145 1.00 25.97 4 ASN B O 1
ATOM 2591 N N . VAL B 1 8 ? -5.729 -52.894 17.981 1.00 18.46 5 VAL B N 1
ATOM 2592 C CA . VAL B 1 8 ? -7.086 -52.602 17.532 1.00 16.75 5 VAL B CA 1
ATOM 2593 C C . VAL B 1 8 ? -7.132 -51.565 16.413 1.00 18.30 5 VAL B C 1
ATOM 2594 O O . VAL B 1 8 ? -8.109 -50.844 16.274 1.00 19.46 5 VAL B O 1
ATOM 2598 N N . ASN B 1 9 ? -6.094 -51.510 15.583 1.00 20.48 6 ASN B N 1
ATOM 2599 C CA . ASN B 1 9 ? -6.118 -50.585 14.455 1.00 20.01 6 ASN B CA 1
ATOM 2600 C C . ASN B 1 9 ? -7.363 -50.786 13.594 1.00 17.87 6 ASN B C 1
ATOM 2601 O O . ASN B 1 9 ? -7.917 -49.835 13.064 1.00 21.70 6 ASN B O 1
ATOM 2606 N N . ASP B 1 10 ? -7.816 -52.032 13.476 1.00 23.17 7 ASP B N 1
ATOM 2607 C CA . ASP B 1 10 ? -9.007 -52.319 12.683 1.00 25.00 7 ASP B CA 1
ATOM 2608 C C . ASP B 1 10 ? -10.296 -51.798 13.322 1.00 27.20 7 ASP B C 1
ATOM 2609 O O . ASP B 1 10 ? -11.332 -51.752 12.665 1.00 29.39 7 ASP B O 1
ATOM 2614 N N . LEU B 1 11 ? -10.226 -51.406 14.596 1.00 23.40 8 LEU B N 1
ATOM 2615 C CA . LEU B 1 11 ? -11.373 -50.826 15.299 1.00 25.65 8 LEU B CA 1
ATOM 2616 C C . LEU B 1 11 ? -11.296 -49.301 15.343 1.00 21.88 8 LEU B C 1
ATOM 2617 O O . LEU B 1 11 ? -12.141 -48.637 15.947 1.00 20.68 8 LEU B O 1
ATOM 2622 N N . ILE B 1 12 ? -10.262 -48.756 14.709 1.00 18.81 9 ILE B N 1
ATOM 2623 C CA . ILE B 1 12 ? -10.085 -47.318 14.597 1.00 20.80 9 ILE B CA 1
ATOM 2624 C C . ILE B 1 12 ? -10.539 -46.857 13.217 1.00 19.97 9 ILE B C 1
ATOM 2625 O O . ILE B 1 12 ? -10.077 -47.379 12.198 1.00 24.23 9 ILE B O 1
ATOM 2630 N N . THR B 1 13 ? -11.454 -45.897 13.184 1.00 20.55 10 THR B N 1
ATOM 2631 C CA . THR B 1 13 ? -11.959 -45.373 11.930 1.00 22.46 10 THR B CA 1
ATOM 2632 C C . THR B 1 13 ? -11.383 -43.986 11.720 1.00 20.52 10 THR B C 1
ATOM 2633 O O . THR B 1 13 ? -11.785 -43.036 12.381 1.00 19.08 10 THR B O 1
ATOM 2637 N N . VAL B 1 14 ? -10.417 -43.885 10.812 1.00 22.36 11 VAL B N 1
ATOM 2638 C CA . VAL B 1 14 ? -9.797 -42.606 10.511 1.00 22.05 11 VAL B CA 1
ATOM 2639 C C . VAL B 1 14 ? -10.695 -41.822 9.578 1.00 24.85 11 VAL B C 1
ATOM 2640 O O . VAL B 1 14 ? -10.945 -42.239 8.444 1.00 26.47 11 VAL B O 1
ATOM 2644 N N . THR B 1 15 ? -11.177 -40.684 10.056 1.00 22.61 12 THR B N 1
ATOM 2645 C CA . THR B 1 15 ? -12.170 -39.923 9.324 1.00 28.74 12 THR B CA 1
ATOM 2646 C C . THR B 1 15 ? -11.557 -38.752 8.564 1.00 27.88 12 THR B C 1
ATOM 2647 O O . THR B 1 15 ? -12.152 -38.244 7.617 1.00 26.64 12 THR B O 1
ATOM 2651 N N . LYS B 1 16 ? -10.365 -38.330 8.975 1.00 25.25 13 LYS B N 1
ATOM 2652 C CA . LYS B 1 16 ? -9.724 -37.171 8.359 1.00 28.01 13 LYS B CA 1
ATOM 2653 C C . LYS B 1 16 ? -8.216 -37.220 8.567 1.00 28.15 13 LYS B C 1
ATOM 2654 O O . LYS B 1 16 ? -7.742 -37.596 9.635 1.00 24.65 13 LYS B O 1
ATOM 2660 N N . GLN B 1 17 ? -7.472 -36.842 7.532 1.00 23.44 14 GLN B N 1
ATOM 2661 C CA . GLN B 1 17 ? -6.017 -36.889 7.554 1.00 26.00 14 GLN B CA 1
ATOM 2662 C C . GLN B 1 17 ? -5.438 -35.761 6.734 1.00 28.72 14 GLN B C 1
ATOM 2663 O O . GLN B 1 17 ? -5.835 -35.569 5.584 1.00 28.95 14 GLN B O 1
ATOM 2669 N N . MET B 1 18 ? -4.478 -35.033 7.289 1.00 23.08 15 MET B N 1
ATOM 2670 C CA . MET B 1 18 ? -3.757 -34.090 6.447 1.00 22.44 15 MET B CA 1
ATOM 2671 C C . MET B 1 18 ? -2.348 -33.796 6.940 1.00 24.48 15 MET B C 1
ATOM 2672 O O . MET B 1 18 ? -2.048 -33.852 8.136 1.00 21.19 15 MET B O 1
ATOM 2677 N N . ILE B 1 19 ? -1.485 -33.494 5.977 1.00 20.99 16 ILE B N 1
ATOM 2678 C CA . ILE B 1 19 ? -0.113 -33.103 6.242 1.00 20.06 16 ILE B CA 1
ATOM 2679 C C . ILE B 1 19 ? 0.032 -31.645 5.835 1.00 23.22 16 ILE B C 1
ATOM 2680 O O . ILE B 1 19 ? -0.242 -31.290 4.684 1.00 24.86 16 ILE B O 1
ATOM 2685 N N . THR B 1 20 ? 0.450 -30.799 6.769 1.00 20.08 17 THR B N 1
ATOM 2686 C CA . THR B 1 20 ? 0.622 -29.383 6.469 1.00 21.70 17 THR B CA 1
ATOM 2687 C C . THR B 1 20 ? 1.969 -28.891 6.964 1.00 20.31 17 THR B C 1
ATOM 2688 O O . THR B 1 20 ? 2.710 -29.639 7.589 1.00 20.34 17 THR B O 1
ATOM 2692 N N . GLU B 1 21 ? 2.280 -27.628 6.688 1.00 23.30 18 GLU B N 1
ATOM 2693 C CA . GLU B 1 21 ? 3.586 -27.087 7.035 1.00 24.75 18 GLU B CA 1
ATOM 2694 C C . GLU B 1 21 ? 3.494 -26.060 8.158 1.00 21.98 18 GLU B C 1
ATOM 2695 O O . GLU B 1 21 ? 2.501 -25.339 8.288 1.00 22.79 18 GLU B O 1
ATOM 2701 N N . GLY B 1 22 ? 4.555 -25.985 8.953 1.00 20.37 19 GLY B N 1
ATOM 2702 C CA . GLY B 1 22 ? 4.544 -25.194 10.168 1.00 24.06 19 GLY B CA 1
ATOM 2703 C C . GLY B 1 22 ? 4.712 -23.699 9.998 1.00 24.49 19 GLY B C 1
ATOM 2704 O O . GLY B 1 22 ? 4.304 -22.930 10.870 1.00 23.91 19 GLY B O 1
ATOM 2705 N N . ILE B 1 23 ? 5.309 -23.265 8.893 1.00 20.76 20 ILE B N 1
ATOM 2706 C CA . ILE B 1 23 ? 5.560 -21.834 8.711 1.00 25.49 20 ILE B CA 1
ATOM 2707 C C . ILE B 1 23 ? 4.868 -21.267 7.473 1.00 23.35 20 ILE B C 1
ATOM 2708 O O . ILE B 1 23 ? 4.181 -20.249 7.548 1.00 24.63 20 ILE B O 1
ATOM 2713 N N . LYS B 1 24 ? 5.048 -21.924 6.334 1.00 23.98 21 LYS B N 1
ATOM 2714 C CA . LYS B 1 24 ? 4.390 -21.489 5.112 1.00 30.13 21 LYS B CA 1
ATOM 2715 C C . LYS B 1 24 ? 4.061 -22.681 4.227 1.00 27.98 21 LYS B C 1
ATOM 2716 O O . LYS B 1 24 ? 4.925 -23.505 3.947 1.00 23.58 21 LYS B O 1
ATOM 2722 N N . ASP B 1 25 ? 2.809 -22.764 3.788 1.00 30.80 22 ASP B N 1
ATOM 2723 C CA . ASP B 1 25 ? 2.351 -23.889 2.976 1.00 26.55 22 ASP B CA 1
ATOM 2724 C C . ASP B 1 25 ? 2.696 -23.708 1.503 1.00 32.77 22 ASP B C 1
ATOM 2725 O O . ASP B 1 25 ? 1.811 -23.476 0.684 1.00 38.66 22 ASP B O 1
ATOM 2730 N N . ASP B 1 26 ? 3.979 -23.836 1.175 1.00 26.18 23 ASP B N 1
ATOM 2731 C CA . ASP B 1 26 ? 4.465 -23.590 -0.182 1.00 30.52 23 ASP B CA 1
ATOM 2732 C C . ASP B 1 26 ? 5.082 -24.840 -0.809 1.00 29.25 23 ASP B C 1
ATOM 2733 O O . ASP B 1 26 ? 5.651 -24.779 -1.900 1.00 30.84 23 ASP B O 1
ATOM 2738 N N . GLY B 1 27 ? 4.980 -25.968 -0.114 1.00 24.23 24 GLY B N 1
ATOM 2739 C CA . GLY B 1 27 ? 5.513 -27.220 -0.621 1.00 24.69 24 GLY B CA 1
ATOM 2740 C C . GLY B 1 27 ? 7.011 -27.353 -0.421 1.00 24.22 24 GLY B C 1
ATOM 2741 O O . GLY B 1 27 ? 7.624 -28.313 -0.895 1.00 22.94 24 GLY B O 1
ATOM 2742 N N . VAL B 1 28 ? 7.600 -26.381 0.271 1.00 22.80 25 VAL B N 1
ATOM 2743 C CA . VAL B 1 28 ? 9.028 -26.396 0.566 1.00 19.31 25 VAL B CA 1
ATOM 2744 C C . VAL B 1 28 ? 9.256 -26.345 2.077 1.00 18.69 25 VAL B C 1
ATOM 2745 O O . VAL B 1 28 ? 8.821 -25.402 2.748 1.00 17.79 25 VAL B O 1
ATOM 2749 N N . ILE B 1 29 ? 9.927 -27.358 2.611 1.00 17.73 26 ILE B N 1
ATOM 2750 C CA . ILE B 1 29 ? 10.297 -27.369 4.020 1.00 16.54 26 ILE B CA 1
ATOM 2751 C C . ILE B 1 29 ? 11.620 -26.639 4.232 1.00 18.28 26 ILE B C 1
ATOM 2752 O O . ILE B 1 29 ? 12.673 -27.129 3.824 1.00 18.97 26 ILE B O 1
ATOM 2757 N N . GLN B 1 30 ? 11.564 -25.469 4.864 1.00 15.80 27 GLN B N 1
ATOM 2758 C CA . GLN B 1 30 ? 12.771 -24.726 5.199 1.00 16.37 27 GLN B CA 1
ATOM 2759 C C . GLN B 1 30 ? 13.327 -25.260 6.506 1.00 14.48 27 GLN B C 1
ATOM 2760 O O . GLN B 1 30 ? 13.092 -24.709 7.587 1.00 15.69 27 GLN B O 1
ATOM 2766 N N . ALA B 1 31 ? 14.043 -26.367 6.407 1.00 15.98 28 ALA B N 1
ATOM 2767 C CA . ALA B 1 31 ? 14.496 -27.098 7.582 1.00 14.25 28 ALA B CA 1
ATOM 2768 C C . ALA B 1 31 ? 15.446 -26.284 8.465 1.00 14.13 28 ALA B C 1
ATOM 2769 O O . ALA B 1 31 ? 15.424 -26.411 9.685 1.00 15.19 28 ALA B O 1
ATOM 2771 N N . HIS B 1 32 ? 16.264 -25.428 7.867 1.00 14.70 29 HIS B N 1
ATOM 2772 C CA . HIS B 1 32 ? 17.187 -24.632 8.671 1.00 14.23 29 HIS B CA 1
ATOM 2773 C C . HIS B 1 32 ? 16.549 -23.338 9.200 1.00 16.22 29 HIS B C 1
ATOM 2774 O O . HIS B 1 32 ? 17.157 -22.643 10.009 1.00 16.70 29 HIS B O 1
ATOM 2781 N N . ASP B 1 33 ? 15.326 -23.044 8.764 1.00 13.25 30 ASP B N 1
ATOM 2782 C CA . ASP B 1 33 ? 14.504 -22.033 9.439 1.00 16.76 30 ASP B CA 1
ATOM 2783 C C . ASP B 1 33 ? 13.702 -22.690 10.544 1.00 15.40 30 ASP B C 1
ATOM 2784 O O . ASP B 1 33 ? 12.899 -22.030 11.214 1.00 18.85 30 ASP B O 1
ATOM 2789 N N . GLY B 1 34 ? 13.892 -23.991 10.730 1.00 14.17 31 GLY B N 1
ATOM 2790 C CA . GLY B 1 34 ? 13.173 -24.701 11.770 1.00 17.40 31 GLY B CA 1
ATOM 2791 C C . GLY B 1 34 ? 11.727 -25.003 11.415 1.00 16.76 31 GLY B C 1
ATOM 2792 O O . GLY B 1 34 ? 10.893 -25.195 12.303 1.00 18.63 31 GLY B O 1
ATOM 2793 N N . GLU B 1 35 ? 11.412 -25.066 10.126 1.00 15.82 32 GLU B N 1
ATOM 2794 C CA . GLU B 1 35 ? 10.027 -25.313 9.744 1.00 16.87 32 GLU B CA 1
ATOM 2795 C C . GLU B 1 35 ? 9.626 -26.754 10.031 1.00 19.29 32 GLU B C 1
ATOM 2796 O O . GLU B 1 35 ? 10.245 -27.694 9.551 1.00 17.06 32 GLU B O 1
ATOM 2802 N N . HIS B 1 36 ? 8.584 -26.921 10.833 1.00 17.56 33 HIS B N 1
ATOM 2803 C CA . HIS B 1 36 ? 8.081 -28.250 11.136 1.00 16.77 33 HIS B CA 1
ATOM 2804 C C . HIS B 1 36 ? 7.014 -28.713 10.158 1.00 17.43 33 HIS B C 1
ATOM 2805 O O . HIS B 1 36 ? 6.463 -27.930 9.379 1.00 18.26 33 HIS B O 1
ATOM 2812 N N . ILE B 1 37 ? 6.756 -30.016 10.202 1.00 16.11 34 ILE B N 1
ATOM 2813 C CA . ILE B 1 37 ? 5.690 -30.651 9.441 1.00 16.27 34 ILE B CA 1
ATOM 2814 C C . ILE B 1 37 ? 4.596 -31.006 10.439 1.00 16.57 34 ILE B C 1
ATOM 2815 O O . ILE B 1 37 ? 4.895 -31.420 11.553 1.00 18.70 34 ILE B O 1
ATOM 2820 N N . ILE B 1 38 ? 3.344 -30.809 10.048 1.00 15.52 35 ILE B N 1
ATOM 2821 C CA . ILE B 1 38 ? 2.214 -31.065 10.938 1.00 18.62 35 ILE B CA 1
ATOM 2822 C C . ILE B 1 38 ? 1.354 -32.183 10.370 1.00 20.68 35 ILE B C 1
ATOM 2823 O O . ILE B 1 38 ? 0.826 -32.073 9.263 1.00 20.80 35 ILE B O 1
ATOM 2828 N N . TYR B 1 39 ? 1.221 -33.270 11.122 1.00 19.01 36 TYR B N 1
ATOM 2829 C CA . TYR B 1 39 ? 0.351 -34.349 10.704 1.00 18.86 36 TYR B CA 1
ATOM 2830 C C . TYR B 1 39 ? -0.837 -34.379 11.648 1.00 20.00 36 TYR B C 1
ATOM 2831 O O . TYR B 1 39 ? -0.685 -34.628 12.843 1.00 23.50 36 TYR B O 1
ATOM 2840 N N A THR B 1 40 ? -2.019 -34.116 11.105 0.69 17.93 37 THR B N 1
ATOM 2841 N N B THR B 1 40 ? -2.025 -34.107 11.123 0.31 18.10 37 THR B N 1
ATOM 2842 C CA A THR B 1 40 ? -3.238 -34.158 11.904 0.69 20.50 37 THR B CA 1
ATOM 2843 C CA B THR B 1 40 ? -3.216 -34.154 11.960 0.31 20.55 37 THR B CA 1
ATOM 2844 C C A THR B 1 40 ? -4.152 -35.271 11.428 0.69 23.00 37 THR B C 1
ATOM 2845 C C B THR B 1 40 ? -4.183 -35.218 11.447 0.31 22.93 37 THR B C 1
ATOM 2846 O O A THR B 1 40 ? -4.312 -35.491 10.230 0.69 21.36 37 THR B O 1
ATOM 2847 O O B THR B 1 40 ? -4.385 -35.371 10.243 0.31 21.52 37 THR B O 1
ATOM 2854 N N . SER B 1 41 ? -4.745 -35.986 12.375 1.00 21.60 38 SER B N 1
ATOM 2855 C CA . SER B 1 41 ? -5.693 -37.030 12.023 1.00 21.24 38 SER B CA 1
ATOM 2856 C C . SER B 1 41 ? -6.805 -37.097 13.056 1.00 22.67 38 SER B C 1
ATOM 2857 O O . SER B 1 41 ? -6.575 -36.924 14.253 1.00 21.97 38 SER B O 1
ATOM 2860 N N . ASP B 1 42 ? -8.016 -37.299 12.551 1.00 20.46 39 ASP B N 1
ATOM 2861 C CA . ASP B 1 42 ? -9.206 -37.438 13.376 1.00 22.39 39 ASP B CA 1
ATOM 2862 C C . ASP B 1 42 ? -9.641 -38.881 13.255 1.00 22.09 39 ASP B C 1
ATOM 2863 O O . ASP B 1 42 ? -9.595 -39.450 12.162 1.00 22.40 39 ASP B O 1
ATOM 2868 N N . PHE B 1 43 ? -10.051 -39.492 14.359 1.00 19.78 40 PHE B N 1
ATOM 2869 C CA . PHE B 1 43 ? -10.488 -40.869 14.262 1.00 21.97 40 PHE B CA 1
ATOM 2870 C C . PHE B 1 43 ? -11.491 -41.240 15.336 1.00 21.18 40 PHE B C 1
ATOM 2871 O O . PHE B 1 43 ? -11.512 -40.660 16.416 1.00 19.84 40 PHE B O 1
ATOM 2879 N N . LYS B 1 44 ? -12.343 -42.196 14.999 1.00 18.49 41 LYS B N 1
ATOM 2880 C CA . LYS B 1 44 ? -13.263 -42.764 15.973 1.00 17.41 41 LYS B CA 1
ATOM 2881 C C . LYS B 1 44 ? -12.664 -44.034 16.539 1.00 18.88 41 LYS B C 1
ATOM 2882 O O . LYS B 1 44 ? -11.935 -44.758 15.867 1.00 19.97 41 LYS B O 1
ATOM 2888 N N . ILE B 1 45 ? -12.996 -44.295 17.794 1.00 18.26 42 ILE B N 1
ATOM 2889 C CA . ILE B 1 45 ? -12.518 -45.444 18.524 1.00 18.70 42 ILE B CA 1
ATOM 2890 C C . ILE B 1 45 ? -13.741 -46.287 18.847 1.00 17.15 42 ILE B C 1
ATOM 2891 O O . ILE B 1 45 ? -14.624 -45.835 19.572 1.00 19.95 42 ILE B O 1
ATOM 2896 N N . ASP B 1 46 ? -13.814 -47.486 18.282 1.00 19.77 43 ASP B N 1
ATOM 2897 C CA . ASP B 1 46 ? -15.007 -48.317 18.443 1.00 17.88 43 ASP B CA 1
ATOM 2898 C C . ASP B 1 46 ? -15.265 -48.663 19.906 1.00 18.37 43 ASP B C 1
ATOM 2899 O O . ASP B 1 46 ? -14.327 -48.807 20.694 1.00 17.98 43 ASP B O 1
ATOM 2904 N N . ASN B 1 47 ? -16.539 -48.810 20.258 1.00 18.52 44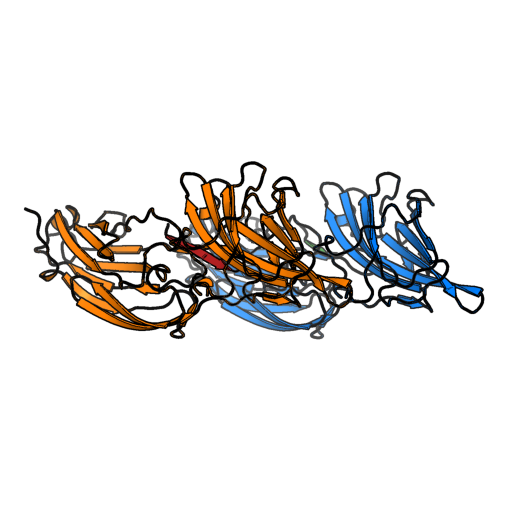 ASN B N 1
ATOM 2905 C CA . ASN B 1 47 ? -16.904 -49.206 21.622 1.00 18.81 44 ASN B CA 1
ATOM 2906 C C . ASN B 1 47 ? -16.288 -50.544 22.065 1.00 17.46 44 ASN B C 1
ATOM 2907 O O . ASN B 1 47 ? -16.127 -50.776 23.260 1.00 20.71 44 ASN B O 1
ATOM 2912 N N . ALA B 1 48 ? -15.922 -51.414 21.126 1.00 16.70 45 ALA B N 1
ATOM 2913 C CA . ALA B 1 48 ? -15.301 -52.683 21.498 1.00 17.20 45 ALA B CA 1
ATOM 2914 C C . ALA B 1 48 ? -13.884 -52.503 22.044 1.00 15.58 45 ALA B C 1
ATOM 2915 O O . ALA B 1 48 ? -13.345 -53.406 22.680 1.00 19.79 45 ALA B O 1
ATOM 2917 N N . VAL B 1 49 ? -13.272 -51.349 21.792 1.00 17.85 46 VAL B N 1
ATOM 2918 C CA . VAL B 1 49 ? -11.925 -51.121 22.301 1.00 16.61 46 VAL B CA 1
ATOM 2919 C C . VAL B 1 49 ? -11.961 -51.084 23.835 1.00 18.45 46 VAL B C 1
ATOM 2920 O O . VAL B 1 49 ? -12.852 -50.470 24.419 1.00 19.69 46 VAL B O 1
ATOM 2924 N N . LYS B 1 50 ? -11.013 -51.764 24.479 1.00 18.73 47 LYS B N 1
ATOM 2925 C CA . LYS B 1 50 ? -10.959 -51.811 25.940 1.00 19.89 47 LYS B CA 1
ATOM 2926 C C . LYS B 1 50 ? -9.601 -51.360 26.471 1.00 19.28 47 LYS B C 1
ATOM 2927 O O . LYS B 1 50 ? -8.656 -51.167 25.703 1.00 17.85 47 LYS B O 1
ATOM 2933 N N . ALA B 1 51 ? -9.509 -51.181 27.786 1.00 17.41 48 ALA B N 1
ATOM 2934 C CA . ALA B 1 51 ? -8.264 -50.754 28.417 1.00 15.77 48 ALA B CA 1
ATOM 2935 C C . ALA B 1 51 ? -7.123 -51.698 28.066 1.00 19.39 48 ALA B C 1
ATOM 2936 O O . ALA B 1 51 ? -7.264 -52.928 28.143 1.00 21.65 48 ALA B O 1
ATOM 2938 N N . GLY B 1 52 ? -5.998 -51.121 27.659 1.00 19.52 49 GLY B N 1
ATOM 2939 C CA . GLY B 1 52 ? -4.828 -51.909 27.338 1.00 20.04 49 GLY B CA 1
ATOM 2940 C C . GLY B 1 52 ? -4.682 -52.214 25.862 1.00 19.28 49 GLY B C 1
ATOM 2941 O O . GLY B 1 52 ? -3.601 -52.603 25.424 1.00 22.16 49 GLY B O 1
ATOM 2942 N N . ASP B 1 53 ? -5.756 -52.061 25.088 1.00 15.93 50 ASP B N 1
ATOM 2943 C CA . ASP B 1 53 ? -5.636 -52.188 23.631 1.00 16.44 50 ASP B CA 1
ATOM 2944 C C . ASP B 1 53 ? -4.753 -51.083 23.075 1.00 19.29 50 ASP B C 1
ATOM 2945 O O . ASP B 1 53 ? -4.595 -50.027 23.697 1.00 17.36 50 ASP B O 1
ATOM 2950 N N . THR B 1 54 ? -4.178 -51.330 21.903 1.00 18.16 51 THR B N 1
ATOM 2951 C CA . THR B 1 54 ? -3.248 -50.376 21.311 1.00 19.23 51 THR B CA 1
ATOM 2952 C C . THR B 1 54 ? -3.587 -50.012 19.867 1.00 19.96 51 THR B C 1
ATOM 2953 O O . THR B 1 54 ? -4.198 -50.794 19.134 1.00 19.12 51 THR B O 1
ATOM 2957 N N . MET B 1 55 ? -3.177 -48.813 19.466 1.00 19.07 52 MET B N 1
ATOM 2958 C CA . MET B 1 55 ? -3.237 -48.399 18.071 1.00 16.55 52 MET B CA 1
ATOM 2959 C C . MET B 1 55 ? -1.902 -47.771 17.720 1.00 18.05 52 MET B C 1
ATOM 2960 O O . MET B 1 55 ? -1.152 -47.374 18.614 1.00 17.36 52 MET B O 1
ATOM 2965 N N . THR B 1 56 ? -1.592 -47.681 16.430 1.00 17.89 53 THR B N 1
ATOM 2966 C CA . THR B 1 56 ? -0.332 -47.060 16.032 1.00 18.85 53 THR B CA 1
ATOM 2967 C C . THR B 1 56 ? -0.516 -45.820 15.169 1.00 17.82 53 THR B C 1
ATOM 2968 O O . THR B 1 56 ? -1.524 -45.654 14.475 1.00 18.37 53 THR B O 1
ATOM 2972 N N . VAL B 1 57 ? 0.487 -44.954 15.224 1.00 15.86 54 VAL B N 1
ATOM 2973 C CA . VAL B 1 57 ? 0.589 -43.799 14.345 1.00 18.13 54 VAL B CA 1
ATOM 2974 C C . VAL B 1 57 ? 2.003 -43.803 13.798 1.00 18.66 54 VAL B C 1
ATOM 2975 O O . VAL B 1 57 ? 2.964 -43.894 14.564 1.00 19.81 54 VAL B O 1
ATOM 2979 N N . LYS B 1 58 ? 2.141 -43.738 12.480 1.00 21.80 55 LYS B N 1
ATOM 2980 C CA . LYS B 1 58 ? 3.462 -43.847 11.870 1.00 24.08 55 LYS B CA 1
ATOM 2981 C C . LYS B 1 58 ? 3.933 -42.537 11.233 1.00 18.69 55 LYS B C 1
ATOM 2982 O O . LYS B 1 58 ? 3.193 -41.892 10.493 1.00 21.85 55 LYS B O 1
ATOM 2988 N N . TYR B 1 59 ? 5.166 -42.146 11.554 1.00 22.08 56 TYR B N 1
ATOM 2989 C CA . TYR B 1 59 ? 5.818 -40.988 10.944 1.00 21.44 56 TYR B CA 1
ATOM 2990 C C . TYR B 1 59 ? 6.466 -41.391 9.634 1.00 19.16 56 TYR B C 1
ATOM 2991 O O . TYR B 1 59 ? 6.874 -42.541 9.465 1.00 21.04 56 TYR B O 1
ATOM 3000 N N . ASP B 1 60 ? 6.592 -40.443 8.718 1.00 18.50 57 ASP B N 1
ATOM 3001 C CA . ASP B 1 60 ? 7.409 -40.701 7.544 1.00 16.81 57 ASP B CA 1
ATOM 3002 C C . ASP B 1 60 ? 8.849 -40.949 7.973 1.00 16.26 57 ASP B C 1
ATOM 3003 O O . ASP B 1 60 ? 9.342 -40.305 8.900 1.00 18.42 57 ASP B O 1
ATOM 3008 N N . LYS B 1 61 ? 9.527 -41.875 7.297 1.00 17.32 58 LYS B N 1
ATOM 3009 C CA . LYS B 1 61 ? 10.886 -42.251 7.683 1.00 15.55 58 LYS B CA 1
ATOM 3010 C C . LYS B 1 61 ? 11.874 -41.076 7.645 1.00 17.49 58 LYS B C 1
ATOM 3011 O O . LYS B 1 61 ? 12.917 -41.131 8.297 1.00 22.87 58 LYS B O 1
ATOM 3017 N N . HIS B 1 62 ? 11.548 -40.022 6.894 1.00 18.53 59 HIS B N 1
ATOM 3018 C CA . HIS B 1 62 ? 12.449 -38.874 6.762 1.00 17.81 59 HIS B CA 1
ATOM 3019 C C . HIS B 1 62 ? 12.196 -37.804 7.800 1.00 17.50 59 HIS B C 1
ATOM 3020 O O . HIS B 1 62 ? 12.801 -36.736 7.739 1.00 15.83 59 HIS B O 1
ATOM 3027 N N . THR B 1 63 ? 11.293 -38.086 8.737 1.00 15.38 60 THR B N 1
ATOM 3028 C CA . THR B 1 63 ? 10.911 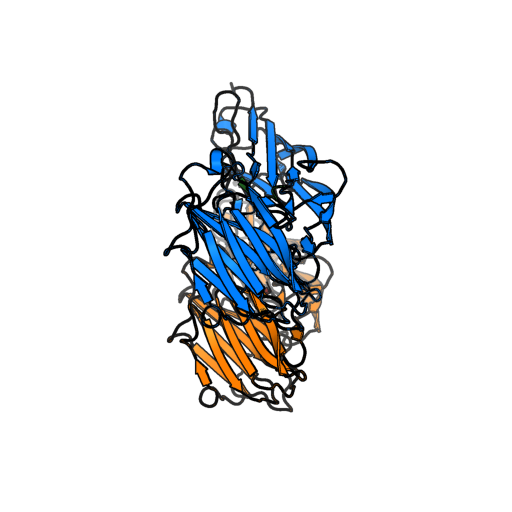-37.097 9.740 1.00 16.16 60 THR B CA 1
ATOM 3029 C C . THR B 1 63 ? 11.186 -37.618 11.141 1.00 17.57 60 THR B C 1
ATOM 3030 O O . THR B 1 63 ? 11.391 -38.817 11.346 1.00 16.83 60 THR B O 1
ATOM 3034 N N . ILE B 1 64 ? 11.180 -36.709 12.110 1.00 17.53 61 ILE B N 1
ATOM 3035 C CA . ILE B 1 64 ? 11.516 -37.056 13.484 1.00 19.04 61 ILE B CA 1
ATOM 3036 C C . ILE B 1 64 ? 10.817 -36.069 14.423 1.00 16.78 61 ILE B C 1
ATOM 3037 O O . ILE B 1 64 ? 10.733 -34.884 14.122 1.00 16.07 61 ILE B O 1
ATOM 3042 N N . PRO B 1 65 ? 10.260 -36.561 15.547 1.00 16.67 62 PRO B N 1
ATOM 3043 C CA . PRO B 1 65 ? 9.481 -35.665 16.406 1.00 15.61 62 PRO B CA 1
ATOM 3044 C C . PRO B 1 65 ? 10.283 -34.478 16.922 1.00 17.58 62 PRO B C 1
ATOM 3045 O O . PRO B 1 65 ? 9.737 -33.384 17.048 1.00 20.89 62 PRO B O 1
ATOM 3049 N N . SER B 1 66 ? 11.547 -34.702 17.251 1.00 14.83 63 SER B N 1
ATOM 3050 C CA . SER B 1 66 ? 12.407 -33.624 17.712 1.00 15.23 63 SER B CA 1
ATOM 3051 C C . SER B 1 66 ? 13.721 -33.653 16.954 1.00 18.46 63 SER B C 1
ATOM 3052 O O . SER B 1 66 ? 14.375 -34.695 16.872 1.00 18.52 63 SER B O 1
ATOM 3055 N N . ASP B 1 67 ? 14.091 -32.502 16.399 1.00 16.71 64 ASP B N 1
ATOM 3056 C CA . ASP B 1 67 ? 15.308 -32.355 15.603 1.00 16.13 64 ASP B CA 1
ATOM 3057 C C . ASP B 1 67 ? 16.543 -32.417 16.496 1.00 17.76 64 ASP B C 1
ATOM 3058 O O . ASP B 1 67 ? 17.465 -33.186 16.227 1.00 22.81 64 ASP B O 1
ATOM 3063 N N . ILE B 1 68 ? 16.559 -31.637 17.579 1.00 16.37 65 ILE B N 1
ATOM 3064 C CA . ILE B 1 68 ? 17.797 -31.516 18.353 1.00 17.03 65 ILE B CA 1
ATOM 3065 C C . ILE B 1 68 ? 17.769 -32.104 19.771 1.00 18.67 65 ILE B C 1
ATOM 3066 O O . ILE B 1 68 ? 18.803 -32.129 20.434 1.00 17.18 65 ILE B O 1
ATOM 3071 N N . THR B 1 69 ? 16.629 -32.614 20.228 1.00 21.55 66 THR B N 1
ATOM 3072 C CA . THR B 1 69 ? 16.636 -33.359 21.496 1.00 20.36 66 THR B CA 1
ATOM 3073 C C . THR B 1 69 ? 16.305 -34.834 21.286 1.00 24.87 66 THR B C 1
ATOM 3074 O O . THR B 1 69 ? 15.681 -35.210 20.294 1.00 22.95 66 THR B O 1
ATOM 3078 N N . ASP B 1 70 ? 16.736 -35.660 22.235 1.00 23.80 67 ASP B N 1
ATOM 3079 C CA . ASP B 1 70 ? 16.544 -37.103 22.162 1.00 26.30 67 ASP B CA 1
ATOM 3080 C C . ASP B 1 70 ? 15.445 -37.592 23.098 1.00 25.24 67 ASP B C 1
ATOM 3081 O O . ASP B 1 70 ? 15.267 -38.792 23.263 1.00 32.51 67 ASP B O 1
ATOM 3086 N N . ASP B 1 71 ? 14.711 -36.663 23.697 1.00 20.70 68 ASP B N 1
ATOM 3087 C CA . ASP B 1 71 ? 13.843 -36.979 24.833 1.00 30.69 68 ASP B CA 1
ATOM 3088 C C . ASP B 1 71 ? 12.351 -37.042 24.515 1.00 35.22 68 ASP B C 1
ATOM 3089 O O . ASP B 1 71 ? 11.521 -36.765 25.388 1.00 33.96 68 ASP B O 1
ATOM 3094 N N . PHE B 1 72 ? 12.000 -37.409 23.285 1.00 28.32 69 PHE B N 1
ATOM 3095 C CA . PHE B 1 72 ? 10.597 -37.351 22.887 1.00 26.51 69 PHE B CA 1
ATOM 3096 C C . PHE B 1 72 ? 9.715 -38.395 23.561 1.00 26.62 69 PHE B C 1
ATOM 3097 O O . PHE B 1 72 ? 9.974 -39.594 23.507 1.00 28.23 69 PHE B O 1
ATOM 3105 N N . THR B 1 73 ? 8.659 -37.897 24.188 1.00 25.46 70 THR B N 1
ATOM 3106 C CA . THR B 1 73 ? 7.584 -38.721 24.705 1.00 22.02 70 THR B CA 1
ATOM 3107 C C . THR B 1 73 ? 6.294 -38.237 24.054 1.00 16.67 70 THR B C 1
ATOM 3108 O O . THR B 1 73 ? 5.989 -37.045 24.104 1.00 19.18 70 THR B O 1
ATOM 3112 N N . PRO B 1 74 ? 5.529 -39.153 23.435 1.00 18.15 71 PRO B N 1
ATOM 3113 C CA . PRO B 1 74 ? 4.247 -38.741 22.848 1.00 15.45 71 PRO B CA 1
ATOM 3114 C C . PRO B 1 74 ? 3.322 -38.068 23.848 1.00 16.30 71 PRO B C 1
ATOM 3115 O O . PRO B 1 74 ? 3.289 -38.443 25.021 1.00 17.83 71 PRO B O 1
ATOM 3119 N N . VAL B 1 75 ? 2.558 -37.105 23.363 1.00 14.76 72 VAL B N 1
ATOM 3120 C CA . VAL B 1 75 ? 1.584 -36.424 24.193 1.00 16.67 72 VAL B CA 1
ATOM 3121 C C . VAL B 1 75 ? 0.456 -37.397 24.565 1.00 17.21 72 VAL B C 1
ATOM 3122 O O . VAL B 1 75 ? 0.083 -38.269 23.778 1.00 17.07 72 VAL B O 1
ATOM 3126 N N . ASP B 1 76 ? -0.062 -37.282 25.783 1.00 16.47 73 ASP B N 1
ATOM 3127 C CA . ASP B 1 76 ? -1.273 -38.006 26.143 1.00 16.40 73 ASP B CA 1
ATOM 3128 C C . ASP B 1 76 ? -2.403 -37.567 25.235 1.00 17.48 73 ASP B C 1
ATOM 3129 O O . ASP B 1 76 ? -2.458 -36.405 24.832 1.00 18.04 73 ASP B O 1
ATOM 3134 N N . ILE B 1 77 ? -3.321 -38.475 24.939 1.00 14.90 74 ILE B N 1
ATOM 3135 C CA . ILE B 1 77 ? -4.610 -38.078 24.394 1.00 15.40 74 ILE B CA 1
ATOM 3136 C C . ILE B 1 77 ? -5.505 -37.841 25.597 1.00 15.83 74 ILE B C 1
ATOM 3137 O O . ILE B 1 77 ? -5.703 -38.756 26.399 1.00 15.78 74 ILE B O 1
ATOM 3142 N N . THR B 1 78 ? -6.026 -36.625 25.743 1.00 16.27 75 THR B N 1
ATOM 3143 C CA . THR B 1 78 ? -6.837 -36.290 26.919 1.00 13.41 75 THR B CA 1
ATOM 3144 C C . THR B 1 78 ? -8.222 -35.815 26.544 1.00 16.74 75 THR B C 1
ATOM 3145 O O . THR B 1 78 ? -8.433 -35.306 25.452 1.00 19.13 75 THR B O 1
ATOM 3149 N N . ASP B 1 79 ? -9.173 -35.936 27.471 1.00 15.97 76 ASP B N 1
ATOM 3150 C CA . ASP B 1 79 ? -10.506 -35.436 27.179 1.00 18.88 76 ASP B CA 1
ATOM 3151 C C . ASP B 1 79 ? -10.550 -33.974 27.686 1.00 17.88 76 ASP B C 1
ATOM 3152 O O . ASP B 1 79 ? -9.532 -33.467 28.169 1.00 17.75 76 ASP B O 1
ATOM 3157 N N . PRO B 1 80 ? -11.689 -33.275 27.528 1.00 19.29 77 PRO B N 1
ATOM 3158 C CA . PRO B 1 80 ? -11.685 -31.844 27.852 1.00 20.08 77 PRO B CA 1
ATOM 3159 C C . PRO B 1 80 ? -11.370 -31.483 29.304 1.00 25.08 77 PRO B C 1
ATOM 3160 O O . PRO B 1 80 ? -10.904 -30.365 29.538 1.00 24.16 77 PRO B O 1
ATOM 3164 N N . SER B 1 81 ? -11.591 -32.390 30.254 1.00 20.39 78 SER B N 1
ATOM 3165 C CA . SER B 1 81 ? -11.302 -32.077 31.646 1.00 20.04 78 SER B CA 1
ATOM 3166 C C . SER B 1 81 ? -9.951 -32.643 32.074 1.00 18.65 78 SER B C 1
ATOM 3167 O O . SER B 1 81 ? -9.555 -32.498 33.230 1.00 21.14 78 SER B O 1
ATOM 3170 N N . GLY B 1 82 ? -9.252 -33.295 31.146 1.00 18.14 79 GLY B N 1
ATOM 3171 C CA . GLY B 1 82 ? -7.927 -33.813 31.440 1.00 17.36 79 GLY B CA 1
ATOM 3172 C C . GLY B 1 82 ? -7.833 -35.311 31.691 1.00 17.18 79 GLY B C 1
ATOM 3173 O O . GLY B 1 82 ? -6.768 -35.813 32.051 1.00 17.54 79 GLY B O 1
ATOM 3174 N N . GLU B 1 83 ? -8.936 -36.028 31.528 1.00 16.89 80 GLU B N 1
ATOM 3175 C CA . GLU B 1 83 ? -8.890 -37.482 31.691 1.00 14.89 80 GLU B CA 1
ATOM 3176 C C . GLU B 1 83 ? -8.026 -38.041 30.580 1.00 15.85 80 GLU B C 1
ATOM 3177 O O . GLU B 1 83 ? -8.158 -37.623 29.437 1.00 16.89 80 GLU B O 1
ATOM 3183 N N . VAL B 1 84 ? -7.125 -38.951 30.913 1.00 15.29 81 VAL B N 1
ATOM 3184 C CA . VAL B 1 84 ? -6.272 -39.537 29.885 1.00 15.31 81 VAL B CA 1
ATOM 3185 C C . VAL B 1 84 ? -7.001 -40.670 29.175 1.00 17.11 81 VAL B C 1
ATOM 3186 O O . VAL B 1 84 ? -7.470 -41.623 29.807 1.00 16.57 81 VAL B O 1
ATOM 3190 N N . ILE B 1 85 ? -7.090 -40.545 27.852 1.00 14.98 82 ILE B N 1
ATOM 3191 C CA . ILE B 1 85 ? -7.724 -41.546 27.009 1.00 17.19 82 ILE B CA 1
ATOM 3192 C C . ILE B 1 85 ? -6.715 -42.601 26.558 1.00 14.54 82 ILE B C 1
ATOM 3193 O O . ILE B 1 85 ? -7.019 -43.794 26.534 1.00 15.37 82 ILE B O 1
ATOM 3198 N N . ALA B 1 86 ? -5.513 -42.155 26.196 1.00 16.47 83 ALA B N 1
ATOM 3199 C CA . ALA B 1 86 ? -4.446 -43.072 25.774 1.00 16.19 83 ALA B CA 1
ATOM 3200 C C . ALA B 1 86 ? -3.077 -42.511 26.154 1.00 15.74 83 ALA B C 1
ATOM 3201 O O . ALA B 1 86 ? -2.872 -41.291 26.179 1.00 15.59 83 ALA B O 1
ATOM 3203 N N . LYS B 1 87 ? -2.156 -43.420 26.459 1.00 16.41 84 LYS B N 1
ATOM 3204 C CA . LYS B 1 87 ? -0.754 -43.095 26.714 1.00 16.68 84 LYS B CA 1
ATOM 3205 C C . LYS B 1 87 ? 0.061 -43.549 25.523 1.00 15.68 84 LYS B C 1
ATOM 3206 O O . LYS B 1 87 ? -0.150 -44.660 25.021 1.00 16.15 84 LYS B O 1
ATOM 3212 N N . GLY B 1 88 ? 1.003 -42.720 25.085 1.00 15.94 85 GLY B N 1
ATOM 3213 C CA . GLY B 1 88 ? 1.804 -43.054 23.918 1.00 18.29 85 GLY B CA 1
ATOM 3214 C C . GLY B 1 88 ? 3.265 -43.326 24.205 1.00 19.72 85 GLY B C 1
ATOM 3215 O O . GLY B 1 88 ? 3.870 -42.692 25.068 1.00 18.01 85 GLY B O 1
ATOM 3216 N N . THR B 1 89 ? 3.823 -44.289 23.473 1.00 19.13 86 THR B N 1
ATOM 3217 C CA . THR B 1 89 ? 5.261 -44.552 23.501 1.00 20.38 86 THR B CA 1
ATOM 3218 C C . THR B 1 89 ? 5.806 -44.522 22.081 1.00 20.57 86 THR B C 1
ATOM 3219 O O . THR B 1 89 ? 5.136 -44.939 21.140 1.00 19.14 86 THR B O 1
ATOM 3223 N N . PHE B 1 90 ? 7.021 -44.012 21.937 1.00 18.90 87 PHE B N 1
ATOM 3224 C CA . PHE B 1 90 ? 7.609 -43.814 20.625 1.00 19.75 87 PHE B CA 1
ATOM 3225 C C . PHE B 1 90 ? 8.795 -44.739 20.405 1.00 22.69 87 PHE B C 1
ATOM 3226 O O . PHE B 1 90 ? 9.649 -44.892 21.278 1.00 22.50 87 PHE B O 1
ATOM 3234 N N . ASP B 1 91 ? 8.835 -45.358 19.230 1.00 26.12 88 ASP B N 1
ATOM 3235 C CA . ASP B 1 91 ? 9.973 -46.168 18.816 1.00 28.24 88 ASP B CA 1
ATOM 3236 C C . ASP B 1 91 ? 10.694 -45.459 17.674 1.00 29.20 88 ASP B C 1
ATOM 3237 O O . ASP B 1 91 ? 10.128 -45.264 16.596 1.00 23.09 88 ASP B O 1
ATOM 3242 N N . LEU B 1 92 ? 11.937 -45.055 17.922 1.00 27.51 89 LEU B N 1
ATOM 3243 C CA . LEU B 1 92 ? 12.696 -44.270 16.955 1.00 25.13 89 LEU B CA 1
ATOM 3244 C C . LEU B 1 92 ? 12.976 -45.037 15.670 1.00 31.06 89 LEU B C 1
ATOM 3245 O O . LEU B 1 92 ? 12.883 -44.480 14.575 1.00 30.00 89 LEU B O 1
ATOM 3250 N N . ASN B 1 93 ? 13.310 -46.314 15.805 1.00 31.69 90 ASN B N 1
ATOM 3251 C CA . ASN B 1 93 ? 13.644 -47.115 14.638 1.00 33.07 90 ASN B CA 1
ATOM 3252 C C . ASN B 1 93 ? 12.489 -47.285 13.669 1.00 34.61 90 ASN B C 1
ATOM 3253 O O . ASN B 1 93 ? 12.668 -47.181 12.455 1.00 34.40 90 ASN B O 1
ATOM 3258 N N . THR B 1 94 ? 11.308 -47.574 14.208 1.00 27.14 91 THR B N 1
ATOM 3259 C CA . THR B 1 94 ? 10.138 -47.758 13.363 1.00 23.92 91 THR B CA 1
ATOM 3260 C C . THR B 1 94 ? 9.397 -46.442 13.156 1.00 20.81 91 THR B C 1
ATOM 3261 O O . THR B 1 94 ? 8.415 -46.402 12.418 1.00 22.30 91 THR B O 1
ATOM 3265 N N . LYS B 1 95 ? 9.890 -45.375 13.793 1.00 20.97 92 LYS B N 1
ATOM 3266 C CA . LYS B 1 95 ? 9.275 -44.044 13.727 1.00 23.32 92 LYS B CA 1
ATOM 3267 C C . LYS B 1 95 ? 7.768 -44.158 13.958 1.00 18.38 92 LYS B C 1
ATOM 3268 O O . LYS B 1 95 ? 6.973 -43.612 13.204 1.00 20.76 92 LYS B O 1
ATOM 3274 N N . THR B 1 96 ? 7.395 -44.883 15.008 1.00 20.27 93 THR B N 1
ATOM 3275 C CA . THR B 1 96 ? 6.001 -45.230 15.264 1.00 19.85 93 THR B CA 1
ATOM 3276 C C . THR B 1 96 ? 5.631 -44.958 16.717 1.00 18.68 93 THR B C 1
ATOM 3277 O O . THR B 1 96 ? 6.370 -45.327 17.628 1.00 20.27 93 THR B O 1
ATOM 3281 N N . ILE B 1 97 ? 4.493 -44.305 16.918 1.00 18.58 94 ILE B N 1
ATOM 3282 C CA . ILE B 1 97 ? 3.895 -44.177 18.242 1.00 17.09 94 ILE B CA 1
ATOM 3283 C C . ILE B 1 97 ? 2.892 -45.301 18.442 1.00 16.82 94 ILE B C 1
ATOM 3284 O O . ILE B 1 97 ? 2.038 -45.536 17.589 1.00 19.63 94 ILE B O 1
ATOM 3289 N N . THR B 1 98 ? 2.997 -45.995 19.564 1.00 17.33 95 THR B N 1
ATOM 3290 C CA . THR B 1 98 ? 1.950 -46.914 19.972 1.00 16.92 95 THR B CA 1
ATOM 3291 C C . THR B 1 98 ? 1.163 -46.240 21.094 1.00 14.23 95 THR B C 1
ATOM 3292 O O . THR B 1 98 ? 1.716 -45.919 22.146 1.00 16.02 95 THR B O 1
ATOM 3296 N N . TYR B 1 99 ? -0.120 -45.990 20.842 1.00 16.39 96 TYR B N 1
ATOM 3297 C CA . TYR B 1 99 ? -1.000 -45.443 21.869 1.00 16.16 96 TYR B CA 1
ATOM 3298 C C . TYR B 1 99 ? -1.756 -46.572 22.543 1.00 16.91 96 TYR B C 1
ATOM 3299 O O . TYR B 1 99 ? -2.374 -47.401 21.872 1.00 19.27 96 TYR B O 1
ATOM 3308 N N . LYS B 1 100 ? -1.696 -46.604 23.869 1.00 15.46 97 LYS B N 1
ATOM 3309 C CA . LYS B 1 100 ? -2.339 -47.657 24.641 1.00 15.20 97 LYS B CA 1
ATOM 3310 C C . LYS B 1 100 ? -3.485 -47.070 25.457 1.00 18.17 97 LYS B C 1
ATOM 3311 O O . LYS B 1 100 ? -3.279 -46.179 26.276 1.00 16.87 97 LYS B O 1
ATOM 3317 N N . PHE B 1 101 ? -4.696 -47.563 25.216 1.00 16.78 98 PHE B N 1
ATOM 3318 C CA . PHE B 1 101 ? -5.881 -46.999 25.860 1.00 16.50 98 PHE B CA 1
ATOM 3319 C C . PHE B 1 101 ? -5.956 -47.313 27.341 1.00 17.99 98 PHE B C 1
ATOM 3320 O O . PHE B 1 101 ? -5.607 -48.408 27.779 1.00 17.86 98 PHE B O 1
ATOM 3328 N N . THR B 1 102 ? -6.389 -46.313 28.105 1.00 15.94 99 THR B N 1
ATOM 3329 C CA . THR B 1 102 ? -6.678 -46.458 29.530 1.00 16.30 99 THR B CA 1
ATOM 3330 C C . THR B 1 102 ? -8.085 -46.967 29.726 1.00 16.62 99 THR B C 1
ATOM 3331 O O . THR B 1 102 ? -8.799 -47.216 28.753 1.00 17.27 99 THR B O 1
ATOM 3335 N N . ASP B 1 103 ? -8.514 -47.062 30.985 1.00 17.46 100 ASP B N 1
ATOM 3336 C CA . ASP B 1 103 ? -9.876 -47.509 31.261 1.00 17.18 100 ASP B CA 1
ATOM 3337 C C . ASP B 1 103 ? -10.908 -46.424 30.954 1.00 17.59 100 ASP B C 1
ATOM 3338 O O . ASP B 1 103 ? -12.097 -46.616 31.185 1.00 17.17 100 ASP B O 1
ATOM 3343 N N . TYR B 1 104 ? -10.448 -45.292 30.421 1.00 16.50 101 TYR B N 1
ATOM 3344 C CA . TYR B 1 104 ? -11.361 -44.304 29.859 1.00 17.17 101 TYR B CA 1
ATOM 3345 C C . TYR B 1 104 ? -12.322 -44.982 28.873 1.00 15.05 101 TYR B C 1
ATOM 3346 O O . TYR B 1 104 ? -13.523 -44.692 28.864 1.00 17.86 101 TYR B O 1
ATOM 3355 N N . VAL B 1 105 ? -11.803 -45.880 28.034 1.00 16.98 102 VAL B N 1
ATOM 3356 C CA . VAL B 1 105 ? -12.643 -46.483 27.005 1.00 17.62 102 VAL B CA 1
ATOM 3357 C C . VAL B 1 105 ? -13.552 -47.573 27.564 1.00 19.78 102 VAL B C 1
ATOM 3358 O O . VAL B 1 105 ? -14.394 -48.109 26.849 1.00 18.28 102 VAL B O 1
ATOM 3362 N N . ASP B 1 106 ? -13.397 -47.880 28.848 1.00 17.36 103 ASP B N 1
ATOM 3363 C CA . ASP B 1 106 ? -14.320 -48.789 29.513 1.00 18.25 103 ASP B CA 1
ATOM 3364 C C . ASP B 1 106 ? -15.407 -48.027 30.261 1.00 20.93 103 ASP B C 1
ATOM 3365 O O . ASP B 1 106 ? -16.478 -48.570 30.535 1.00 24.88 103 ASP B O 1
ATOM 3370 N N . ARG B 1 107 ? -15.148 -46.760 30.570 1.00 18.73 104 ARG B N 1
ATOM 3371 C CA . ARG B 1 107 ? -16.136 -45.923 31.251 1.00 20.23 104 ARG B CA 1
ATOM 3372 C C . ARG B 1 107 ? -16.968 -45.070 30.295 1.00 22.46 104 ARG B C 1
ATOM 3373 O O . ARG B 1 107 ? -18.083 -44.669 30.628 1.00 27.50 104 ARG B O 1
ATOM 3381 N N . TYR B 1 108 ? -16.429 -44.787 29.109 1.00 17.49 105 TYR B N 1
ATOM 3382 C CA . TYR B 1 108 ? -17.126 -43.958 28.127 1.00 18.32 105 TYR B CA 1
ATOM 3383 C C . TYR B 1 108 ? -17.330 -44.719 26.830 1.00 18.11 105 TYR B C 1
ATOM 3384 O O . TYR B 1 108 ? -16.694 -45.742 26.602 1.00 21.08 105 TYR B O 1
ATOM 3393 N N . GLU B 1 109 ? -18.239 -44.222 25.999 1.00 16.93 106 GLU B N 1
ATOM 3394 C CA . GLU B 1 109 ? -18.451 -44.771 24.664 1.00 17.64 106 GLU B CA 1
ATOM 3395 C C . GLU B 1 109 ? -18.513 -43.627 23.649 1.00 20.28 106 GLU B C 1
ATOM 3396 O O . GLU B 1 109 ? -18.391 -42.460 24.026 1.00 19.12 106 GLU B O 1
ATOM 3402 N N . ASN B 1 110 ? -18.693 -43.954 22.368 1.00 18.50 107 ASN B N 1
ATOM 3403 C CA . ASN B 1 110 ? -18.662 -42.938 21.309 1.00 19.18 107 ASN B CA 1
ATOM 3404 C C . ASN B 1 110 ? -17.394 -42.101 21.370 1.00 22.10 107 ASN B C 1
ATOM 3405 O O . ASN B 1 110 ? -17.423 -40.889 21.130 1.00 22.61 107 ASN B O 1
ATOM 3410 N N . VAL B 1 111 ? -16.288 -42.751 21.706 1.00 18.77 108 VAL B N 1
ATOM 3411 C CA . VAL B 1 111 ? -15.033 -42.053 21.894 1.00 16.62 108 VAL B CA 1
ATOM 3412 C C . VAL B 1 111 ? -14.457 -41.707 20.532 1.00 18.37 108 VAL B C 1
ATOM 3413 O O . VAL B 1 111 ? -14.492 -42.515 19.610 1.00 19.94 108 VAL B O 1
ATOM 3417 N N . ASN B 1 112 ? -13.971 -40.482 20.408 1.00 19.28 109 ASN B N 1
ATOM 3418 C CA . ASN B 1 112 ? -13.259 -40.061 19.213 1.00 20.02 109 ASN B CA 1
ATOM 3419 C C . ASN B 1 112 ? -12.064 -39.225 19.639 1.00 21.69 109 ASN B C 1
ATOM 3420 O O . ASN B 1 112 ? -12.007 -38.752 20.767 1.00 20.48 109 ASN B O 1
ATOM 3425 N N . ALA B 1 113 ? -11.094 -39.046 18.751 1.00 19.09 110 ALA B N 1
ATOM 3426 C CA . ALA B 1 113 ? -9.924 -38.264 19.119 1.00 19.77 110 ALA B CA 1
ATOM 3427 C C . ALA B 1 113 ? -9.356 -37.513 17.929 1.00 22.38 110 ALA B C 1
ATOM 3428 O O . ALA B 1 113 ? -9.657 -37.825 16.776 1.00 21.78 110 ALA B O 1
ATOM 3430 N N . LYS B 1 114 ? -8.525 -36.527 18.237 1.00 18.72 111 LYS B N 1
ATOM 3431 C CA . LYS B 1 114 ? -7.828 -35.751 17.224 1.00 20.29 111 LYS B CA 1
ATOM 3432 C C . LYS B 1 114 ? -6.374 -35.601 17.638 1.00 20.01 111 LYS B C 1
ATOM 3433 O O . LYS B 1 114 ? -6.076 -35.154 18.742 1.00 18.86 111 LYS B O 1
ATOM 3439 N N . LEU B 1 115 ? -5.474 -35.979 16.739 1.00 19.38 112 LEU B N 1
ATOM 3440 C CA . LEU B 1 115 ? -4.053 -36.002 17.034 1.00 20.26 112 LEU B CA 1
ATOM 3441 C C . LEU B 1 115 ? -3.339 -35.019 16.124 1.00 23.40 112 LEU B C 1
ATOM 3442 O O . LEU B 1 115 ? -3.458 -35.134 14.911 1.00 23.74 112 LEU B O 1
ATOM 3447 N N . GLU B 1 116 ? -2.602 -34.070 16.694 1.00 19.88 113 GLU B N 1
ATOM 3448 C CA . GLU B 1 116 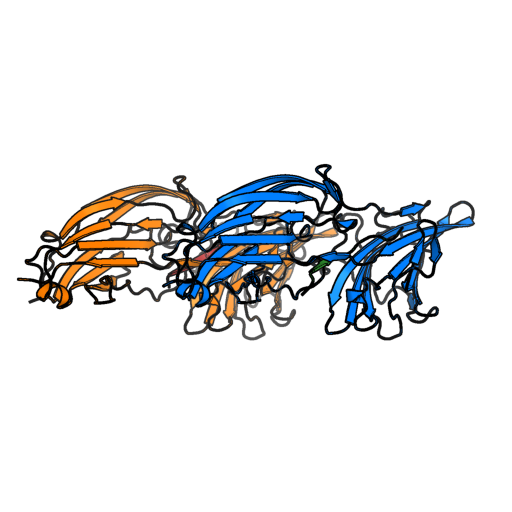? -1.794 -33.162 15.883 1.00 22.77 113 GLU B CA 1
ATOM 3449 C C . GLU B 1 116 ? -0.325 -33.360 16.228 1.00 20.95 113 GLU B C 1
ATOM 3450 O O . GLU B 1 116 ? 0.131 -32.962 17.302 1.00 22.50 113 GLU B O 1
ATOM 3456 N N . LEU B 1 117 ? 0.404 -33.998 15.315 1.00 19.19 114 LEU B N 1
ATOM 3457 C CA . LEU B 1 117 ? 1.780 -34.388 15.572 1.00 17.75 114 LEU B CA 1
ATOM 3458 C C . LEU B 1 117 ? 2.736 -33.544 14.754 1.00 18.69 114 LEU B C 1
ATOM 3459 O O . LEU B 1 117 ? 2.633 -33.480 13.530 1.00 22.52 114 LEU B O 1
ATOM 3464 N N . ASN B 1 118 ? 3.674 -32.913 15.444 1.00 14.91 115 ASN B N 1
ATOM 3465 C CA . ASN B 1 118 ? 4.689 -32.099 14.788 1.00 15.90 115 ASN B CA 1
ATOM 3466 C C . ASN B 1 118 ? 5.958 -32.889 14.589 1.00 16.98 115 ASN B C 1
ATOM 3467 O O . ASN B 1 118 ? 6.348 -33.685 15.429 1.00 18.27 115 ASN B O 1
ATOM 3472 N N . SER B 1 119 ? 6.616 -32.683 13.458 1.00 15.62 116 SER B N 1
ATOM 3473 C CA . SER B 1 119 ? 7.890 -33.343 13.237 1.00 15.56 116 SER B CA 1
ATOM 3474 C C . SER B 1 119 ? 8.799 -32.437 12.430 1.00 15.47 116 SER B C 1
ATOM 3475 O O . SER B 1 119 ? 8.356 -31.438 11.865 1.00 16.77 116 SER B O 1
ATOM 3478 N N . TYR B 1 120 ? 10.073 -32.802 12.400 1.00 14.99 117 TYR B N 1
ATOM 3479 C CA . TYR B 1 120 ? 11.074 -32.075 11.630 1.00 13.37 117 TYR B CA 1
ATOM 3480 C C . TYR B 1 120 ? 11.755 -33.012 10.659 1.00 13.48 117 TYR B C 1
ATOM 3481 O O . TYR B 1 120 ? 11.724 -34.226 10.830 1.00 15.01 117 TYR B O 1
ATOM 3490 N N . ILE B 1 121 ? 12.391 -32.450 9.639 1.00 13.85 118 ILE B N 1
ATOM 3491 C CA . ILE B 1 121 ? 13.198 -33.264 8.759 1.00 15.39 118 ILE B CA 1
ATOM 3492 C C . ILE B 1 121 ? 14.291 -33.929 9.579 1.00 15.66 118 ILE B C 1
ATOM 3493 O O . ILE B 1 121 ? 14.972 -33.282 10.366 1.00 16.91 118 ILE B O 1
ATOM 3498 N N . ASP B 1 122 ? 14.427 -35.235 9.409 1.00 16.01 119 ASP B N 1
ATOM 3499 C CA . ASP B 1 122 ? 15.468 -36.004 10.070 1.00 12.96 119 ASP B CA 1
ATOM 3500 C C . ASP B 1 122 ? 16.754 -35.864 9.264 1.00 17.11 119 ASP B C 1
ATOM 3501 O O . ASP B 1 122 ? 16.903 -36.493 8.224 1.00 17.03 119 ASP B O 1
ATOM 3506 N N . LYS B 1 123 ? 17.693 -35.060 9.748 1.00 14.25 120 LYS B N 1
ATOM 3507 C CA . LYS B 1 123 ? 18.896 -34.759 8.971 1.00 13.94 120 LYS B CA 1
ATOM 3508 C C . LYS B 1 123 ? 19.760 -35.999 8.710 1.00 15.71 120 LYS B C 1
ATOM 3509 O O . LYS B 1 123 ? 20.599 -35.995 7.816 1.00 16.59 120 LYS B O 1
ATOM 3515 N N . LYS B 1 124 ? 19.559 -37.062 9.481 1.00 15.82 121 LYS B N 1
ATOM 3516 C CA . LYS B 1 124 ? 20.303 -38.286 9.226 1.00 20.09 121 LYS B CA 1
ATOM 3517 C C . LYS B 1 124 ? 19.790 -38.943 7.960 1.00 17.81 121 LYS B C 1
ATOM 3518 O O . LYS B 1 124 ? 20.565 -39.513 7.183 1.00 23.31 121 LYS B O 1
ATOM 3524 N N . GLU B 1 125 ? 18.483 -38.843 7.740 1.00 17.64 122 GLU B N 1
ATOM 3525 C CA . GLU B 1 125 ? 17.855 -39.491 6.593 1.00 18.96 122 GLU B CA 1
ATOM 3526 C C . GLU B 1 125 ? 17.859 -38.596 5.361 1.00 19.65 122 GLU B C 1
ATOM 3527 O O . GLU B 1 125 ? 17.598 -39.047 4.242 1.00 18.15 122 GLU B O 1
ATOM 3533 N N . VAL B 1 126 ? 18.128 -37.313 5.587 1.00 16.84 123 VAL B N 1
ATOM 3534 C CA . VAL B 1 126 ? 18.114 -36.305 4.539 1.00 16.39 123 VAL B CA 1
ATOM 3535 C C . VAL B 1 126 ? 19.383 -35.447 4.622 1.00 15.83 123 VAL B C 1
ATOM 3536 O O . VAL B 1 126 ? 19.348 -34.293 5.037 1.00 14.69 123 VAL B O 1
ATOM 3540 N N . PRO B 1 127 ? 20.527 -36.009 4.217 1.00 14.92 124 PRO B N 1
ATOM 3541 C CA . PRO B 1 127 ? 21.785 -35.266 4.356 1.00 14.31 124 PRO B CA 1
ATOM 3542 C C . PRO B 1 127 ? 21.896 -34.063 3.415 1.00 16.57 124 PRO B C 1
ATOM 3543 O O . PRO B 1 127 ? 22.597 -33.092 3.736 1.00 14.78 124 PRO B O 1
ATOM 3547 N N . ASN B 1 128 ? 21.212 -34.126 2.274 1.00 14.96 125 ASN B N 1
ATOM 3548 C CA . ASN B 1 128 ? 21.244 -33.033 1.310 1.00 12.37 125 ASN B CA 1
ATOM 3549 C C . ASN B 1 128 ? 19.847 -32.689 0.807 1.00 15.19 125 ASN B C 1
ATOM 3550 O O . ASN B 1 128 ? 18.908 -33.454 1.010 1.00 17.00 125 ASN B O 1
ATOM 3555 N N . GLU B 1 129 ? 19.720 -31.547 0.136 1.00 14.99 126 GLU B N 1
ATOM 3556 C CA . GLU B 1 129 ? 18.434 -31.124 -0.416 1.00 19.10 126 GLU B CA 1
ATOM 3557 C C . GLU B 1 129 ? 17.880 -32.179 -1.361 1.00 17.23 126 GLU B C 1
ATOM 3558 O O . GLU B 1 129 ? 18.625 -32.818 -2.125 1.00 19.19 126 GLU B O 1
ATOM 3564 N N . THR B 1 130 ? 16.572 -32.382 -1.299 1.00 16.25 127 THR B N 1
ATOM 3565 C CA . THR B 1 130 ? 15.946 -33.439 -2.074 1.00 17.54 127 THR B CA 1
ATOM 3566 C C . THR B 1 130 ? 14.441 -33.239 -2.118 1.00 20.07 127 THR B C 1
ATOM 3567 O O . THR B 1 130 ? 13.869 -32.556 -1.260 1.00 17.57 127 THR B O 1
ATOM 3571 N N . ASN B 1 131 ? 13.795 -33.827 -3.116 1.00 19.27 128 ASN B N 1
ATOM 3572 C CA . ASN B 1 131 ? 12.354 -34.004 -3.075 1.00 18.74 128 ASN B CA 1
ATOM 3573 C C . ASN B 1 131 ? 12.017 -35.229 -2.246 1.00 20.61 128 ASN B C 1
ATOM 3574 O O . ASN B 1 131 ? 12.752 -36.218 -2.241 1.00 21.43 128 ASN B O 1
ATOM 3579 N N . LEU B 1 132 ? 10.900 -35.160 -1.542 1.00 17.11 129 LEU B N 1
ATOM 3580 C CA . LEU B 1 132 ? 10.429 -36.274 -0.737 1.00 19.62 129 LEU B CA 1
ATOM 3581 C C . LEU B 1 132 ? 8.947 -36.482 -0.964 1.00 19.06 129 LEU B C 1
ATOM 3582 O O . LEU B 1 132 ? 8.199 -35.521 -1.099 1.00 21.06 129 LEU B O 1
ATOM 3587 N N . ASN B 1 133 ? 8.524 -37.740 -1.010 1.00 21.59 130 ASN B N 1
ATOM 3588 C CA . ASN B 1 133 ? 7.111 -38.046 -0.902 1.00 20.71 130 ASN B CA 1
ATOM 3589 C C . ASN B 1 133 ? 6.857 -38.527 0.513 1.00 20.65 130 ASN B C 1
ATOM 3590 O O . ASN B 1 133 ? 7.195 -39.653 0.859 1.00 23.90 130 ASN B O 1
ATOM 3595 N N . LEU B 1 134 ? 6.304 -37.650 1.336 1.00 18.45 131 LEU B N 1
ATOM 3596 C CA . LEU B 1 134 ? 6.060 -37.974 2.736 1.00 21.06 131 LEU B CA 1
ATOM 3597 C C . LEU B 1 134 ? 4.830 -38.844 2.872 1.00 22.25 131 LEU B C 1
ATOM 3598 O O . LEU B 1 134 ? 3.810 -38.564 2.254 1.00 21.46 131 LEU B O 1
ATOM 3603 N N . THR B 1 135 ? 4.918 -39.884 3.691 1.00 19.92 132 THR B N 1
ATOM 3604 C CA . THR B 1 135 ? 3.748 -40.701 3.985 1.00 18.37 132 THR B CA 1
ATOM 3605 C C . THR B 1 135 ? 3.610 -40.879 5.490 1.00 18.89 132 THR B C 1
ATOM 3606 O O . THR B 1 135 ? 4.527 -41.358 6.163 1.00 19.94 132 THR B O 1
ATOM 3610 N N . PHE B 1 136 ? 2.460 -40.468 6.007 1.00 17.99 133 PHE B N 1
ATOM 3611 C CA . PHE B 1 136 ? 2.119 -40.679 7.406 1.00 19.54 133 PHE B CA 1
ATOM 3612 C C . PHE B 1 136 ? 0.944 -41.647 7.490 1.00 22.39 133 PHE B C 1
ATOM 3613 O O . PHE B 1 136 ? 0.207 -41.817 6.521 1.00 21.53 133 PHE B O 1
ATOM 3621 N N . ALA B 1 137 ? 0.749 -42.259 8.654 1.00 18.30 134 ALA B N 1
ATOM 3622 C CA . ALA B 1 137 ? -0.363 -43.191 8.828 1.00 18.97 134 ALA B CA 1
ATOM 3623 C C . ALA B 1 137 ? -0.952 -43.149 10.238 1.00 23.55 134 ALA B C 1
ATOM 3624 O O . ALA B 1 137 ? -0.247 -42.932 11.221 1.00 20.05 134 ALA B O 1
ATOM 3626 N N . THR B 1 138 ? -2.259 -43.348 10.313 1.00 17.63 135 THR B N 1
ATOM 3627 C CA . THR B 1 138 ? -2.949 -43.564 11.576 1.00 18.94 135 THR B CA 1
ATOM 3628 C C . THR B 1 138 ? -3.708 -44.873 11.442 1.00 20.31 135 THR B C 1
ATOM 3629 O O . THR B 1 138 ? -4.499 -45.031 10.515 1.00 20.43 135 THR B O 1
ATOM 3633 N N . ALA B 1 139 ? -3.448 -45.800 12.358 1.00 18.53 136 ALA B N 1
ATOM 3634 C CA . ALA B 1 139 ? -4.088 -47.113 12.367 1.00 21.62 136 ALA B CA 1
ATOM 3635 C C . ALA B 1 139 ? -4.040 -47.766 10.984 1.00 25.36 136 ALA B C 1
ATOM 3636 O O . ALA B 1 139 ? -5.044 -48.277 10.481 1.00 23.21 136 ALA B O 1
ATOM 3638 N N . ASP B 1 140 ? -2.852 -47.696 10.384 1.00 21.28 137 ASP B N 1
ATOM 3639 C CA . ASP B 1 140 ? -2.510 -48.302 9.086 1.00 21.85 137 ASP B CA 1
ATOM 3640 C C . ASP B 1 140 ? -3.106 -47.601 7.870 1.00 24.52 137 ASP B C 1
ATOM 3641 O O . ASP B 1 140 ? -2.905 -48.049 6.736 1.00 28.32 137 ASP B O 1
ATOM 3646 N N . LYS B 1 141 ? -3.810 -46.499 8.075 1.00 20.46 138 LYS B N 1
ATOM 3647 C CA . LYS B 1 141 ? -4.348 -45.781 6.936 1.00 26.71 138 LYS B CA 1
ATOM 3648 C C . LYS B 1 141 ? -3.404 -44.642 6.566 1.00 23.63 138 LYS B C 1
ATOM 3649 O O . LYS B 1 141 ? -3.147 -43.750 7.374 1.00 22.16 138 LYS B O 1
ATOM 3655 N N . GLU B 1 142 ? -2.898 -44.682 5.336 1.00 24.68 139 GLU B N 1
ATOM 3656 C CA . GLU B 1 142 ? -1.824 -43.787 4.911 1.00 26.25 139 GLU B CA 1
ATOM 3657 C C . GLU B 1 142 ? -2.313 -42.558 4.155 1.00 23.65 139 GLU B C 1
ATOM 3658 O O . GLU B 1 142 ? -3.335 -42.593 3.470 1.00 23.64 139 GLU B O 1
ATOM 3664 N N . THR B 1 143 ? -1.569 -41.464 4.292 1.00 22.52 140 THR B N 1
ATOM 3665 C CA . THR B 1 143 ? -1.797 -40.276 3.485 1.00 25.57 140 THR B CA 1
ATOM 3666 C C . THR B 1 143 ? -0.433 -39.719 3.099 1.00 25.06 140 THR B C 1
ATOM 3667 O O . THR B 1 143 ? 0.540 -39.883 3.838 1.00 22.39 140 THR B O 1
ATOM 3671 N N . SER B 1 144 ? -0.353 -39.093 1.929 1.00 24.05 141 SER B N 1
ATOM 3672 C CA . SER B 1 144 ? 0.934 -38.673 1.395 1.00 24.21 141 SER B CA 1
ATOM 3673 C C . SER B 1 144 ? 0.965 -37.218 0.941 1.00 22.77 141 SER B C 1
ATOM 3674 O O . SER B 1 144 ? -0.064 -36.618 0.644 1.00 26.28 141 SER B O 1
ATOM 3677 N N . LYS B 1 145 ? 2.166 -36.655 0.896 1.00 23.22 142 LYS B N 1
ATOM 3678 C CA . LYS B 1 145 ? 2.359 -35.288 0.425 1.00 23.39 142 LYS B CA 1
ATOM 3679 C C . LYS B 1 145 ? 3.771 -35.099 -0.117 1.00 20.45 142 LYS B C 1
ATOM 3680 O O . LYS B 1 145 ? 4.748 -35.488 0.518 1.00 20.80 142 LYS B O 1
ATOM 3686 N N . ASN B 1 146 ? 3.884 -34.515 -1.305 1.00 22.87 143 ASN B N 1
ATOM 3687 C CA . ASN B 1 146 ? 5.202 -34.244 -1.869 1.00 20.10 143 ASN B CA 1
ATOM 3688 C C . ASN B 1 146 ? 5.766 -32.940 -1.324 1.00 17.99 143 ASN B C 1
ATOM 3689 O O . ASN B 1 146 ? 5.073 -31.924 -1.288 1.00 23.20 143 ASN B O 1
ATOM 3694 N N . VAL B 1 147 ? 7.006 -32.973 -0.848 1.00 17.98 144 VAL B N 1
ATOM 3695 C CA . VAL B 1 147 ? 7.674 -31.733 -0.457 1.00 18.62 144 VAL B CA 1
ATOM 3696 C C . VAL B 1 147 ? 9.091 -31.665 -1.003 1.00 18.27 144 VAL B C 1
ATOM 3697 O O . VAL B 1 147 ? 9.661 -32.667 -1.440 1.00 20.84 144 VAL B O 1
ATOM 3701 N N . LYS B 1 148 ? 9.631 -30.456 -0.989 1.00 17.76 145 LYS B N 1
ATOM 3702 C CA . LYS B 1 148 ? 11.020 -30.177 -1.309 1.00 19.32 145 LYS B CA 1
ATOM 3703 C C . LYS B 1 148 ? 11.733 -29.737 -0.032 1.00 18.66 145 LYS B C 1
ATOM 3704 O O . LYS B 1 148 ? 11.270 -28.815 0.644 1.00 19.88 145 LYS B O 1
ATOM 3710 N N . VAL B 1 149 ? 12.838 -30.385 0.316 1.00 15.06 146 VAL B N 1
ATOM 3711 C CA . VAL B 1 149 ? 13.614 -29.985 1.490 1.00 16.22 146 VAL B CA 1
ATOM 3712 C C . VAL B 1 149 ? 14.705 -29.015 1.088 1.00 16.92 146 VAL B C 1
ATOM 3713 O O . VAL B 1 149 ? 15.546 -29.324 0.235 1.00 16.31 146 VAL B O 1
ATOM 3717 N N . GLU B 1 150 ? 14.687 -27.838 1.696 1.00 14.40 147 GLU B N 1
ATOM 3718 C CA . GLU B 1 150 ? 15.749 -26.867 1.465 1.00 16.24 147 GLU B CA 1
ATOM 3719 C C . GLU B 1 150 ? 16.570 -26.630 2.727 1.00 15.32 147 GLU B C 1
ATOM 3720 O O . GLU B 1 150 ? 16.037 -26.607 3.858 1.00 14.88 147 GLU B O 1
ATOM 3726 N N . TYR B 1 151 ? 17.877 -26.496 2.526 1.00 15.37 148 TYR B N 1
ATOM 3727 C CA . TYR B 1 151 ? 18.810 -26.180 3.590 1.00 14.93 148 TYR B CA 1
ATOM 3728 C C . TYR B 1 151 ? 19.464 -24.821 3.326 1.00 16.79 148 TYR B C 1
ATOM 3729 O O . TYR B 1 151 ? 19.285 -24.229 2.247 1.00 17.47 148 TYR B O 1
ATOM 3738 N N . GLN B 1 152 ? 20.232 -24.327 4.296 1.00 14.05 149 GLN B N 1
ATOM 3739 C CA . GLN B 1 152 ? 20.770 -22.969 4.211 1.00 15.40 149 GLN B CA 1
ATOM 3740 C C . GLN B 1 152 ? 22.009 -22.880 3.319 1.00 14.50 149 GLN B C 1
ATOM 3741 O O . GLN B 1 152 ? 22.557 -23.895 2.879 1.00 14.42 149 GLN B O 1
ATOM 3747 N N . LYS B 1 153 ? 22.429 -21.641 3.053 1.00 16.59 150 LYS B N 1
ATOM 3748 C CA . LYS B 1 153 ? 23.629 -21.346 2.271 1.00 20.44 150 LYS B CA 1
ATOM 3749 C C . LYS B 1 153 ? 24.546 -20.477 3.131 1.00 19.84 150 LYS B C 1
ATOM 3750 O O . LYS B 1 153 ? 24.077 -19.819 4.057 1.00 19.83 150 LYS B O 1
ATOM 3756 N N . PRO B 1 154 ? 25.856 -20.478 2.835 1.00 17.98 151 PRO B N 1
ATOM 3757 C CA . PRO B 1 154 ? 26.767 -19.680 3.659 1.00 20.35 151 PRO B CA 1
ATOM 3758 C C . PRO B 1 154 ? 26.669 -18.179 3.367 1.00 20.21 151 PRO B C 1
ATOM 3759 O O . PRO B 1 154 ? 26.307 -17.806 2.254 1.00 22.98 151 PRO B O 1
ATOM 3763 N N . ILE B 1 155 ? 26.961 -17.345 4.361 1.00 16.45 152 ILE B N 1
ATOM 3764 C CA . ILE B 1 155 ? 27.173 -15.918 4.125 1.00 17.50 152 ILE B CA 1
ATOM 3765 C C . ILE B 1 155 ? 28.568 -15.767 3.545 1.00 19.22 152 ILE B C 1
ATOM 3766 O O . ILE B 1 155 ? 29.509 -16.411 4.021 1.00 18.93 152 ILE B O 1
ATOM 3771 N N . VAL B 1 156 ? 28.701 -14.940 2.506 1.00 18.18 153 VAL B N 1
ATOM 3772 C CA . VAL B 1 156 ? 29.982 -14.732 1.840 1.00 19.91 153 VAL B CA 1
ATOM 3773 C C . VAL B 1 156 ? 30.317 -13.243 1.765 1.00 19.29 153 VAL B C 1
ATOM 3774 O O . VAL B 1 156 ? 29.510 -12.442 1.298 1.00 20.21 153 VAL B O 1
ATOM 3778 N N . LYS B 1 157 ? 31.493 -12.877 2.263 1.00 17.09 154 LYS B N 1
ATOM 3779 C CA . LYS B 1 157 ? 31.995 -11.504 2.135 1.00 18.57 154 LYS B CA 1
ATOM 3780 C C . LYS B 1 157 ? 33.487 -11.575 1.878 1.00 17.87 154 LYS B C 1
ATOM 3781 O O . LYS B 1 157 ? 34.256 -11.838 2.798 1.00 16.58 154 LYS B O 1
ATOM 3787 N N . ASP B 1 158 ? 33.892 -11.344 0.624 1.00 17.74 155 ASP B N 1
ATOM 3788 C CA . ASP B 1 158 ? 35.264 -11.586 0.187 1.00 19.98 155 ASP B CA 1
ATOM 3789 C C . ASP B 1 158 ? 35.661 -13.021 0.564 1.00 20.47 155 ASP B C 1
ATOM 3790 O O . ASP B 1 158 ? 34.987 -13.963 0.149 1.00 20.72 155 ASP B O 1
ATOM 3795 N N . GLU B 1 159 ? 36.722 -13.219 1.340 1.00 15.86 156 GLU B N 1
ATOM 3796 C CA . GLU B 1 159 ? 37.080 -14.593 1.701 1.00 17.06 156 GLU B CA 1
ATOM 3797 C C . GLU B 1 159 ? 36.457 -15.081 3.016 1.00 16.19 156 GLU B C 1
ATOM 3798 O O . GLU B 1 159 ? 36.664 -16.225 3.401 1.00 16.78 156 GLU B O 1
ATOM 3804 N N . SER B 1 160 ? 35.694 -14.226 3.688 1.00 14.71 157 SER B N 1
ATOM 3805 C CA . SER B 1 160 ? 34.974 -14.665 4.878 1.00 13.32 157 SER B CA 1
ATOM 3806 C C . SER B 1 160 ? 33.698 -15.376 4.457 1.00 14.77 157 SER B C 1
ATOM 3807 O O . SER B 1 160 ? 32.843 -14.803 3.789 1.00 16.14 157 SER B O 1
ATOM 3810 N N . ASN B 1 161 ? 33.563 -16.644 4.843 1.00 14.31 158 ASN B N 1
ATOM 3811 C CA . ASN B 1 161 ? 32.390 -17.413 4.437 1.00 13.80 158 ASN B CA 1
ATOM 3812 C C . ASN B 1 161 ? 32.144 -18.494 5.486 1.00 13.57 158 ASN B C 1
ATOM 3813 O O . ASN B 1 161 ? 33.057 -19.249 5.847 1.00 14.17 158 ASN B O 1
ATOM 3818 N N . ILE B 1 162 ? 30.915 -18.538 5.986 1.00 14.89 159 ILE B N 1
ATOM 3819 C CA . ILE B 1 162 ? 30.601 -19.351 7.163 1.00 13.93 159 ILE B CA 1
ATOM 3820 C C . ILE B 1 162 ? 29.121 -19.693 7.212 1.00 15.86 159 ILE B C 1
ATOM 3821 O O . ILE B 1 162 ? 28.298 -19.014 6.602 1.00 16.05 159 ILE B O 1
ATOM 3826 N N . GLN B 1 163 ? 28.790 -20.763 7.941 1.00 14.07 160 GLN B N 1
ATOM 3827 C CA . GLN B 1 163 ? 27.410 -21.116 8.273 1.00 15.58 160 GLN B CA 1
ATOM 3828 C C . GLN B 1 163 ? 27.410 -22.029 9.490 1.00 13.55 160 GLN B C 1
ATOM 3829 O O . GLN B 1 163 ? 28.444 -22.590 9.859 1.00 14.14 160 GLN B O 1
ATOM 3835 N N . SER B 1 164 ? 26.259 -22.131 10.138 1.00 13.32 161 SER B N 1
ATOM 3836 C CA . SER B 1 164 ? 26.158 -22.904 11.364 1.00 13.60 161 SER B CA 1
ATOM 3837 C C . SER B 1 164 ? 24.732 -23.331 11.668 1.00 12.62 161 SER B C 1
ATOM 3838 O O . SER B 1 164 ? 23.766 -22.701 11.213 1.00 11.83 161 SER B O 1
ATOM 3841 N N . ILE B 1 165 ? 24.612 -24.407 12.448 1.00 11.22 162 ILE B N 1
ATOM 3842 C CA . ILE B 1 165 ? 23.343 -24.803 13.067 1.00 14.97 162 ILE B CA 1
ATOM 3843 C C . ILE B 1 165 ? 23.581 -25.200 14.509 1.00 12.42 162 ILE B C 1
ATOM 3844 O O . ILE B 1 165 ? 24.713 -25.510 14.913 1.00 11.08 162 ILE B O 1
ATOM 3849 N N . PHE B 1 166 ? 22.512 -25.175 15.294 1.00 12.06 163 PHE B N 1
ATOM 3850 C CA . PHE B 1 166 ? 22.502 -25.945 16.525 1.00 11.21 163 PHE B CA 1
ATOM 3851 C C . PHE B 1 166 ? 22.221 -27.402 16.167 1.00 11.01 163 PHE B C 1
ATOM 3852 O O . PHE B 1 166 ? 21.208 -27.704 15.546 1.00 13.18 163 PHE B O 1
ATOM 3860 N N . SER B 1 167 ? 23.119 -28.297 16.548 1.00 11.89 164 SER B N 1
ATOM 3861 C CA . SER B 1 167 ? 22.984 -29.699 16.164 1.00 12.53 164 SER B CA 1
ATOM 3862 C C . SER B 1 167 ? 22.551 -30.629 17.297 1.00 16.26 164 SER B C 1
ATOM 3863 O O . SER B 1 167 ? 22.264 -31.807 17.059 1.00 15.32 164 SER B O 1
ATOM 3866 N N . HIS B 1 168 ? 22.483 -30.101 18.516 1.00 14.75 165 HIS B N 1
ATOM 3867 C CA . HIS B 1 168 ? 21.984 -30.879 19.636 1.00 14.36 165 HIS B CA 1
ATOM 3868 C C . HIS B 1 168 ? 21.643 -29.962 20.787 1.00 14.74 165 HIS B C 1
ATOM 3869 O O . HIS B 1 168 ? 22.247 -28.895 20.960 1.00 14.53 165 HIS B O 1
ATOM 3876 N N . LEU B 1 169 ? 20.690 -30.412 21.594 1.00 13.87 166 LEU B N 1
ATOM 3877 C CA . LEU B 1 169 ? 20.293 -29.706 22.796 1.00 13.35 166 LEU B CA 1
ATOM 3878 C C . LEU B 1 169 ? 20.043 -30.754 23.877 1.00 17.84 166 LEU B C 1
ATOM 3879 O O . LEU B 1 169 ? 19.319 -31.723 23.649 1.00 20.33 166 LEU B O 1
ATOM 3884 N N . ASP B 1 170 ? 20.674 -30.568 25.032 1.00 16.60 167 ASP B N 1
ATOM 3885 C CA . ASP B 1 170 ? 20.493 -31.451 26.175 1.00 15.27 167 ASP B CA 1
ATOM 3886 C C . ASP B 1 170 ? 19.896 -30.636 27.295 1.00 16.20 167 ASP B C 1
ATOM 3887 O O . ASP B 1 170 ? 20.593 -29.825 27.889 1.00 17.31 167 ASP B O 1
ATOM 3892 N N . THR B 1 171 ? 18.618 -30.854 27.588 1.00 18.19 168 THR B N 1
ATOM 3893 C CA . THR B 1 171 ? 17.934 -30.017 28.566 1.00 17.48 168 THR B CA 1
ATOM 3894 C C . THR B 1 171 ? 18.165 -30.495 30.003 1.00 19.79 168 THR B C 1
ATOM 3895 O O . THR B 1 171 ? 17.760 -29.815 30.939 1.00 24.37 168 THR B O 1
ATOM 3899 N N A THR B 1 172 ? 18.807 -31.655 30.159 0.94 20.82 169 THR B N 1
ATOM 3900 N N B THR B 1 172 ? 18.825 -31.636 30.163 0.06 20.89 169 THR B N 1
ATOM 3901 C CA A THR B 1 172 ? 19.158 -32.172 31.487 0.94 23.34 169 THR B CA 1
ATOM 3902 C CA B THR B 1 172 ? 19.156 -32.135 31.492 0.06 23.20 169 THR B CA 1
ATOM 3903 C C A THR B 1 172 ? 20.493 -31.587 31.939 0.94 21.13 169 THR B C 1
ATOM 3904 C C B THR B 1 172 ? 20.509 -31.602 31.950 0.06 21.16 169 THR B C 1
ATOM 3905 O O A THR B 1 172 ? 20.627 -31.137 33.078 0.94 22.79 169 THR B O 1
ATOM 3906 O O B THR B 1 172 ? 20.681 -31.236 33.112 0.06 22.63 169 THR B O 1
ATOM 3913 N N . LYS B 1 173 ? 21.468 -31.559 31.031 1.00 18.55 170 LYS B N 1
ATOM 3914 C CA . LYS B 1 173 ? 22.793 -31.035 31.345 1.00 19.19 170 LYS B CA 1
ATOM 3915 C C . LYS B 1 173 ? 22.971 -29.580 30.912 1.00 13.67 170 LYS B C 1
ATOM 3916 O O . LYS B 1 173 ? 24.026 -29.001 31.134 1.00 16.39 170 LYS B O 1
ATOM 3922 N N . HIS B 1 174 ? 21.932 -29.005 30.311 1.00 14.37 171 HIS B N 1
ATOM 3923 C CA . HIS B 1 174 ? 21.921 -27.607 29.871 1.00 16.02 171 HIS B CA 1
ATOM 3924 C C . HIS B 1 174 ? 23.076 -27.304 28.940 1.00 15.34 171 HIS B C 1
ATOM 3925 O O . HIS B 1 174 ? 23.831 -26.352 29.132 1.00 14.85 171 HIS B O 1
ATOM 3932 N N . GLU B 1 175 ? 23.188 -28.152 27.928 1.00 14.15 172 GLU B N 1
ATOM 3933 C CA . GLU B 1 175 ? 24.214 -28.019 26.903 1.00 15.68 172 GLU B CA 1
ATOM 3934 C C . GLU B 1 175 ? 23.569 -27.832 25.556 1.00 15.44 172 GLU B C 1
ATOM 3935 O O . GLU B 1 175 ? 22.526 -28.408 25.257 1.00 15.12 172 GLU B O 1
ATOM 3941 N N . VAL B 1 176 ? 24.201 -27.006 24.739 1.00 13.60 173 VAL B N 1
ATOM 3942 C CA . VAL B 1 176 ? 23.771 -26.847 23.365 1.00 15.98 173 VAL B CA 1
ATOM 3943 C C . VAL B 1 176 ? 25.001 -27.028 22.470 1.00 11.62 173 VAL B C 1
ATOM 3944 O O . VAL B 1 176 ? 26.109 -26.608 22.817 1.00 12.88 173 VAL B O 1
ATOM 3948 N N . GLU B 1 177 ? 24.819 -27.740 21.363 1.00 12.04 174 GLU B N 1
ATOM 3949 C CA . GLU B 1 177 ? 25.906 -28.020 20.433 1.00 13.82 174 GLU B CA 1
ATOM 3950 C C . GLU B 1 177 ? 25.713 -27.233 19.153 1.00 10.62 174 GLU B C 1
ATOM 3951 O O . GLU B 1 177 ? 24.612 -27.213 18.588 1.00 11.79 174 GLU B O 1
ATOM 3957 N N . GLN B 1 178 ? 26.769 -26.544 18.738 1.00 11.69 175 GLN B N 1
ATOM 3958 C CA . GLN B 1 178 ? 26.744 -25.791 17.487 1.00 11.08 175 GLN B CA 1
ATOM 3959 C C . GLN B 1 178 ? 27.769 -26.380 16.511 1.00 11.78 175 GLN B C 1
ATOM 3960 O O . GLN B 1 178 ? 28.933 -26.559 16.861 1.00 11.62 175 GLN B O 1
ATOM 3966 N N . THR B 1 179 ? 27.312 -26.692 15.304 1.00 11.39 176 THR B N 1
ATOM 3967 C CA . THR B 1 179 ? 28.177 -27.203 14.238 1.00 10.54 176 THR B CA 1
ATOM 3968 C C . THR B 1 179 ? 28.383 -26.086 13.217 1.00 11.28 176 THR B C 1
ATOM 3969 O O . THR B 1 179 ? 27.431 -25.592 12.619 1.00 11.91 176 THR B O 1
ATOM 3973 N N . ILE B 1 180 ? 29.632 -25.682 13.065 1.00 11.32 177 ILE B N 1
ATOM 3974 C CA . ILE B 1 180 ? 29.993 -24.544 12.225 1.00 11.37 177 ILE B CA 1
ATOM 3975 C C . ILE B 1 180 ? 30.812 -25.000 11.025 1.00 12.06 177 ILE B C 1
ATOM 3976 O O . ILE B 1 180 ? 31.794 -25.718 11.188 1.00 13.18 177 ILE B O 1
ATOM 3981 N N . TYR B 1 181 ? 30.412 -24.580 9.827 1.00 12.01 178 TYR B N 1
ATOM 3982 C CA . TYR B 1 181 ? 31.225 -24.798 8.629 1.00 13.06 178 TYR B CA 1
ATOM 3983 C C . TYR B 1 181 ? 32.041 -23.528 8.377 1.00 11.29 178 TYR B C 1
ATOM 3984 O O . TYR B 1 181 ? 31.460 -22.479 8.066 1.00 13.48 178 TYR B O 1
ATOM 3993 N N . VAL B 1 182 ? 33.355 -23.613 8.586 1.00 11.14 179 VAL B N 1
ATOM 3994 C CA . VAL B 1 182 ? 34.256 -22.488 8.357 1.00 11.46 179 VAL B CA 1
ATOM 3995 C C . VAL B 1 182 ? 34.856 -22.608 6.959 1.00 10.33 179 VAL B C 1
ATOM 3996 O O . VAL B 1 182 ? 35.393 -23.655 6.620 1.00 13.46 179 VAL B O 1
ATOM 4000 N N . ASN B 1 183 ? 34.779 -21.537 6.168 1.00 12.60 180 ASN B N 1
ATOM 4001 C CA . ASN B 1 183 ? 35.359 -21.544 4.812 1.00 14.62 180 ASN B CA 1
ATOM 4002 C C . ASN B 1 183 ? 34.879 -22.727 3.951 1.00 14.11 180 ASN B C 1
ATOM 4003 O O . ASN B 1 183 ? 35.700 -23.411 3.326 1.00 14.97 180 ASN B O 1
ATOM 4008 N N . PRO B 1 184 ? 33.554 -22.977 3.891 1.00 14.48 181 PRO B N 1
ATOM 4009 C CA . PRO B 1 184 ? 33.148 -24.132 3.078 1.00 16.62 181 PRO B CA 1
ATOM 4010 C C . PRO B 1 184 ? 33.503 -23.959 1.605 1.00 14.66 181 PRO B C 1
ATOM 4011 O O . PRO B 1 184 ? 33.662 -24.964 0.907 1.00 15.62 181 PRO B O 1
ATOM 4015 N N . LEU B 1 185 ? 33.653 -22.715 1.151 1.00 13.60 182 LEU B N 1
ATOM 4016 C CA . LEU B 1 185 ? 34.050 -22.449 -0.234 1.00 13.85 182 LEU B CA 1
ATOM 4017 C C . LEU B 1 185 ? 35.519 -22.786 -0.509 1.00 15.52 182 LEU B C 1
ATOM 4018 O O . LEU B 1 185 ? 35.974 -22.686 -1.660 1.00 16.76 182 LEU B O 1
ATOM 4023 N N . LYS B 1 186 ? 36.260 -23.186 0.521 1.00 15.63 183 LYS B N 1
ATOM 4024 C CA . LYS B 1 186 ? 37.673 -23.593 0.382 1.00 15.85 183 LYS B CA 1
ATOM 4025 C C . LYS B 1 186 ? 38.529 -22.481 -0.221 1.00 17.81 183 LYS B C 1
ATOM 4026 O O . LYS B 1 186 ? 39.374 -22.725 -1.093 1.00 22.06 183 LYS B O 1
ATOM 4032 N N . LEU B 1 187 ? 38.317 -21.262 0.254 1.00 16.70 184 LEU B N 1
ATOM 4033 C CA . LEU B 1 187 ? 39.041 -20.097 -0.251 1.00 14.86 184 LEU B CA 1
ATOM 4034 C C . LEU B 1 187 ? 40.392 -19.931 0.425 1.00 16.69 184 LEU B C 1
ATOM 4035 O O . LEU B 1 187 ? 40.666 -20.550 1.459 1.00 20.06 184 LEU B O 1
ATOM 4040 N N . ASN B 1 188 ? 41.242 -19.106 -0.179 1.00 19.00 185 ASN B N 1
ATOM 4041 C CA . ASN B 1 188 ? 42.484 -18.703 0.447 1.00 18.01 185 ASN B CA 1
ATOM 4042 C C . ASN B 1 188 ? 42.185 -17.563 1.401 1.00 20.37 185 ASN B C 1
ATOM 4043 O O . ASN B 1 188 ? 42.217 -16.391 1.034 1.00 25.13 185 ASN B O 1
ATOM 4048 N N . ALA B 1 189 ? 41.843 -17.931 2.630 1.00 17.22 186 ALA B N 1
ATOM 4049 C CA . ALA B 1 189 ? 41.397 -16.970 3.628 1.00 14.55 186 ALA B CA 1
ATOM 4050 C C . ALA B 1 189 ? 42.565 -16.577 4.519 1.00 16.18 186 ALA B C 1
ATOM 4051 O O . ALA B 1 189 ? 43.093 -17.402 5.269 1.00 20.63 186 ALA B O 1
ATOM 4053 N N . LYS B 1 190 ? 42.975 -15.314 4.401 1.00 17.63 187 LYS B N 1
ATOM 4054 C CA . LYS B 1 190 ? 44.123 -14.763 5.108 1.00 16.13 187 LYS B CA 1
ATOM 4055 C C . LYS B 1 190 ? 43.754 -14.282 6.512 1.00 19.81 187 LYS B C 1
ATOM 4056 O O . LYS B 1 190 ? 42.712 -13.644 6.703 1.00 19.73 187 LYS B O 1
ATOM 4062 N N . ASN B 1 191 ? 44.616 -14.584 7.485 1.00 20.24 188 ASN B N 1
ATOM 4063 C CA . ASN B 1 191 ? 44.419 -14.138 8.866 1.00 19.66 188 ASN B CA 1
ATOM 4064 C C . ASN B 1 191 ? 43.038 -14.492 9.395 1.00 20.28 188 ASN B C 1
ATOM 4065 O O . ASN B 1 191 ? 42.344 -13.646 9.968 1.00 19.10 188 ASN B O 1
ATOM 4070 N N . THR B 1 192 ? 42.642 -15.743 9.200 1.00 19.04 189 THR B N 1
ATOM 4071 C CA . THR B 1 192 ? 41.295 -16.183 9.556 1.00 17.46 189 THR B CA 1
ATOM 4072 C C . THR B 1 192 ? 41.090 -16.361 11.053 1.00 16.34 189 THR B C 1
ATOM 4073 O O . THR B 1 192 ? 41.809 -17.114 11.703 1.00 17.53 189 THR B O 1
ATOM 4077 N N . ASN B 1 193 ? 40.122 -15.627 11.591 1.00 14.88 190 ASN B N 1
ATOM 4078 C CA . ASN B 1 193 ? 39.672 -15.829 12.962 1.00 15.42 190 ASN B CA 1
ATOM 4079 C C . ASN B 1 193 ? 38.205 -16.163 12.956 1.00 15.11 190 ASN B C 1
ATOM 4080 O O . ASN B 1 193 ? 37.435 -15.620 12.163 1.00 15.45 190 ASN B O 1
ATOM 4085 N N . VAL B 1 194 ? 37.808 -17.063 13.850 1.00 14.48 191 VAL B N 1
ATOM 4086 C CA . VAL B 1 194 ? 36.396 -17.348 14.030 1.00 13.13 191 VAL B CA 1
ATOM 4087 C C . VAL B 1 194 ? 36.031 -17.161 15.493 1.00 13.86 191 VAL B C 1
ATOM 4088 O O . VAL B 1 194 ? 36.594 -17.816 16.373 1.00 15.19 191 VAL B O 1
ATOM 4092 N N . THR B 1 195 ? 35.116 -16.228 15.733 1.00 12.24 192 THR B N 1
ATOM 4093 C CA . THR B 1 195 ? 34.709 -15.866 17.073 1.00 16.12 192 THR B CA 1
ATOM 4094 C C . THR B 1 195 ? 33.326 -16.429 17.316 1.00 14.08 192 THR B C 1
ATOM 4095 O O . THR B 1 195 ? 32.431 -16.256 16.494 1.00 15.06 192 THR B O 1
ATOM 4099 N N . ILE B 1 196 ? 33.158 -17.112 18.446 1.00 14.37 193 ILE B N 1
ATOM 4100 C CA . ILE B 1 196 ? 31.878 -17.689 18.849 1.00 13.14 193 ILE B CA 1
ATOM 4101 C C . ILE B 1 196 ? 31.413 -16.960 20.107 1.00 13.86 193 ILE B C 1
ATOM 4102 O O . ILE B 1 196 ? 32.180 -16.805 21.055 1.00 16.10 193 ILE B O 1
ATOM 4107 N N . LYS B 1 197 ? 30.188 -16.472 20.084 1.00 12.37 194 LYS B N 1
ATOM 4108 C CA . LYS B 1 197 ? 29.694 -15.652 21.194 1.00 14.35 194 LYS B CA 1
ATOM 4109 C C . LYS B 1 197 ? 28.234 -15.901 21.528 1.00 14.53 194 LYS B C 1
ATOM 4110 O O . LYS B 1 197 ? 27.425 -16.225 20.668 1.00 14.74 194 LYS B O 1
ATOM 4116 N N . SER B 1 198 ? 27.902 -15.704 22.804 1.00 14.97 195 SER B N 1
ATOM 4117 C CA . SER B 1 198 ? 26.532 -15.691 23.272 1.00 18.31 195 SER B CA 1
ATOM 4118 C C . SER B 1 198 ? 25.757 -14.588 22.573 1.00 14.81 195 SER B C 1
ATOM 4119 O O . SER B 1 198 ? 26.286 -13.492 22.380 1.00 17.40 195 SER B O 1
ATOM 4122 N N . GLY B 1 199 ? 24.513 -14.858 22.195 1.00 12.89 196 GLY B N 1
ATOM 4123 C CA . GLY B 1 199 ? 23.725 -13.870 21.483 1.00 16.08 196 GLY B CA 1
ATOM 4124 C C . GLY B 1 199 ? 23.929 -13.860 19.983 1.00 18.91 196 GLY B C 1
ATOM 4125 O O . GLY B 1 199 ? 24.126 -14.903 19.373 1.00 17.74 196 GLY B O 1
ATOM 4126 N N . GLY B 1 200 ? 23.885 -12.675 19.384 1.00 17.92 197 GLY B N 1
ATOM 4127 C CA . GLY B 1 200 ? 23.868 -12.569 17.936 1.00 18.55 197 GLY B CA 1
ATOM 4128 C C . GLY B 1 200 ? 25.117 -12.058 17.245 1.00 20.99 197 GLY B C 1
ATOM 4129 O O . GLY B 1 200 ? 25.880 -11.251 17.785 1.00 18.36 197 GLY B O 1
ATOM 4130 N N . VAL B 1 201 ? 25.329 -12.580 16.043 1.00 14.87 198 VAL B N 1
ATOM 4131 C CA . VAL B 1 201 ? 26.262 -12.016 15.079 1.00 15.10 198 VAL B CA 1
ATOM 4132 C C . VAL B 1 201 ? 25.490 -11.844 13.787 1.00 17.74 198 VAL B C 1
ATOM 4133 O O . VAL B 1 201 ? 24.939 -12.810 13.259 1.00 18.31 198 VAL B O 1
ATOM 4137 N N . ALA B 1 202 ? 25.462 -10.622 13.261 1.00 18.19 199 ALA B N 1
ATOM 4138 C CA . ALA B 1 202 ? 24.664 -10.334 12.074 1.00 16.26 199 ALA B CA 1
ATOM 4139 C C . ALA B 1 202 ? 25.394 -10.812 10.827 1.00 18.40 199 ALA B C 1
ATOM 4140 O O . ALA B 1 202 ? 26.566 -11.169 10.908 1.00 17.87 199 ALA B O 1
ATOM 4142 N N . ASP B 1 203 ? 24.710 -10.820 9.684 1.00 17.98 200 ASP B N 1
ATOM 4143 C CA . ASP B 1 203 ? 25.324 -11.260 8.430 1.00 18.01 200 ASP B CA 1
ATOM 4144 C C . ASP B 1 203 ? 26.640 -10.540 8.135 1.00 16.79 200 ASP B C 1
ATOM 4145 O O . ASP B 1 203 ? 27.584 -11.142 7.611 1.00 17.04 200 ASP B O 1
ATOM 4150 N N . ASN B 1 204 ? 26.705 -9.258 8.481 1.00 21.01 201 ASN B N 1
ATOM 4151 C CA . ASN B 1 204 ? 27.897 -8.462 8.197 1.00 19.30 201 ASN B CA 1
ATOM 4152 C C . ASN B 1 204 ? 28.931 -8.527 9.313 1.00 21.04 201 ASN B C 1
ATOM 4153 O O . ASN B 1 204 ? 29.879 -7.742 9.337 1.00 23.18 201 ASN B O 1
ATOM 4158 N N . GLY B 1 205 ? 28.747 -9.460 10.248 1.00 17.11 202 GLY B N 1
ATOM 4159 C CA . GLY B 1 205 ? 29.689 -9.624 11.339 1.00 18.33 202 GLY B CA 1
ATOM 4160 C C . GLY B 1 205 ? 29.354 -8.836 12.600 1.00 18.21 202 GLY B C 1
ATOM 4161 O O . GLY B 1 205 ? 29.970 -9.057 13.645 1.00 17.97 202 GLY B O 1
ATOM 4162 N N . ASP B 1 206 ? 28.390 -7.918 12.511 1.00 20.97 203 ASP B N 1
ATOM 4163 C CA . ASP B 1 206 ? 28.061 -7.049 13.648 1.00 20.59 203 ASP B CA 1
ATOM 4164 C C . ASP B 1 206 ? 27.565 -7.832 14.845 1.00 21.47 203 ASP B C 1
ATOM 4165 O O . ASP B 1 206 ? 26.677 -8.675 14.718 1.00 21.98 203 ASP B O 1
ATOM 4170 N N . TYR B 1 207 ? 28.119 -7.534 16.012 1.00 17.33 204 TYR B N 1
ATOM 4171 C CA . TYR B 1 207 ? 27.630 -8.154 17.238 1.00 16.40 204 TYR B CA 1
ATOM 4172 C C . TYR B 1 207 ? 26.324 -7.502 17.662 1.00 21.86 204 TYR B C 1
ATOM 4173 O O . TYR B 1 207 ? 26.199 -6.277 17.633 1.00 21.26 204 TYR B O 1
ATOM 4182 N N . TYR B 1 208 ? 25.345 -8.309 18.051 1.00 19.17 205 TYR B N 1
ATOM 4183 C CA . TYR B 1 208 ? 24.122 -7.753 18.610 1.00 21.17 205 TYR B CA 1
ATOM 4184 C C . TYR B 1 208 ? 23.668 -8.595 19.789 1.00 21.30 205 TYR B C 1
ATOM 4185 O O . TYR B 1 208 ? 23.986 -9.778 19.881 1.00 22.48 205 TYR B O 1
ATOM 4194 N N . THR B 1 209 ? 22.956 -7.967 20.717 1.00 22.16 206 THR B N 1
ATOM 4195 C CA . THR B 1 209 ? 22.583 -8.626 21.964 1.00 21.44 206 THR B CA 1
ATOM 4196 C C . THR B 1 209 ? 21.674 -9.822 21.728 1.00 22.09 206 THR B C 1
ATOM 4197 O O . THR B 1 209 ? 21.919 -10.904 22.258 1.00 24.10 206 THR B O 1
ATOM 4201 N N . GLY B 1 210 ? 20.627 -9.623 20.933 1.00 23.85 207 GLY B N 1
ATOM 4202 C CA . GLY B 1 210 ? 19.738 -10.711 20.560 1.00 24.29 207 GLY B CA 1
ATOM 4203 C C . GLY B 1 210 ? 18.674 -11.054 21.588 1.00 23.52 207 GLY B C 1
ATOM 4204 O O . GLY B 1 210 ? 18.452 -10.305 22.540 1.00 27.60 207 GLY B O 1
ATOM 4205 N N . ASP B 1 211 ? 18.018 -12.196 21.389 1.00 25.49 208 ASP B N 1
ATOM 4206 C CA . ASP B 1 211 ? 16.920 -12.619 22.254 1.00 27.08 208 ASP B CA 1
ATOM 4207 C C . ASP B 1 211 ? 17.256 -13.854 23.091 1.00 29.69 208 ASP B C 1
ATOM 4208 O O . ASP B 1 211 ? 16.400 -14.388 23.799 1.00 30.65 208 ASP B O 1
ATOM 4213 N N . GLY B 1 212 ? 18.497 -14.312 23.009 1.00 23.05 209 GLY B N 1
ATOM 4214 C CA . GLY B 1 212 ? 18.901 -15.477 23.773 1.00 20.12 209 GLY B CA 1
ATOM 4215 C C . GLY B 1 212 ? 20.369 -15.421 24.131 1.00 17.91 209 GLY B C 1
ATOM 4216 O O . GLY B 1 212 ? 21.071 -14.483 23.735 1.00 18.75 209 GLY B O 1
ATOM 4217 N N . SER B 1 213 ? 20.833 -16.430 24.860 1.00 15.33 210 SER B N 1
ATOM 4218 C CA . SER B 1 213 ? 22.190 -16.429 25.366 1.00 17.45 210 SER B CA 1
ATOM 4219 C C . SER B 1 213 ? 22.724 -17.837 25.594 1.00 16.04 210 SER B C 1
ATOM 4220 O O . SER B 1 213 ? 21.959 -18.811 25.638 1.00 16.72 210 SER B O 1
ATOM 4223 N N . THR B 1 214 ? 24.043 -17.917 25.752 1.00 14.94 211 THR B N 1
ATOM 4224 C CA . THR B 1 214 ? 24.739 -19.140 26.126 1.00 13.43 211 THR B CA 1
ATOM 4225 C C . THR B 1 214 ? 25.888 -18.763 27.033 1.00 14.01 211 THR B C 1
ATOM 4226 O O . THR B 1 214 ? 26.229 -17.579 27.167 1.00 15.44 211 THR B O 1
ATOM 4230 N N . ILE B 1 215 ? 26.493 -19.775 27.631 1.00 15.30 212 ILE B N 1
ATOM 4231 C CA . ILE B 1 215 ? 27.601 -19.605 28.552 1.00 17.54 212 ILE B CA 1
ATOM 4232 C C . ILE B 1 215 ? 28.849 -20.191 27.908 1.00 16.98 212 ILE B C 1
ATOM 4233 O O . ILE B 1 215 ? 28.908 -21.390 27.616 1.00 15.41 212 ILE B O 1
ATOM 4238 N N . ILE B 1 216 ? 29.829 -19.333 27.653 1.00 17.25 213 ILE B N 1
ATOM 4239 C CA . ILE B 1 216 ? 31.069 -19.743 27.000 1.00 16.70 213 ILE B CA 1
ATOM 4240 C C . ILE B 1 216 ? 32.239 -19.346 27.897 1.00 18.08 213 ILE B C 1
ATOM 4241 O O . ILE B 1 216 ? 32.343 -18.193 28.305 1.00 18.96 213 ILE B O 1
ATOM 4246 N N . ASP B 1 217 ? 33.098 -20.308 28.212 1.00 17.93 214 ASP B N 1
ATOM 4247 C CA . ASP B 1 217 ? 34.247 -20.069 29.080 1.00 17.79 214 ASP B CA 1
ATOM 4248 C C . ASP B 1 217 ? 35.306 -21.139 28.876 1.00 21.88 214 ASP B C 1
ATOM 4249 O O . ASP B 1 217 ? 35.253 -21.901 27.908 1.00 19.87 214 ASP B O 1
ATOM 4254 N N . SER B 1 218 ? 36.257 -21.219 29.800 1.00 22.63 215 SER B N 1
ATOM 4255 C CA . SER B 1 218 ? 37.371 -22.154 29.653 1.00 29.51 215 SER B CA 1
ATOM 4256 C C . SER B 1 218 ? 36.944 -23.629 29.649 1.00 25.44 215 SER B C 1
ATOM 4257 O O . SER B 1 218 ? 37.721 -24.502 29.253 1.00 30.06 215 SER B O 1
ATOM 4260 N N . ASN B 1 219 ? 35.713 -23.909 30.071 1.00 23.10 216 ASN B N 1
ATOM 4261 C CA . ASN B 1 219 ? 35.206 -25.279 30.078 1.00 26.68 216 ASN B CA 1
ATOM 4262 C C . ASN B 1 219 ? 34.294 -25.588 28.892 1.00 26.87 216 ASN B C 1
ATOM 4263 O O . ASN B 1 219 ? 33.712 -26.671 28.807 1.00 25.96 216 ASN B O 1
ATOM 4268 N N . THR B 1 220 ? 34.169 -24.632 27.979 1.00 19.53 217 THR B N 1
ATOM 4269 C CA . THR B 1 220 ? 33.460 -24.879 26.731 1.00 21.56 217 THR B CA 1
ATOM 4270 C C . THR B 1 220 ? 34.225 -25.925 25.937 1.00 19.26 217 THR B C 1
ATOM 4271 O O . THR B 1 220 ? 35.448 -25.913 25.913 1.00 20.98 217 THR B O 1
ATOM 4275 N N . GLU B 1 221 ? 33.506 -26.846 25.311 1.00 15.42 218 GLU B N 1
ATOM 4276 C CA . GLU B 1 221 ? 34.150 -27.856 24.493 1.00 15.75 218 GLU B CA 1
ATOM 4277 C C . GLU B 1 221 ? 34.209 -27.372 23.048 1.00 17.06 218 GLU B C 1
ATOM 4278 O O . GLU B 1 221 ? 33.192 -26.988 22.473 1.00 15.00 218 GLU B O 1
ATOM 4284 N N . ILE B 1 222 ? 35.404 -27.377 22.467 1.00 16.82 219 ILE B N 1
ATOM 4285 C CA . ILE B 1 222 ? 35.562 -26.979 21.074 1.00 14.99 219 ILE B CA 1
ATOM 4286 C C . ILE B 1 222 ? 36.448 -27.991 20.368 1.00 15.58 219 ILE B C 1
ATOM 4287 O O . ILE B 1 222 ? 37.585 -28.210 20.774 1.00 19.06 219 ILE B O 1
ATOM 4292 N N . LYS B 1 223 ? 35.918 -28.618 19.325 1.00 14.02 220 LYS B N 1
ATOM 4293 C CA . LYS B 1 223 ? 36.722 -29.504 18.497 1.00 17.29 220 LYS B CA 1
ATOM 4294 C C . LYS B 1 223 ? 36.764 -28.932 17.085 1.00 15.40 220 LYS B C 1
ATOM 4295 O O . LYS B 1 223 ? 35.779 -28.372 16.604 1.00 14.77 220 LYS B O 1
ATOM 4301 N N . VAL B 1 224 ? 37.902 -29.082 16.418 1.00 16.64 221 VAL B N 1
ATOM 4302 C CA . VAL B 1 224 ? 38.074 -28.514 15.087 1.00 15.76 221 VAL B CA 1
ATOM 4303 C C . VAL B 1 224 ? 38.582 -29.596 14.138 1.00 17.64 221 VAL B C 1
ATOM 4304 O O . VAL B 1 224 ? 39.535 -30.298 14.455 1.00 17.25 221 VAL B O 1
ATOM 4308 N N . TYR B 1 225 ? 37.914 -29.735 12.998 1.00 15.38 222 TYR B N 1
ATOM 4309 C CA . TYR B 1 225 ? 38.257 -30.745 11.999 1.00 15.61 222 TYR B CA 1
ATOM 4310 C C . TYR B 1 225 ? 38.575 -30.087 10.675 1.00 17.43 222 TYR B C 1
ATOM 4311 O O . TYR B 1 225 ? 37.877 -29.172 10.244 1.00 17.33 222 TYR B O 1
ATOM 4320 N N . LYS B 1 226 ? 39.617 -30.577 10.015 1.00 16.48 223 LYS B N 1
ATOM 4321 C CA . LYS B 1 226 ? 39.976 -30.074 8.698 1.00 19.96 223 LYS B CA 1
ATOM 4322 C C . LYS B 1 226 ? 39.320 -30.932 7.625 1.00 21.36 223 LYS B C 1
ATOM 4323 O O . LYS B 1 226 ? 39.296 -32.161 7.721 1.00 22.07 223 LYS B O 1
ATOM 4329 N N . VAL B 1 227 ? 38.774 -30.269 6.615 1.00 18.54 224 VAL B N 1
ATOM 4330 C CA . VAL B 1 227 ? 38.068 -30.919 5.533 1.00 19.57 224 VAL B CA 1
ATOM 4331 C C . VAL B 1 227 ? 39.009 -31.012 4.327 1.00 17.93 224 VAL B C 1
ATOM 4332 O O . VAL B 1 227 ? 39.615 -30.011 3.928 1.00 19.59 224 VAL B O 1
ATOM 4336 N N . ALA B 1 228 ? 39.150 -32.215 3.776 1.00 17.64 225 ALA B N 1
ATOM 4337 C CA . ALA B 1 228 ? 40.038 -32.445 2.637 1.00 20.59 225 ALA B CA 1
ATOM 4338 C C . ALA B 1 228 ? 39.525 -31.738 1.386 1.00 23.95 225 ALA B C 1
ATOM 4339 O O . ALA B 1 228 ? 38.320 -31.518 1.243 1.00 21.38 225 ALA B O 1
ATOM 4341 N N . SER B 1 229 ? 40.440 -31.405 0.475 1.00 24.96 226 SER B N 1
ATOM 4342 C CA . SER B 1 229 ? 40.069 -30.780 -0.787 1.00 22.34 226 SER B CA 1
ATOM 4343 C C . SER B 1 229 ? 38.997 -31.598 -1.500 1.00 19.80 226 SER B C 1
ATOM 4344 O O . SER B 1 229 ? 38.085 -31.043 -2.109 1.00 20.05 226 SER B O 1
ATOM 4347 N N . GLY B 1 230 ? 39.119 -32.922 -1.415 1.00 19.18 227 GLY B N 1
ATOM 4348 C CA . GLY B 1 230 ? 38.184 -33.841 -2.040 1.00 18.50 227 GLY B CA 1
ATOM 4349 C C . GLY B 1 230 ? 36.975 -34.262 -1.217 1.00 24.37 227 GLY B C 1
ATOM 4350 O O . GLY B 1 230 ? 36.261 -35.192 -1.582 1.00 22.63 227 GLY B O 1
ATOM 4351 N N . GLN B 1 231 ? 36.726 -33.573 -0.108 1.00 22.92 228 GLN B N 1
ATOM 4352 C CA . GLN B 1 231 ? 35.557 -33.873 0.715 1.00 22.77 228 GLN B CA 1
ATOM 4353 C C . GLN B 1 231 ? 34.494 -32.789 0.575 1.00 16.14 228 GLN B C 1
ATOM 4354 O O . GLN B 1 231 ? 34.796 -31.593 0.649 1.00 20.32 228 GLN B O 1
ATOM 4360 N N . GLN B 1 232 ? 33.259 -33.226 0.353 1.00 18.63 229 GLN B N 1
ATOM 4361 C CA . GLN B 1 232 ? 32.099 -32.344 0.265 1.00 22.49 229 GLN B CA 1
ATOM 4362 C C . GLN B 1 232 ? 31.233 -32.523 1.515 1.00 23.69 229 GLN B C 1
ATOM 4363 O O . GLN B 1 232 ? 30.913 -33.644 1.898 1.00 23.80 229 GLN B O 1
ATOM 4369 N N . LEU B 1 233 ? 30.862 -31.413 2.148 1.00 18.84 230 LEU B N 1
ATOM 4370 C CA . LEU B 1 233 ? 30.089 -31.448 3.391 1.00 15.39 230 LEU B CA 1
ATOM 4371 C C . LEU B 1 233 ? 28.589 -31.619 3.140 1.00 17.14 230 LEU B C 1
ATOM 4372 O O . LEU B 1 233 ? 28.074 -31.106 2.154 1.00 19.32 230 LEU B O 1
ATOM 4377 N N . PRO B 1 234 ? 27.874 -32.315 4.051 1.00 16.92 231 PRO B N 1
ATOM 4378 C CA . PRO B 1 234 ? 26.420 -32.457 3.895 1.00 14.79 231 PRO B CA 1
ATOM 4379 C C . PRO B 1 234 ? 25.696 -31.115 4.002 1.00 15.25 231 PRO B C 1
ATOM 4380 O O . PRO B 1 234 ? 26.031 -30.302 4.878 1.00 15.59 231 PRO B O 1
ATOM 4384 N N . GLN B 1 235 ? 24.705 -30.884 3.143 1.00 14.50 232 GLN B N 1
ATOM 4385 C CA . GLN B 1 235 ? 23.993 -29.606 3.159 1.00 14.20 232 GLN B CA 1
ATOM 4386 C C . GLN B 1 235 ? 23.171 -29.427 4.440 1.00 12.10 232 GLN B C 1
ATOM 4387 O O . GLN B 1 235 ? 22.859 -28.310 4.828 1.00 13.29 232 GLN B O 1
ATOM 4393 N N . SER B 1 236 ? 22.849 -30.535 5.103 1.00 12.13 233 SER B N 1
ATOM 4394 C CA . SER B 1 236 ? 22.117 -30.490 6.371 1.00 11.60 233 SER B CA 1
ATOM 4395 C C . SER B 1 236 ? 22.883 -29.783 7.488 1.00 13.27 233 SER B C 1
ATOM 4396 O O . SER B 1 236 ? 22.292 -29.448 8.526 1.00 12.86 233 SER B O 1
ATOM 4399 N N . ASN B 1 237 ? 24.190 -29.596 7.314 1.00 12.76 234 ASN B N 1
ATOM 4400 C CA . ASN B 1 237 ? 25.062 -28.984 8.334 1.00 13.15 234 ASN B CA 1
ATOM 4401 C C . ASN B 1 237 ? 25.194 -29.840 9.599 1.00 13.77 234 ASN B C 1
ATOM 4402 O O . ASN B 1 237 ? 25.621 -29.359 10.637 1.00 14.53 234 ASN B O 1
ATOM 4407 N N . LYS B 1 238 ? 24.831 -31.116 9.519 1.00 12.72 235 LYS B N 1
ATOM 4408 C CA . LYS B 1 238 ? 24.977 -31.984 10.688 1.00 14.30 235 LYS B CA 1
ATOM 4409 C C . LYS B 1 238 ? 25.810 -33.198 10.300 1.00 15.23 235 LYS B C 1
ATOM 4410 O O . LYS B 1 238 ? 25.518 -33.873 9.315 1.00 19.18 235 LYS B O 1
ATOM 4416 N N . ILE B 1 239 ? 26.868 -33.433 11.071 1.00 13.86 236 ILE B N 1
ATOM 4417 C CA . ILE B 1 239 ? 27.808 -34.523 10.840 1.00 15.82 236 ILE B CA 1
ATOM 4418 C C . ILE B 1 239 ? 27.530 -35.660 11.815 1.00 17.71 236 ILE B C 1
ATOM 4419 O O . ILE B 1 239 ? 27.547 -35.458 13.036 1.00 16.38 236 ILE B O 1
ATOM 4424 N N . TYR B 1 240 ? 27.276 -36.854 11.289 1.00 18.87 237 TYR B N 1
ATOM 4425 C CA . TYR B 1 240 ? 26.986 -38.010 12.136 1.00 21.92 237 TYR B CA 1
ATOM 4426 C C . TYR B 1 240 ? 28.208 -38.908 12.320 1.00 23.12 237 TYR B C 1
ATOM 4427 O O . TYR B 1 240 ? 28.247 -39.733 13.235 1.00 30.59 237 TYR B O 1
ATOM 4436 N N . ASP B 1 241 ? 29.208 -38.732 11.466 1.00 24.59 238 ASP B N 1
ATOM 4437 C CA . ASP B 1 241 ? 30.461 -39.465 11.602 1.00 25.54 238 ASP B CA 1
ATOM 4438 C C . ASP B 1 241 ? 31.671 -38.570 11.392 1.00 25.98 238 ASP B C 1
ATOM 4439 O O . ASP B 1 241 ? 31.987 -38.188 10.264 1.00 26.61 238 ASP B O 1
ATOM 4444 N N . TYR B 1 242 ? 32.368 -38.262 12.480 1.00 19.17 239 TYR B N 1
ATOM 4445 C CA . TYR B 1 242 ? 33.512 -37.365 12.434 1.00 19.53 239 TYR B CA 1
ATOM 4446 C C . TYR B 1 242 ? 34.851 -38.056 12.173 1.00 19.69 239 TYR B C 1
ATOM 4447 O O . TYR B 1 242 ? 35.859 -37.388 11.967 1.00 22.07 239 TYR B O 1
ATOM 4456 N N . SER B 1 243 ? 34.860 -39.385 12.185 1.00 25.43 240 SER B N 1
ATOM 4457 C CA . SER B 1 243 ? 36.121 -40.117 12.059 1.00 23.62 240 SER B CA 1
ATOM 4458 C C . SER B 1 243 ? 36.798 -39.878 10.711 1.00 25.54 240 SER B C 1
ATOM 4459 O O . SER B 1 243 ? 38.025 -39.913 10.614 1.00 27.39 240 SER B O 1
ATOM 4462 N N . GLN B 1 244 ? 35.994 -39.606 9.688 1.00 20.25 241 GLN B N 1
ATOM 4463 C CA . GLN B 1 244 ? 36.505 -39.370 8.336 1.00 19.58 241 GLN B CA 1
ATOM 4464 C C . GLN B 1 244 ? 37.187 -38.012 8.169 1.00 21.71 241 GLN B C 1
ATOM 4465 O O . GLN B 1 244 ? 37.813 -37.748 7.138 1.00 22.08 241 GLN B O 1
ATOM 4471 N N . TYR B 1 245 ? 37.041 -37.133 9.155 1.00 21.02 242 TYR B N 1
ATOM 4472 C CA . TYR B 1 245 ? 37.676 -35.823 9.092 1.00 20.58 242 TYR B CA 1
ATOM 4473 C C . TYR B 1 245 ? 38.869 -35.752 10.028 1.00 22.17 242 TYR B C 1
ATOM 4474 O O . TYR B 1 245 ? 38.856 -36.313 11.121 1.00 25.51 242 TYR B O 1
ATOM 4483 N N . GLU B 1 246 ? 39.899 -35.049 9.584 1.00 18.59 243 GLU B N 1
ATOM 4484 C CA . GLU B 1 246 ? 41.124 -34.881 10.351 1.00 19.19 243 GLU B CA 1
ATOM 4485 C C . GLU B 1 246 ? 40.918 -33.960 11.553 1.00 24.56 243 GLU B C 1
ATOM 4486 O O . GLU B 1 246 ? 40.621 -32.781 11.395 1.00 22.44 243 GLU B O 1
ATOM 4492 N N . ASP B 1 247 ? 41.073 -34.513 12.753 1.00 21.55 244 ASP B N 1
ATOM 4493 C CA . ASP B 1 247 ? 40.987 -33.747 13.991 1.00 20.40 244 ASP B CA 1
ATOM 4494 C C . ASP B 1 247 ? 42.222 -32.863 14.151 1.00 23.15 244 ASP B C 1
ATOM 4495 O O . ASP B 1 247 ? 43.323 -33.360 14.399 1.00 27.15 244 ASP B O 1
ATOM 4500 N N . VAL B 1 248 ? 42.045 -31.551 14.016 1.00 19.19 245 VAL B N 1
ATOM 4501 C CA . VAL B 1 248 ? 43.163 -30.621 14.173 1.00 23.42 245 VAL B CA 1
ATOM 4502 C C . VAL B 1 248 ? 43.016 -29.675 15.360 1.00 21.09 245 VAL B C 1
ATOM 4503 O O . VAL B 1 248 ? 43.589 -28.582 15.363 1.00 24.67 245 VAL B O 1
ATOM 4507 N N . THR B 1 249 ? 42.263 -30.101 16.370 1.00 21.08 246 THR B N 1
ATOM 4508 C CA . THR B 1 249 ? 41.995 -29.272 17.541 1.00 23.00 246 THR B CA 1
ATOM 4509 C C . THR B 1 249 ? 43.276 -28.740 18.195 1.00 26.51 246 THR B C 1
ATOM 4510 O O . THR B 1 249 ? 43.378 -27.552 18.508 1.00 28.91 246 THR B O 1
ATOM 4514 N N . ASN B 1 250 ? 44.259 -29.615 18.374 1.00 33.12 247 ASN B N 1
ATOM 4515 C CA . ASN B 1 250 ? 45.537 -29.213 18.953 1.00 37.25 247 ASN B CA 1
ATOM 4516 C C . ASN B 1 250 ? 46.549 -28.744 17.905 1.00 40.14 247 ASN B C 1
ATOM 4517 O O . ASN B 1 250 ? 47.758 -28.858 18.103 1.00 50.52 247 ASN B O 1
ATOM 4522 N N . SER B 1 251 ? 46.051 -28.223 16.790 1.00 39.20 248 SER B N 1
ATOM 4523 C CA . SER B 1 251 ? 46.910 -27.658 15.759 1.00 40.14 248 SER B CA 1
ATOM 4524 C C . SER B 1 251 ? 46.521 -26.207 15.504 1.00 42.13 248 SER B C 1
ATOM 4525 O O . SER B 1 251 ? 47.265 -25.447 14.882 1.00 43.70 248 SER B O 1
ATOM 4528 N N . VAL B 1 252 ? 45.346 -25.823 15.993 1.00 38.82 249 VAL B N 1
ATOM 4529 C CA . VAL B 1 252 ? 44.898 -24.446 15.862 1.00 31.23 249 VAL B CA 1
ATOM 4530 C C . VAL B 1 252 ? 44.863 -23.789 17.228 1.00 29.30 249 VAL B C 1
ATOM 4531 O O . VAL B 1 252 ? 44.734 -24.467 18.253 1.00 29.59 249 VAL B O 1
ATOM 4535 N N . THR B 1 253 ? 44.990 -22.469 17.235 1.00 29.78 250 THR B N 1
ATOM 4536 C CA . THR B 1 253 ? 45.003 -21.711 18.472 1.00 27.54 250 THR B CA 1
ATOM 4537 C C . THR B 1 253 ? 43.578 -21.428 18.904 1.00 26.15 250 THR B C 1
ATOM 4538 O O . THR B 1 253 ? 42.879 -20.608 18.307 1.00 26.79 250 THR B O 1
ATOM 4542 N N . ILE B 1 254 ? 43.143 -22.138 19.937 1.00 21.87 251 ILE B N 1
ATOM 4543 C CA . ILE B 1 254 ? 41.799 -21.967 20.449 1.00 24.60 251 ILE B CA 1
ATOM 4544 C C . ILE B 1 254 ? 41.850 -21.173 21.733 1.00 24.70 251 ILE B C 1
ATOM 4545 O O . ILE B 1 254 ? 42.525 -21.556 22.688 1.00 29.32 251 ILE B O 1
ATOM 4550 N N . ASN B 1 255 ? 41.133 -20.058 21.745 1.00 19.35 252 ASN B N 1
ATOM 4551 C CA . ASN B 1 255 ? 41.172 -19.118 22.848 1.00 19.79 252 ASN B CA 1
ATOM 4552 C C . ASN B 1 255 ? 39.799 -19.010 23.514 1.00 19.65 252 ASN B C 1
ATOM 4553 O O . ASN B 1 255 ? 38.912 -18.284 23.050 1.00 20.03 252 ASN B O 1
ATOM 4558 N N . LYS B 1 256 ? 39.621 -19.748 24.606 1.00 19.82 253 LYS B N 1
ATOM 4559 C CA . LYS B 1 256 ? 38.343 -19.751 25.313 1.00 16.24 253 LYS B CA 1
ATOM 4560 C C . LYS B 1 256 ? 38.288 -18.653 26.370 1.00 24.24 253 LYS B C 1
ATOM 4561 O O . LYS B 1 256 ? 37.395 -18.642 27.217 1.00 26.29 253 LYS B O 1
ATOM 4567 N N . ASN B 1 257 ? 39.250 -17.736 26.323 1.00 21.48 254 ASN B N 1
ATOM 4568 C CA . ASN B 1 257 ? 39.301 -16.619 27.266 1.00 24.26 254 ASN B CA 1
ATOM 4569 C C . ASN B 1 257 ? 39.280 -15.281 26.530 1.00 26.03 254 ASN B C 1
ATOM 4570 O O . ASN B 1 257 ? 39.808 -14.276 27.019 1.00 24.32 254 ASN B O 1
ATOM 4575 N N . TYR B 1 258 ? 38.650 -15.274 25.361 1.00 21.08 255 TYR B N 1
ATOM 4576 C CA . TYR B 1 258 ? 38.708 -14.130 24.460 1.00 19.46 255 TYR B CA 1
ATOM 4577 C C . TYR B 1 258 ? 37.886 -12.935 24.943 1.00 20.31 255 TYR B C 1
ATOM 4578 O O . TYR B 1 258 ? 38.317 -11.788 24.833 1.00 21.74 255 TYR B O 1
ATOM 4587 N N . GLY B 1 259 ? 36.701 -13.205 25.479 1.00 20.52 256 GLY B N 1
ATOM 4588 C CA . GLY B 1 259 ? 35.829 -12.152 25.967 1.00 18.86 256 GLY B CA 1
ATOM 4589 C C . GLY B 1 259 ? 34.730 -12.733 26.837 1.00 17.73 256 GLY B C 1
ATOM 4590 O O . GLY B 1 259 ? 34.696 -13.942 27.057 1.00 20.75 256 GLY B O 1
ATOM 4591 N N . THR B 1 260 ? 33.837 -11.881 27.333 1.00 24.34 257 THR B N 1
ATOM 4592 C CA . THR B 1 260 ? 32.729 -12.365 28.149 1.00 25.62 257 THR B CA 1
ATOM 4593 C C . THR B 1 260 ? 31.804 -13.212 27.291 1.00 17.74 257 THR B C 1
ATOM 4594 O O . THR B 1 260 ? 31.190 -12.708 26.349 1.00 21.50 257 THR B O 1
ATOM 4598 N N . ASN B 1 261 ? 31.712 -14.495 27.634 1.00 17.68 258 ASN B N 1
ATOM 4599 C CA . ASN B 1 261 ? 30.973 -15.470 26.838 1.00 17.28 258 ASN B CA 1
ATOM 4600 C C . ASN B 1 261 ? 31.370 -15.427 25.366 1.00 17.12 258 ASN B C 1
ATOM 4601 O O . ASN B 1 261 ? 30.516 -15.425 24.476 1.00 17.47 258 ASN B O 1
ATOM 4606 N N . MET B 1 262 ? 32.677 -15.364 25.135 1.00 15.95 259 MET B N 1
ATOM 4607 C CA . MET B 1 262 ? 33.225 -15.343 23.777 1.00 15.09 259 MET B CA 1
ATOM 4608 C C . MET B 1 262 ? 34.449 -16.222 23.686 1.00 16.86 259 MET B C 1
ATOM 4609 O O . MET B 1 262 ? 35.320 -16.184 24.560 1.00 17.71 259 MET B O 1
ATOM 4614 N N . ALA B 1 263 ? 34.554 -16.966 22.588 1.00 15.51 260 ALA B N 1
ATOM 4615 C CA . ALA B 1 263 ? 35.739 -17.736 22.306 1.00 14.34 260 ALA B CA 1
ATOM 4616 C C . ALA B 1 263 ? 36.234 -17.316 20.941 1.00 15.00 260 ALA B C 1
ATOM 4617 O O . ALA B 1 263 ? 35.446 -16.878 20.111 1.00 16.51 260 ALA B O 1
ATOM 4619 N N . ASN B 1 264 ? 37.526 -17.459 20.703 1.00 13.96 261 ASN B N 1
ATOM 4620 C CA . ASN B 1 264 ? 38.055 -17.160 19.377 1.00 14.74 261 ASN B CA 1
ATOM 4621 C C . ASN B 1 264 ? 39.018 -18.230 18.923 1.00 16.12 261 ASN B C 1
ATOM 4622 O O . ASN B 1 264 ? 39.844 -18.709 19.703 1.00 17.69 261 ASN B O 1
ATOM 4627 N N . ILE B 1 265 ? 38.909 -18.602 17.654 1.00 17.10 262 ILE B N 1
ATOM 4628 C CA . ILE B 1 265 ? 39.825 -19.549 17.052 1.00 16.03 262 ILE B CA 1
ATOM 4629 C C . ILE B 1 265 ? 40.651 -18.820 16.008 1.00 16.05 262 ILE B C 1
ATOM 4630 O O . ILE B 1 265 ? 40.110 -18.257 15.057 1.00 16.90 262 ILE B O 1
ATOM 4635 N N . ASN B 1 266 ? 41.960 -18.803 16.214 1.00 16.86 263 ASN B N 1
ATOM 4636 C CA . ASN B 1 266 ? 42.858 -18.164 15.264 1.00 19.23 263 ASN B CA 1
ATOM 4637 C C . ASN B 1 266 ? 43.410 -19.212 14.304 1.00 21.87 263 ASN B C 1
ATOM 4638 O O . ASN B 1 266 ? 44.358 -19.929 14.627 1.00 26.07 263 ASN B O 1
ATOM 4643 N N . PHE B 1 267 ? 42.792 -19.299 13.131 1.00 18.72 264 PHE B N 1
ATOM 4644 C CA . PHE B 1 267 ? 43.191 -20.250 12.101 1.00 17.65 264 PHE B CA 1
ATOM 4645 C C . PHE B 1 267 ? 44.442 -19.795 11.345 1.00 23.37 264 PHE B C 1
ATOM 4646 O O . PHE B 1 267 ? 45.188 -20.620 10.821 1.00 25.73 264 PHE B O 1
ATOM 4654 N N . GLY B 1 268 ? 44.659 -18.485 11.274 1.00 19.29 265 GLY B N 1
ATOM 4655 C CA . GLY B 1 268 ? 45.729 -17.946 10.446 1.00 21.43 265 GLY B CA 1
ATOM 4656 C C . GLY B 1 268 ? 45.362 -18.056 8.980 1.00 19.81 265 GLY B C 1
ATOM 4657 O O . GLY B 1 268 ? 44.185 -18.077 8.635 1.00 19.77 265 GLY B O 1
ATOM 4658 N N . ASP B 1 269 ? 46.367 -18.121 8.105 1.00 23.05 266 ASP B N 1
ATOM 4659 C CA . ASP B 1 269 ? 46.117 -18.291 6.675 1.00 22.55 266 ASP B CA 1
ATOM 4660 C C . ASP B 1 269 ? 45.676 -19.719 6.386 1.00 17.47 266 ASP B C 1
ATOM 4661 O O . ASP B 1 269 ? 46.399 -20.665 6.700 1.00 23.57 266 ASP B O 1
ATOM 4666 N N . ILE B 1 270 ? 44.499 -19.884 5.790 1.00 16.41 267 ILE B N 1
ATOM 4667 C CA . ILE B 1 270 ? 44.000 -21.222 5.463 1.00 18.07 267 ILE B CA 1
ATOM 4668 C C . ILE B 1 270 ? 43.580 -21.331 4.008 1.00 22.51 267 ILE B C 1
ATOM 4669 O O . ILE B 1 270 ? 43.344 -20.320 3.349 1.00 21.44 267 ILE B O 1
ATOM 4674 N N . ASP B 1 271 ? 43.520 -22.559 3.503 1.00 20.29 268 ASP B N 1
ATOM 4675 C CA . ASP B 1 271 ? 43.031 -22.811 2.156 1.00 20.51 268 ASP B CA 1
ATOM 4676 C C . ASP B 1 271 ? 42.073 -23.993 2.125 1.00 22.47 268 ASP B C 1
ATOM 4677 O O . ASP B 1 271 ? 41.840 -24.587 1.071 1.00 23.10 268 ASP B O 1
ATOM 4682 N N . SER B 1 272 ? 41.518 -24.326 3.288 1.00 17.90 269 SER B N 1
ATOM 4683 C CA . SER B 1 272 ? 40.635 -25.478 3.418 1.00 19.94 269 SER B CA 1
ATOM 4684 C C . SER B 1 272 ? 39.410 -25.128 4.239 1.00 17.30 269 SER B C 1
ATOM 4685 O O . SER B 1 272 ? 39.431 -24.171 5.009 1.00 16.18 269 SER B O 1
ATOM 4688 N N . ALA B 1 273 ? 38.350 -25.905 4.062 1.00 16.74 270 ALA B N 1
ATOM 4689 C CA . ALA B 1 273 ? 37.201 -25.815 4.948 1.00 13.83 270 ALA B CA 1
ATOM 4690 C C . ALA B 1 273 ? 37.522 -26.498 6.265 1.00 17.81 270 ALA B C 1
ATOM 4691 O O . ALA B 1 273 ? 38.349 -27.410 6.331 1.00 15.88 270 ALA B O 1
ATOM 4693 N N . TYR B 1 274 ? 36.858 -26.039 7.317 1.00 14.84 271 TYR B N 1
ATOM 4694 C CA . TYR B 1 274 ? 36.958 -26.671 8.615 1.00 14.89 271 TYR B CA 1
ATOM 4695 C C . TYR B 1 274 ? 35.560 -26.843 9.202 1.00 13.10 271 TYR B C 1
ATOM 4696 O O . TYR B 1 274 ? 34.646 -26.068 8.892 1.00 15.71 271 TYR B O 1
ATOM 4705 N N . ILE B 1 275 ? 35.395 -27.862 10.037 1.00 12.57 272 ILE B N 1
ATOM 4706 C CA . ILE B 1 275 ? 34.189 -28.001 10.844 1.00 13.93 272 ILE B CA 1
ATOM 4707 C C . ILE B 1 275 ? 34.577 -27.696 12.273 1.00 12.70 272 ILE B C 1
ATOM 4708 O O . ILE B 1 275 ? 35.562 -28.238 12.782 1.00 13.72 272 ILE B O 1
ATOM 4713 N N . VAL B 1 276 ? 33.825 -26.802 12.915 1.00 12.35 273 VAL B N 1
ATOM 4714 C CA . VAL B 1 276 ? 34.003 -26.515 14.327 1.00 12.79 273 VAL B CA 1
ATOM 4715 C C . VAL B 1 276 ? 32.762 -26.994 15.062 1.00 13.01 273 VAL B C 1
ATOM 4716 O O . VAL B 1 276 ? 31.635 -26.649 14.696 1.00 12.41 273 VAL B O 1
ATOM 4720 N N . LYS B 1 277 ? 32.964 -27.834 16.063 1.00 10.99 274 LYS B N 1
ATOM 4721 C CA . LYS B 1 277 ? 31.854 -28.309 16.878 1.00 14.67 274 LYS B CA 1
ATOM 4722 C C . LYS B 1 277 ? 32.035 -27.793 18.294 1.00 14.42 274 LYS B C 1
ATOM 4723 O O . LYS B 1 277 ? 33.048 -28.072 18.937 1.00 14.67 274 LYS B O 1
ATOM 4729 N N . VAL B 1 278 ? 31.065 -27.005 18.749 1.00 12.63 275 VAL B N 1
ATOM 4730 C CA . VAL B 1 278 ? 31.139 -26.325 20.041 1.00 12.84 275 VAL B CA 1
ATOM 4731 C C . VAL B 1 278 ? 30.034 -26.851 20.940 1.00 13.67 275 VAL B C 1
ATOM 4732 O O . VAL B 1 278 ? 28.884 -26.896 20.523 1.00 14.09 275 VAL B O 1
ATOM 4736 N N . VAL B 1 279 ? 30.386 -27.259 22.156 1.00 13.86 276 VAL B N 1
ATOM 4737 C CA . VAL B 1 279 ? 29.378 -27.575 23.168 1.00 14.12 276 VAL B CA 1
ATOM 4738 C C . VAL B 1 279 ? 29.488 -26.562 24.292 1.00 14.13 276 VAL B C 1
ATOM 4739 O O . VAL B 1 279 ? 30.507 -26.512 25.001 1.00 13.78 276 VAL B O 1
ATOM 4743 N N . SER B 1 280 ? 28.450 -2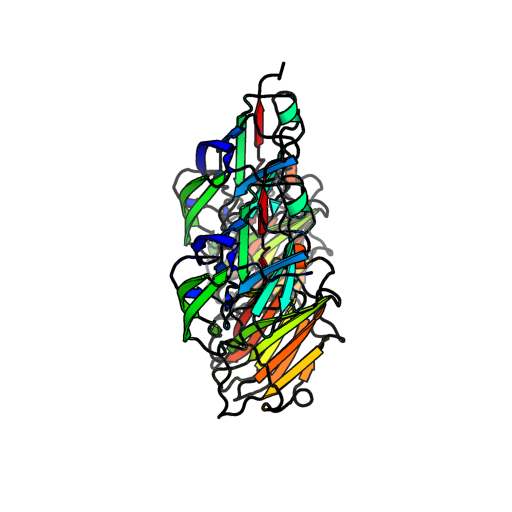5.743 24.422 1.00 13.09 277 SER B N 1
ATOM 4744 C CA . SER B 1 280 ? 28.405 -24.685 25.416 1.00 14.26 277 SER B CA 1
ATOM 4745 C C . SER B 1 280 ? 27.223 -24.938 26.351 1.00 15.44 277 SER B C 1
ATOM 4746 O O . SER B 1 280 ? 26.382 -25.799 26.099 1.00 14.62 277 SER B O 1
ATOM 4749 N N . LYS B 1 281 ? 27.166 -24.184 27.436 1.00 14.50 278 LYS B N 1
ATOM 4750 C CA . LYS B 1 281 ? 26.100 -24.357 28.411 1.00 15.86 278 LYS B CA 1
ATOM 4751 C C . LYS B 1 281 ? 25.071 -23.256 28.233 1.00 14.48 278 LYS B C 1
ATOM 4752 O O . LYS B 1 281 ? 25.324 -22.263 27.552 1.00 16.00 278 LYS B O 1
ATOM 4758 N N . TYR B 1 282 ? 23.901 -23.412 28.848 1.00 16.73 279 TYR B N 1
ATOM 4759 C CA . TYR B 1 282 ? 22.941 -22.320 28.832 1.00 14.33 279 TYR B CA 1
ATOM 4760 C C . TYR B 1 282 ? 22.182 -22.252 30.153 1.00 15.76 279 TYR B C 1
ATOM 4761 O O . TYR B 1 282 ? 22.285 -23.144 30.982 1.00 16.70 279 TYR B O 1
ATOM 4770 N N . THR B 1 283 ? 21.432 -21.176 30.325 1.00 15.24 280 THR B N 1
ATOM 4771 C CA . THR B 1 283 ? 20.693 -20.947 31.564 1.00 15.07 280 THR B CA 1
ATOM 4772 C C . THR B 1 283 ? 19.511 -21.890 31.692 1.00 16.41 280 THR B C 1
ATOM 4773 O O . THR B 1 283 ? 18.621 -21.884 30.848 1.00 17.77 280 THR B O 1
ATOM 4777 N N . PRO B 1 284 ? 19.473 -22.693 32.775 1.00 18.63 281 PRO B N 1
ATOM 4778 C CA . PRO B 1 284 ? 18.372 -23.648 32.945 1.00 20.66 281 PRO B CA 1
ATOM 4779 C C . PRO B 1 284 ? 17.001 -22.998 32.789 1.00 16.99 281 PRO B C 1
ATOM 4780 O O . PRO B 1 284 ? 16.720 -21.967 33.412 1.00 21.90 281 PRO B O 1
ATOM 4784 N N . GLY B 1 285 ? 16.166 -23.591 31.942 1.00 20.95 282 GLY B N 1
ATOM 4785 C CA . GLY B 1 285 ? 14.838 -23.068 31.678 1.00 23.45 282 GLY B CA 1
ATOM 4786 C C . GLY B 1 285 ? 14.735 -22.196 30.438 1.00 24.28 282 GLY B C 1
ATOM 4787 O O . GLY B 1 285 ? 13.629 -21.903 29.974 1.00 25.68 282 GLY B O 1
ATOM 4788 N N . ALA B 1 286 ? 15.875 -21.792 29.883 1.00 22.29 283 ALA B N 1
ATOM 4789 C CA . ALA B 1 286 ? 15.866 -20.841 28.769 1.00 22.48 283 ALA B CA 1
ATOM 4790 C C . ALA B 1 286 ? 15.217 -21.419 27.509 1.00 23.11 283 ALA B C 1
ATOM 4791 O O . ALA B 1 286 ? 14.701 -20.668 26.674 1.00 24.33 283 ALA B O 1
ATOM 4793 N N . GLU B 1 287 ? 15.230 -22.741 27.375 1.00 21.46 284 GLU B N 1
ATOM 4794 C CA . GLU B 1 287 ? 14.617 -23.366 26.211 1.00 22.72 284 GLU B CA 1
ATOM 4795 C C . GLU B 1 287 ? 13.106 -23.116 26.184 1.00 24.24 284 GLU B C 1
ATOM 4796 O O . GLU B 1 287 ? 12.514 -22.989 25.114 1.00 23.44 284 GLU B O 1
ATOM 4802 N N . ASP B 1 288 ? 12.489 -23.006 27.358 1.00 24.70 285 ASP B N 1
ATOM 4803 C CA . ASP B 1 288 ? 11.054 -22.740 27.429 1.00 26.32 285 ASP B CA 1
ATOM 4804 C C . ASP B 1 288 ? 10.713 -21.315 27.010 1.00 28.95 285 ASP B C 1
ATOM 4805 O O . ASP B 1 288 ? 9.561 -21.010 26.714 1.00 28.87 285 ASP B O 1
ATOM 4810 N N . ASP B 1 289 ? 11.726 -20.453 26.977 1.00 23.89 286 ASP B N 1
ATOM 4811 C CA . ASP B 1 289 ? 11.563 -19.076 26.528 1.00 28.16 286 ASP B CA 1
ATOM 4812 C C . ASP B 1 289 ? 12.204 -18.868 25.160 1.00 23.50 286 ASP B C 1
ATOM 4813 O O . ASP B 1 289 ? 12.228 -17.750 24.634 1.00 24.72 286 ASP B O 1
ATOM 4818 N N . LEU B 1 290 ? 12.714 -19.959 24.595 1.00 22.02 287 LEU B N 1
ATOM 4819 C CA . LEU B 1 290 ? 13.440 -19.936 23.323 1.00 23.32 287 LEU B CA 1
ATOM 4820 C C . LEU B 1 290 ? 14.570 -18.911 23.384 1.00 26.70 287 LEU B C 1
ATOM 4821 O O . LEU B 1 290 ? 14.868 -18.220 22.402 1.00 30.48 287 LEU B O 1
ATOM 4826 N N . ALA B 1 291 ? 15.217 -18.847 24.542 1.00 18.11 288 ALA B N 1
ATOM 4827 C CA . ALA B 1 291 ? 16.236 -17.845 24.814 1.00 17.06 288 ALA B CA 1
ATOM 4828 C C . ALA B 1 291 ? 17.626 -18.456 24.842 1.00 17.70 288 ALA B C 1
ATOM 4829 O O . ALA B 1 291 ? 18.460 -18.103 25.675 1.00 16.65 288 ALA B O 1
ATOM 4831 N N . VAL B 1 292 ? 17.867 -19.375 23.907 1.00 16.53 289 VAL B N 1
ATOM 4832 C CA . VAL B 1 292 ? 19.192 -19.946 23.681 1.00 15.16 289 VAL B CA 1
ATOM 4833 C C . VAL B 1 292 ? 19.648 -19.519 22.294 1.00 16.24 289 VAL B C 1
ATOM 4834 O O . VAL B 1 292 ? 19.009 -19.842 21.299 1.00 16.15 289 VAL B O 1
ATOM 4838 N N . GLN B 1 293 ? 20.723 -18.749 22.241 1.00 13.46 290 GLN B N 1
ATOM 4839 C CA . GLN B 1 293 ? 21.142 -18.125 20.989 1.00 14.98 290 GLN B CA 1
ATOM 4840 C C . GLN B 1 293 ? 22.637 -17.922 21.004 1.00 15.82 290 GLN B C 1
ATOM 4841 O O . GLN B 1 293 ? 23.198 -17.473 21.999 1.00 15.26 290 GLN B O 1
ATOM 4847 N N . GLN B 1 294 ? 23.291 -18.266 19.899 1.00 13.50 291 GLN B N 1
ATOM 4848 C CA . GLN B 1 294 ? 24.737 -18.206 19.833 1.00 14.72 291 GLN B CA 1
ATOM 4849 C C . GLN B 1 294 ? 25.136 -17.936 18.392 1.00 13.97 291 GLN B C 1
ATOM 4850 O O . GLN B 1 294 ? 24.527 -18.468 17.471 1.00 15.02 291 GLN B O 1
ATOM 4856 N N . GLY B 1 295 ? 26.133 -17.080 18.210 1.00 11.05 292 GLY B N 1
ATOM 4857 C CA . GLY B 1 295 ? 26.538 -16.648 16.887 1.00 14.10 292 GLY B CA 1
ATOM 4858 C C . GLY B 1 295 ? 28.016 -16.782 16.648 1.00 12.60 292 GLY B C 1
ATOM 4859 O O . GLY B 1 295 ? 28.808 -16.887 17.579 1.00 11.90 292 GLY B O 1
ATOM 4860 N N . VAL B 1 296 ? 28.390 -16.753 15.369 1.00 12.98 293 VAL B N 1
ATOM 4861 C CA . VAL B 1 296 ? 29.771 -16.887 14.946 1.00 14.05 293 VAL B CA 1
ATOM 4862 C C . VAL B 1 296 ? 30.106 -15.795 13.946 1.00 13.01 293 VAL B C 1
ATOM 4863 O O . VAL B 1 296 ? 29.290 -15.450 13.089 1.00 14.15 293 VAL B O 1
ATOM 4867 N N . ARG B 1 297 ? 31.297 -15.237 14.108 1.00 11.51 294 ARG B N 1
ATOM 4868 C CA . ARG B 1 297 ? 31.836 -14.267 13.166 1.00 11.36 294 ARG B CA 1
ATOM 4869 C C . ARG B 1 297 ? 33.114 -14.813 12.562 1.00 13.76 294 ARG B C 1
ATOM 4870 O O . ARG B 1 297 ? 34.015 -15.245 13.287 1.00 14.91 294 ARG B O 1
ATOM 4878 N N . MET B 1 298 ? 33.211 -14.775 11.235 1.00 14.93 295 MET B N 1
ATOM 4879 C CA . MET B 1 298 ? 34.475 -15.055 10.561 1.00 14.51 295 MET B CA 1
ATOM 4880 C C . MET B 1 298 ? 35.093 -13.745 10.112 1.00 13.58 295 MET B C 1
ATOM 4881 O O . MET B 1 298 ? 34.435 -12.944 9.451 1.00 15.18 295 MET B O 1
ATOM 4886 N N . THR B 1 299 ? 36.338 -13.535 10.522 1.00 12.99 296 THR B N 1
ATOM 4887 C CA . THR B 1 299 ? 37.129 -12.381 10.101 1.00 14.62 296 THR B CA 1
ATOM 4888 C C . THR B 1 299 ? 38.271 -12.842 9.214 1.00 16.81 296 THR B C 1
ATOM 4889 O O . THR B 1 299 ? 38.949 -13.814 9.538 1.00 15.84 296 THR B O 1
ATOM 4893 N N . THR B 1 300 ? 38.496 -12.146 8.101 1.00 15.81 297 THR B N 1
ATOM 4894 C CA . THR B 1 300 ? 39.671 -12.382 7.263 1.00 16.09 297 THR B CA 1
ATOM 4895 C C . THR B 1 300 ? 40.238 -11.044 6.836 1.00 18.80 297 THR B C 1
ATOM 4896 O O . THR B 1 300 ? 39.582 -10.015 6.968 1.00 18.25 297 THR B O 1
ATOM 4900 N N . THR B 1 301 ? 41.462 -11.057 6.331 1.00 17.54 298 THR B N 1
ATOM 4901 C CA . THR B 1 301 ? 42.050 -9.842 5.789 1.00 16.72 298 THR B CA 1
ATOM 4902 C C . THR B 1 301 ? 41.910 -9.890 4.274 1.00 18.17 298 THR B C 1
ATOM 4903 O O . THR B 1 301 ? 42.415 -10.809 3.619 1.00 18.79 298 THR B O 1
ATOM 4907 N N . ASN B 1 302 ? 41.202 -8.907 3.722 1.00 19.77 299 ASN B N 1
ATOM 4908 C CA . ASN B 1 302 ? 40.860 -8.925 2.310 1.00 20.22 299 ASN B CA 1
ATOM 4909 C C . ASN B 1 302 ? 41.981 -8.351 1.437 1.00 19.31 299 ASN B C 1
ATOM 4910 O O . ASN B 1 302 ? 43.037 -7.975 1.943 1.00 20.58 299 ASN B O 1
ATOM 4915 N N . LYS B 1 303 ? 41.745 -8.311 0.133 1.00 19.81 300 LYS B N 1
ATOM 4916 C CA . LYS B 1 303 ? 42.760 -7.875 -0.823 1.00 19.17 300 LYS B CA 1
ATOM 4917 C C . LYS B 1 303 ? 43.174 -6.413 -0.641 1.00 24.33 300 LYS B C 1
ATOM 4918 O O . LYS B 1 303 ? 44.219 -5.998 -1.141 1.00 22.18 300 LYS B O 1
ATOM 4924 N N . TYR B 1 304 ? 42.357 -5.640 0.072 1.00 24.01 301 TYR B N 1
ATOM 4925 C CA . TYR B 1 304 ? 42.644 -4.225 0.309 1.00 23.84 301 TYR B CA 1
ATOM 4926 C C . TYR B 1 304 ? 43.306 -4.005 1.664 1.00 23.43 301 TYR B C 1
ATOM 4927 O O . TYR B 1 304 ? 43.444 -2.862 2.121 1.00 24.53 301 TYR B O 1
ATOM 4936 N N . ASN B 1 305 ? 43.674 -5.108 2.312 1.00 19.08 302 ASN B N 1
ATOM 4937 C CA . ASN B 1 305 ? 44.413 -5.098 3.566 1.00 21.48 302 ASN B CA 1
ATOM 4938 C C . ASN B 1 305 ? 43.616 -4.530 4.742 1.00 21.76 302 ASN B C 1
ATOM 4939 O O . ASN B 1 305 ? 44.178 -3.875 5.622 1.00 25.52 302 ASN B O 1
ATOM 4944 N N . TYR B 1 306 ? 42.308 -4.774 4.756 1.00 18.87 303 TYR B N 1
ATOM 4945 C CA . TYR B 1 306 ? 41.525 -4.541 5.966 1.00 19.44 303 TYR B CA 1
ATOM 4946 C C . TYR B 1 306 ? 40.563 -5.714 6.177 1.00 16.88 303 TYR B C 1
ATOM 4947 O O . TYR B 1 306 ? 40.504 -6.629 5.356 1.00 19.19 303 TYR B O 1
ATOM 4956 N N . SER B 1 307 ? 39.828 -5.700 7.284 1.00 17.03 304 SER B N 1
ATOM 4957 C CA . SER B 1 307 ? 39.046 -6.870 7.661 1.00 16.57 304 SER B CA 1
ATOM 4958 C C . SER B 1 307 ? 37.703 -6.967 6.958 1.00 18.43 304 SER B C 1
ATOM 4959 O O . SER B 1 307 ? 36.979 -5.979 6.840 1.00 18.43 304 SER B O 1
ATOM 4962 N N . SER B 1 308 ? 37.381 -8.177 6.504 1.00 17.03 305 SER B N 1
ATOM 4963 C CA . SER B 1 308 ? 36.054 -8.513 5.994 1.00 15.33 305 SER B CA 1
ATOM 4964 C C . SER B 1 308 ? 35.421 -9.542 6.923 1.00 17.37 305 SER B C 1
ATOM 4965 O O . SER B 1 308 ? 36.100 -10.439 7.427 1.00 17.16 305 SER B O 1
ATOM 4968 N N . TYR B 1 309 ? 34.119 -9.397 7.131 1.00 16.19 306 TYR B N 1
ATOM 4969 C CA . TYR B 1 309 ? 33.414 -10.164 8.144 1.00 15.41 306 TYR B CA 1
ATOM 4970 C C . TYR B 1 309 ? 32.220 -10.901 7.555 1.00 19.56 306 TYR B C 1
ATOM 4971 O O . TYR B 1 309 ? 31.507 -10.360 6.714 1.00 20.28 306 TYR B O 1
ATOM 4980 N N . ALA B 1 310 ? 31.983 -12.124 8.024 1.00 18.44 307 ALA B N 1
ATOM 4981 C CA . ALA B 1 310 ? 30.746 -12.840 7.712 1.00 16.87 307 ALA B CA 1
ATOM 4982 C C . ALA B 1 310 ? 30.206 -13.392 9.031 1.00 15.46 307 ALA B C 1
ATOM 4983 O O . ALA B 1 310 ? 30.984 -13.815 9.884 1.00 19.05 307 ALA B O 1
ATOM 4985 N N . GLY B 1 311 ? 28.896 -13.348 9.222 1.00 14.20 308 GLY B N 1
ATOM 4986 C CA . GLY B 1 311 ? 28.333 -13.797 10.485 1.00 14.34 308 GLY B CA 1
ATOM 4987 C C . GLY B 1 311 ? 27.147 -14.714 10.317 1.00 15.58 308 GLY B C 1
ATOM 4988 O O . GLY B 1 311 ? 26.489 -14.745 9.274 1.00 16.31 308 GLY B O 1
ATOM 4989 N N . TYR B 1 312 ? 26.861 -15.463 11.377 1.00 14.26 309 TYR B N 1
ATOM 4990 C CA . TYR B 1 312 ? 25.789 -16.432 11.332 1.00 14.99 309 TYR B CA 1
ATOM 4991 C C . TYR B 1 312 ? 25.291 -16.626 12.777 1.00 14.01 309 TYR B C 1
ATOM 4992 O O . TYR B 1 312 ? 26.101 -16.664 13.692 1.00 15.42 309 TYR B O 1
ATOM 5001 N N . THR B 1 313 ? 23.978 -16.698 12.985 1.00 13.78 310 THR B N 1
ATOM 5002 C CA . THR B 1 313 ? 23.427 -16.880 14.339 1.00 12.83 310 THR B CA 1
ATOM 5003 C C . THR B 1 313 ? 22.355 -17.963 14.404 1.00 13.02 310 THR B C 1
ATOM 5004 O O . THR B 1 313 ? 21.462 -18.020 13.559 1.00 15.99 310 THR B O 1
ATOM 5008 N N . ASN B 1 314 ? 22.434 -18.816 15.423 1.00 12.58 311 ASN B N 1
ATOM 5009 C CA . ASN B 1 314 ? 21.400 -19.828 15.643 1.00 13.06 311 ASN B CA 1
ATOM 5010 C C . ASN B 1 314 ? 20.571 -19.560 16.881 1.00 14.84 311 ASN B C 1
ATOM 5011 O O . ASN B 1 314 ? 21.055 -19.021 17.869 1.00 15.29 311 ASN B O 1
ATOM 5016 N N . THR B 1 315 ? 19.307 -19.942 16.797 1.00 14.11 312 THR B N 1
ATOM 5017 C CA . THR B 1 315 ? 18.399 -19.854 17.920 1.00 13.49 312 THR B CA 1
ATOM 5018 C C . THR B 1 315 ? 17.596 -21.144 17.910 1.00 16.69 312 THR B C 1
ATOM 5019 O O . THR B 1 315 ? 17.773 -21.997 17.039 1.00 16.62 312 THR B O 1
ATOM 5023 N N . ILE B 1 316 ? 16.727 -21.323 18.885 1.00 19.96 313 ILE B N 1
ATOM 5024 C CA . ILE B 1 316 ? 15.905 -22.515 18.890 1.00 21.11 313 ILE B CA 1
ATOM 5025 C C . ILE B 1 316 ? 14.431 -22.189 18.715 1.00 22.67 313 ILE B C 1
ATOM 5026 O O . ILE B 1 316 ? 13.976 -21.083 19.031 1.00 19.64 313 ILE B O 1
ATOM 5031 N N . LEU B 1 317 ? 13.706 -23.158 18.176 1.00 19.32 314 LEU B N 1
ATOM 5032 C CA . LEU B 1 317 ? 12.263 -23.103 18.073 1.00 19.65 314 LEU B CA 1
ATOM 5033 C C . LEU B 1 317 ? 11.726 -24.385 18.688 1.00 20.28 314 LEU B C 1
ATOM 5034 O O . LEU B 1 317 ? 12.433 -25.399 18.761 1.00 17.25 314 LEU B O 1
ATOM 5039 N N . SER B 1 318 ? 10.482 -24.334 19.145 1.00 20.16 315 SER B N 1
ATOM 5040 C CA . SER B 1 318 ? 9.856 -25.510 19.716 1.00 18.06 315 SER B CA 1
ATOM 5041 C C . SER B 1 318 ? 8.439 -25.680 19.206 1.00 18.15 315 SER B C 1
ATOM 5042 O O . SER B 1 318 ? 7.819 -24.735 18.721 1.00 24.09 315 SER B O 1
ATOM 5045 N N . THR B 1 319 ? 7.940 -26.904 19.306 1.00 17.49 316 THR B N 1
ATOM 5046 C CA . THR B 1 319 ? 6.547 -27.206 19.030 1.00 21.80 316 THR B CA 1
ATOM 5047 C C . THR B 1 319 ? 6.039 -28.129 20.123 1.00 21.78 316 THR B C 1
ATOM 5048 O O . THR B 1 319 ? 6.824 -28.754 20.842 1.00 19.72 316 THR B O 1
ATOM 5052 N N . THR B 1 320 ? 4.724 -28.215 20.240 1.00 21.62 317 THR B N 1
ATOM 5053 C CA . THR B 1 320 ? 4.112 -29.108 21.205 1.00 21.61 317 THR B CA 1
ATOM 5054 C C . THR B 1 320 ? 2.978 -29.868 20.535 1.00 18.54 317 THR B C 1
ATOM 5055 O O . THR B 1 320 ? 2.057 -29.255 19.995 1.00 23.04 317 THR B O 1
ATOM 5059 N N . ASP B 1 321 ? 3.058 -31.197 20.545 1.00 19.19 318 ASP B N 1
ATOM 5060 C CA . ASP B 1 321 ? 1.979 -32.019 20.007 1.00 18.07 318 ASP B CA 1
ATOM 5061 C C . ASP B 1 321 ? 0.719 -31.845 20.834 1.00 20.74 318 ASP B C 1
ATOM 5062 O O . ASP B 1 321 ? 0.782 -31.493 22.011 1.00 21.98 318 ASP B O 1
ATOM 5067 N N . SER B 1 322 ? -0.425 -32.106 20.216 1.00 19.92 319 SER B N 1
ATOM 5068 C CA . SER B 1 322 ? -1.673 -32.124 20.958 1.00 20.23 319 SER B CA 1
ATOM 5069 C C . SER B 1 322 ? -2.469 -33.386 20.650 1.00 18.53 319 SER B C 1
ATOM 5070 O O . SER B 1 322 ? -2.427 -33.921 19.540 1.00 18.51 319 SER B O 1
ATOM 5073 N N . GLY B 1 323 ? -3.163 -33.881 21.668 1.00 17.23 320 GLY B N 1
ATOM 5074 C CA . GLY B 1 323 ? -3.991 -35.063 21.533 1.00 18.56 320 GLY B CA 1
ATOM 5075 C C . GLY B 1 323 ? -5.221 -34.844 22.378 1.00 18.64 320 GLY B C 1
ATOM 5076 O O . GLY B 1 323 ? -5.131 -34.763 23.594 1.00 19.29 320 GLY B O 1
ATOM 5077 N N . GLY B 1 324 ? -6.363 -34.710 21.720 1.00 17.77 321 GLY B N 1
ATOM 5078 C CA . GLY B 1 324 ? -7.602 -34.449 22.428 1.00 17.88 321 GLY B CA 1
ATOM 5079 C C . GLY B 1 324 ? -8.679 -35.399 21.965 1.00 21.81 321 GLY B C 1
ATOM 5080 O O . GLY B 1 324 ? -8.662 -35.882 20.839 1.00 26.94 321 GLY B O 1
ATOM 5081 N N . GLY B 1 325 ? -9.620 -35.695 22.849 1.00 18.49 322 GLY B N 1
ATOM 5082 C CA . GLY B 1 325 ? -10.699 -36.579 22.479 1.00 18.67 322 GLY B CA 1
ATOM 5083 C C . GLY B 1 325 ? -11.859 -36.357 23.417 1.00 20.64 322 GLY B C 1
ATOM 5084 O O . GLY B 1 325 ? -11.798 -35.515 24.311 1.00 20.27 322 GLY B O 1
ATOM 5085 N N . ASP B 1 326 ? -12.923 -37.112 23.200 1.00 17.82 323 ASP B N 1
ATOM 5086 C CA . ASP B 1 326 ? -14.117 -36.967 24.010 1.00 20.75 323 ASP B CA 1
ATOM 5087 C C . ASP B 1 326 ? -14.939 -38.230 23.849 1.00 20.15 323 ASP B C 1
ATOM 5088 O O . ASP B 1 326 ? -14.642 -39.072 23.006 1.00 21.33 323 ASP B O 1
ATOM 5093 N N . GLY B 1 327 ? -15.958 -38.373 24.679 1.00 21.01 324 GLY B N 1
ATOM 5094 C CA . GLY B 1 327 ? -16.849 -39.506 24.593 1.00 20.81 324 GLY B CA 1
ATOM 5095 C C . GLY B 1 327 ? -18.045 -39.210 25.463 1.00 21.20 324 GLY B C 1
ATOM 5096 O O . GLY B 1 327 ? -18.100 -38.172 26.123 1.00 24.11 324 GLY B O 1
ATOM 5097 N N . THR B 1 328 ? -19.005 -40.124 25.470 1.00 19.45 325 THR B N 1
ATOM 5098 C CA . THR B 1 328 ? -20.211 -39.934 26.258 1.00 21.61 325 THR B CA 1
ATOM 5099 C C . THR B 1 328 ? -20.339 -41.021 27.315 1.00 20.00 325 THR B C 1
ATOM 5100 O O . THR B 1 328 ? -19.870 -42.148 27.134 1.00 19.39 325 THR B O 1
ATOM 5104 N N . VAL B 1 329 ? -20.959 -40.667 28.434 1.00 24.09 326 VAL B N 1
ATOM 5105 C CA . VAL B 1 329 ? -21.138 -41.604 29.533 1.00 23.99 326 VAL B CA 1
ATOM 5106 C C . VAL B 1 329 ? -22.151 -42.674 29.129 1.00 23.86 326 VAL B C 1
ATOM 5107 O O . VAL B 1 329 ? -23.166 -42.383 28.492 1.00 24.44 326 VAL B O 1
ATOM 5111 N N . LYS B 1 330 ? -21.860 -43.920 29.480 1.00 25.80 327 LYS B N 1
ATOM 5112 C CA . LYS B 1 330 ? -22.746 -45.023 29.137 1.00 26.58 327 LYS B CA 1
ATOM 5113 C C . LYS B 1 330 ? -24.040 -44.989 29.950 1.00 31.57 327 LYS B C 1
ATOM 5114 O O . LYS B 1 330 ? -24.043 -44.590 31.113 1.00 33.23 327 LYS B O 1
ATOM 5120 N N . PRO B 1 331 ? -25.139 -45.382 29.313 1.00 35.81 328 PRO B N 1
ATOM 5121 C CA . PRO B 1 331 ? -26.445 -45.422 29.966 1.00 35.04 328 PRO B CA 1
ATOM 5122 C C . PRO B 1 331 ? -26.611 -46.681 30.815 1.00 35.42 328 PRO B C 1
ATOM 5123 O O . PRO B 1 331 ? -25.663 -47.140 31.449 1.00 33.61 328 PRO B O 1
ATOM 5125 N N . LYS C 2 2 ? 9.470 -30.400 25.477 1.00 45.22 27 LYS D N 1
ATOM 5126 C CA . LYS C 2 2 ? 8.841 -30.190 24.178 1.00 38.18 27 LYS D CA 1
ATOM 5127 C C . LYS C 2 2 ? 9.626 -30.860 23.055 1.00 31.13 27 LYS D C 1
ATOM 5128 O O . LYS C 2 2 ? 10.457 -31.738 23.287 1.00 38.96 27 LYS D O 1
ATOM 5134 N N . GLN C 2 3 ? 9.345 -30.427 21.833 1.00 23.83 28 GLN D N 1
ATOM 5135 C CA . GLN C 2 3 ? 10.122 -30.821 20.664 1.00 21.08 28 GLN D CA 1
ATOM 5136 C C . GLN C 2 3 ? 10.862 -29.586 20.197 1.00 17.73 28 GLN D C 1
ATOM 5137 O O . GLN C 2 3 ? 10.302 -28.490 20.245 1.00 19.07 28 GLN D O 1
ATOM 5143 N N . PHE C 2 4 ? 12.114 -29.756 19.771 1.00 16.61 29 PHE D N 1
ATOM 5144 C CA . PHE C 2 4 ? 12.973 -28.616 19.466 1.00 15.11 29 PHE D CA 1
ATOM 5145 C C . PHE C 2 4 ? 13.718 -28.744 18.147 1.00 15.04 29 PHE D C 1
ATOM 5146 O O . PHE C 2 4 ? 14.027 -29.839 17.682 1.00 15.55 29 PHE D O 1
ATOM 5154 N N . THR C 2 5 ? 14.045 -27.594 17.579 1.00 15.20 30 THR D N 1
ATOM 5155 C CA . THR C 2 5 ? 14.815 -27.537 16.344 1.00 13.60 30 THR D CA 1
ATOM 5156 C C . THR C 2 5 ? 15.681 -26.290 16.346 1.00 14.71 30 THR D C 1
ATOM 5157 O O . THR C 2 5 ? 15.464 -25.373 17.140 1.00 19.19 30 THR D O 1
ATOM 5161 N N . SER C 2 6 ? 16.667 -26.281 15.464 1.00 14.23 31 SER 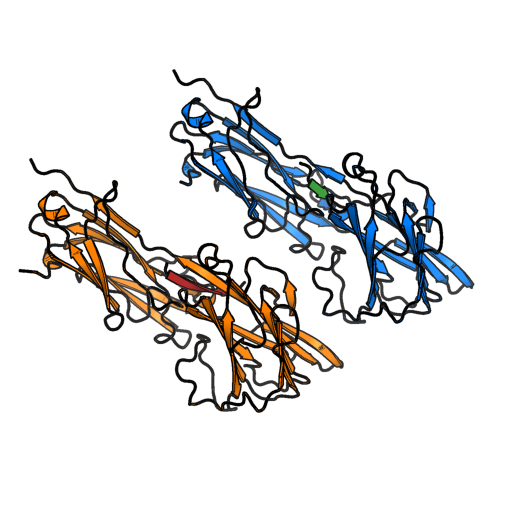D N 1
ATOM 5162 C CA . SER C 2 6 ? 17.559 -25.152 15.274 1.00 17.56 31 SER D CA 1
ATOM 5163 C C . SER C 2 6 ? 16.981 -24.233 14.227 1.00 16.45 31 SER D C 1
ATOM 5164 O O . SER C 2 6 ? 16.431 -24.683 13.222 1.00 20.79 31 SER D O 1
ATOM 5167 N N . SER C 2 7 ? 17.120 -22.943 14.465 1.00 16.06 32 SER D N 1
ATOM 5168 C CA . SER C 2 7 ? 16.701 -21.958 13.501 1.00 20.27 32 SER D CA 1
ATOM 5169 C C . SER C 2 7 ? 17.857 -21.015 13.270 1.00 17.94 32 SER D C 1
ATOM 5170 O O . SER C 2 7 ? 18.864 -21.069 13.976 1.00 17.28 32 SER D O 1
ATOM 5173 N N . THR C 2 8 ? 17.713 -20.159 12.272 1.00 26.16 33 THR D N 1
ATOM 5174 C CA . THR C 2 8 ? 18.660 -19.088 12.047 1.00 32.04 33 THR D CA 1
ATOM 5175 C C . THR C 2 8 ? 18.028 -17.782 12.528 1.00 39.10 33 THR D C 1
ATOM 5176 O O . THR C 2 8 ? 16.816 -17.585 12.398 1.00 39.84 33 THR D O 1
ATOM 5180 N N . SER C 2 9 ? 18.836 -16.902 13.109 1.00 37.60 34 SER D N 1
ATOM 5181 C CA . SER C 2 9 ? 18.344 -15.581 13.491 1.00 32.67 34 SER D CA 1
ATOM 5182 C C . SER C 2 9 ? 18.551 -14.587 12.351 1.00 46.36 34 SER D C 1
ATOM 5183 O O . SER C 2 9 ? 17.612 -14.270 11.616 1.00 53.45 34 SER D O 1
ATOM 5186 N N . SER D 2 1 ? 6.048 4.605 32.617 1.00 44.34 26 SER C N 1
ATOM 5187 C CA . SER D 2 1 ? 5.969 6.067 32.705 1.00 46.27 26 SER C CA 1
ATOM 5188 C C . SER D 2 1 ? 5.990 6.741 31.338 1.00 43.90 26 SER C C 1
ATOM 5189 O O . SER D 2 1 ? 5.003 6.730 30.607 1.00 41.96 26 SER C O 1
ATOM 5191 N N . LYS D 2 2 ? 7.120 7.347 31.014 1.00 34.59 27 LYS C N 1
ATOM 5192 C CA . LYS D 2 2 ? 7.266 8.037 29.760 1.00 28.55 27 LYS C CA 1
ATOM 5193 C C . LYS D 2 2 ? 8.211 7.279 28.905 1.00 27.82 27 LYS C C 1
ATOM 5194 O O . LYS D 2 2 ? 8.967 6.412 29.358 1.00 30.49 27 LYS C O 1
ATOM 5200 N N . GLN D 2 3 ? 8.208 7.642 27.640 1.00 21.25 28 GLN C N 1
ATOM 5201 C CA . GLN D 2 3 ? 9.063 6.937 26.707 1.00 18.18 28 GLN C CA 1
ATOM 5202 C C . GLN D 2 3 ? 9.788 8.125 26.083 1.00 18.12 28 GLN C C 1
ATOM 5203 O O . GLN D 2 3 ? 9.225 9.224 26.037 1.00 18.52 28 GLN C O 1
ATOM 5209 N N . PHE D 2 4 ? 11.015 7.935 25.611 1.00 14.34 29 PHE C N 1
ATOM 5210 C CA . PHE D 2 4 ? 11.854 9.074 25.251 1.00 13.04 29 PHE C CA 1
ATOM 5211 C C . PHE D 2 4 ? 12.571 8.892 23.929 1.00 12.88 29 PHE C C 1
ATOM 5212 O O . PHE D 2 4 ? 12.845 7.774 23.488 1.00 14.21 29 PHE C O 1
ATOM 5220 N N . THR D 2 5 ? 12.911 10.028 23.334 1.00 12.90 30 THR C N 1
ATOM 5221 C CA . THR D 2 5 ? 13.694 10.054 22.111 1.00 14.16 30 THR C CA 1
ATOM 5222 C C . THR D 2 5 ? 14.646 11.241 22.115 1.00 12.23 30 THR C C 1
ATOM 5223 O O . THR D 2 5 ? 14.508 12.187 22.904 1.00 14.66 30 THR C O 1
ATOM 5227 N N . SER D 2 6 ? 15.612 11.189 21.203 1.00 15.03 31 SER C N 1
ATOM 5228 C CA . SER D 2 6 ? 16.556 12.268 21.003 1.00 15.31 31 SER C CA 1
ATOM 5229 C C . SER D 2 6 ? 16.020 13.208 19.942 1.00 15.73 31 SER C C 1
ATOM 5230 O O . SER D 2 6 ? 15.423 12.770 18.957 1.00 19.04 31 SER C O 1
ATOM 5233 N N A SER D 2 7 ? 16.228 14.500 20.156 0.60 15.79 32 SER C N 1
ATOM 5234 N N C SER D 2 7 ? 16.229 14.503 20.128 0.40 15.82 32 SER C N 1
ATOM 5235 C CA A SER D 2 7 ? 15.848 15.498 19.177 0.60 19.12 32 SER C CA 1
ATOM 5236 C CA C SER D 2 7 ? 15.885 15.460 19.090 0.40 19.15 32 SER C CA 1
ATOM 5237 C C A SER D 2 7 ? 17.002 16.463 18.945 0.60 20.19 32 SER C C 1
ATOM 5238 C C C SER D 2 7 ? 17.017 16.454 18.902 0.40 20.21 32 SER C C 1
ATOM 5239 O O A SER D 2 7 ? 18.050 16.369 19.587 0.60 16.57 32 SER C O 1
ATOM 5240 O O C SER D 2 7 ? 18.052 16.374 19.566 0.40 16.66 32 SER C O 1
ATOM 5245 N N A THR D 2 8 ? 16.799 17.388 18.018 0.58 22.45 33 THR C N 1
ATOM 5246 N N B THR D 2 8 ? 16.849 17.240 18.501 0.24 22.05 33 THR C N 1
ATOM 5247 N N C THR D 2 8 ? 16.810 17.391 17.988 0.18 22.45 33 THR C N 1
ATOM 5248 C CA A THR D 2 8 ? 17.803 18.389 17.703 0.58 24.54 33 THR C CA 1
ATOM 5249 C CA B THR D 2 8 ? 17.813 18.250 18.083 0.24 24.08 33 THR C CA 1
ATOM 5250 C CA C THR D 2 8 ? 17.808 18.400 17.687 0.18 24.53 33 THR C CA 1
ATOM 5251 C C A THR D 2 8 ? 17.330 19.757 18.183 0.58 27.55 33 THR C C 1
ATOM 5252 C C B THR D 2 8 ? 17.309 19.658 18.383 0.24 27.14 33 THR C C 1
ATOM 5253 C C C THR D 2 8 ? 17.332 19.763 18.173 0.18 27.44 33 THR C C 1
ATOM 5254 O O A THR D 2 8 ? 16.156 20.102 18.034 0.58 29.17 33 THR C O 1
ATOM 5255 O O B THR D 2 8 ? 16.119 19.950 18.254 0.24 28.23 33 THR C O 1
ATOM 5256 O O C THR D 2 8 ? 16.162 20.112 18.013 0.18 29.00 33 THR C O 1
ATOM 5266 N N . SER D 2 9 ? 18.233 20.524 18.788 1.00 27.40 34 SER C N 1
ATOM 5267 C CA . SER D 2 9 ? 17.913 21.891 19.169 1.00 25.16 34 SER C CA 1
ATOM 5268 C C . SER D 2 9 ? 18.375 22.811 18.062 1.00 30.79 34 SER C C 1
ATOM 5269 O O . SER D 2 9 ? 19.364 22.524 17.392 1.00 29.59 34 SER C O 1
ATOM 5272 N N . TYR D 2 10 ? 17.668 23.920 17.875 1.00 33.23 35 TYR C N 1
ATOM 5273 C CA . TYR D 2 10 ? 17.972 24.819 16.768 1.00 43.83 35 TYR C CA 1
ATOM 5274 C C . TYR D 2 1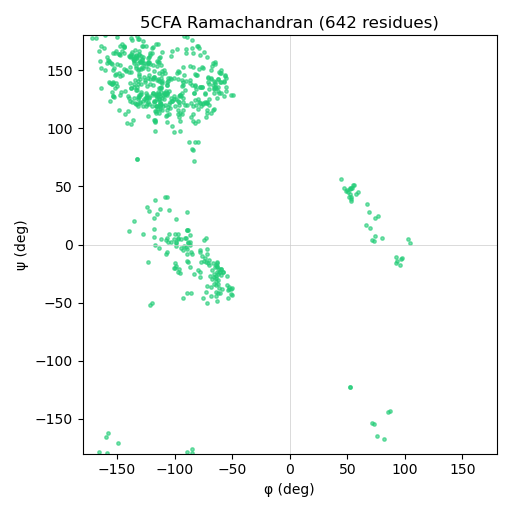0 ? 17.970 26.286 17.194 1.00 38.27 35 TYR C C 1
ATOM 5275 O O . TYR D 2 10 ? 18.522 26.647 18.235 1.00 47.96 35 TYR C O 1
#

Foldseek 3Di:
DEDLVQKAWPDKDKAKQPDGDQEQAQQVVIKIKIKIKIWGALPDAAFYKWKKAWFLQKAQDQAEDDDFDDFFAAPVGHGQWGWDADNVRRMIITGGHRVSVFFHRKMKMWIGIIGGHCVVPLAWDKDWTWIDTSNRIDTDIGTYDFDAWLDDAQFTKEKEFRHADLVQQKIKMKMKGRLVLAFFAFKKKKKAFAFADFQGDGDRHQATFAFDPPKDKWKWWADPPDHGGRNSDDPDCVPTHTCRVVWDKARPPDGRMIMITDGTGRTMMMMMIMTGGDNPVVVVQRHKMKMKIWGQHPVGDIGIGMYMYTDDDDDMHMYMHGHGDD/DEEAVLVQKAWDDWDKAKQPDRPQEAAQQVVIKIKIKIKIWGALVDAAFYKWKKAWFLQKAQDQAEPDDFDDFFAAPVGHGQWGWDADNVRRMIITGGHRVSVFFHRKMKMWIGIIGGHCVNVLAWDKDWTWIDTSPRIDTDIHTYDFDAWQDDFQWTKEKEFRHADLVQQKIKMKMKGRLVLAFFAFKKKKKAFAFQDFQRDDDRHQATFAFAPPKDKWKWWADPPDHGGRNSDDPDCPPTHTCRVVWDKASPPDGRMIMIGPGGGRTMMIMMIMTGGDNPVVVVQRGKMKMKIWGQHPVGHIGIGMYMYTDDDDDIHMYMHGHGDD/DDDDDDDD/DDDDDDDDDD

Sequence (672 aa):
NNVNDLITVTKQMITEGIKDDGVIQAHDGEHIIYTTSDFKIDNAVKAGDTMTVKYDKHTIPSDITDDFTPVDITDPSGEVIAKGTTFDLNTKTITYKFTDYVDRYENVNAKLELNSYIDKKEVPNETNLNLTFATADKETSKNVKVEYQKPIVKDESNIQSIFSHLDTTKHEVEQTIYVNPLKLNAKNTNVTIKSGGVADNGDYYTGDGSTIIDSNTEIKVYKVASGQQLPQSNKIYDYSQYEDVTNSSVTINKNYGTNMANINFGDIDSAYIVKVVSKYTPGAEDDLAVQQGVRMTTTNKYNYSSYAGYTNTTILSTTDSGGGDGTVKPGSNNVNDLITVTKQMITEGIKDDGVIQAHDGEHIIYTTSDFKIDNAVKAGDTMTVKYDKHTIPSDITDDFTPVDITDPSGEVIAKGTFDLNTKTITYKFTDYVDRYENVNAKLELNSYIDKKEVPNETNLNLTFATADKETSKNVKVEYQKPIVKDESNIQSIFSHLDTTTKHEVEQTIYVNPLKLNAKNTNVTIKSGGVADNGDYYTGDGSTIIDSNTEIKVYKVASGQQLPQSNKIYDYSQYEDVTNSVTINKNYGTNMANINFGDIDSAYIVKVVSKYTPGAEDDLAVQQGVRMTTTNKYNYSSYAGYTNTILSTTDSGGGDGTVKPKQFTSSTSSKQFTSSSTTTSY

B-factor: mean 22.46, std 8.15, range [8.0, 65.31]

Radius of gyration: 29.98 Å; Cα contacts (8 Å, |Δi|>4): 1966; chains: 4; bounding box: 73×91×42 Å

Secondary structure (DSSP, 8-state):
-B-GGGEEEEEEEEEESS--SSEEEGGGT--EEEEEEEEE-TT--TT-EEEEE--TTEES-SS-S---PPPEE-TTS-EEEEEEEETTTTEEEEEE-THHHHEEEEEEEEEEEEEE-TTT-SS-EEEEEEEEETTEEEEEEEEEE----EEETTEEEEEEEEEEETTTTEEEEEEEESTT---EEEEEEEEEESEE-TTS-EE--S---B-STT-EEEEEE--TT----TT---S--TTSEE-GGGSEEEEEEETTEEEEEEEEE-S-EEEEEEEE--TTGGGGT---EEEEEEEE-TTSSEEEEEEEEEEEEE--EEEEEEEE--/---B-GGGEEEEEEEEEESS--SSEEEGGGT--EEEEEEEEE-TT--TT-EEEEE--TTEES-SS-S---PPPEE-TT--EEEEEEEETTTTEEEEEE-THHHHEEEEEEEEEEEEEE-TTT-SS-EEEEEEEEETTEEEEEEEEEE----EEETTEEEEEEEEEEETTTTEEEEEEEESTT---EEEEEEEEEESEE-TTS-EE--S---B-STT-EEEEEEPPTT----TT---S--TTSEE-GGGSEEEEEEETTEEEEEEEEE-S-EEEEEEEE--TTGGGGT--EEEEEEEEE-TTSSEEEEEEEEEEEEE--EEEEEEEE--/--EEEEEE--/-EEEEEE-

Solvent-accessible surface area: 28960 Å² total; per-residue (Å²): 130,83,14,9,123,52,2,72,30,84,116,38,75,14,52,21,24,104,137,125,69,26,23,0,58,7,9,49,2,4,31,2,32,1,33,0,27,2,115,6,65,79,69,2,116,40,23,7,22,0,30,1,81,1,12,121,42,0,30,1,4,12,3,8,126,82,34,87,7,47,39,0,44,15,109,98,47,53,46,0,0,109,7,94,45,62,94,89,74,13,21,0,47,0,106,4,37,76,0,5,60,110,35,48,91,6,70,4,116,0,69,1,6,1,6,2,12,8,88,66,1,63,53,62,61,104,14,86,0,37,2,8,0,1,106,69,126,32,65,56,112,5,110,1,65,13,24,127,26,47,75,99,63,51,0,0,0,10,0,2,0,3,56,2,34,37,116,130,52,41,1,36,0,2,0,4,0,0,26,88,66,58,118,1,105,72,0,54,0,6,0,20,19,2,0,3,32,71,93,6,84,85,67,120,39,110,11,49,3,71,8,51,72,118,2,79,9,57,0,23,69,0,47,102,59,44,147,24,26,60,1,0,33,18,91,20,40,58,37,35,104,70,11,29,145,81,27,86,46,62,61,85,131,30,128,54,28,0,13,0,55,20,35,104,12,92,12,0,20,0,0,30,1,20,0,65,2,74,89,35,10,20,82,116,58,25,0,4,0,0,0,59,0,18,0,31,5,169,148,132,124,44,0,84,0,0,13,2,1,18,1,58,34,17,82,10,58,8,30,13,65,17,74,109,87,168,99,81,81,103,6,11,129,58,14,77,9,72,113,36,69,15,40,12,25,102,140,106,71,25,28,0,58,6,9,58,2,4,31,1,29,1,18,1,35,2,119,5,70,90,67,2,82,42,21,2,23,0,37,1,81,2,6,132,29,0,32,1,3,15,2,8,128,80,33,104,7,46,38,0,43,17,109,99,45,51,47,0,0,108,6,96,44,70,104,136,68,14,20,0,47,0,108,4,36,78,1,9,62,114,48,51,92,6,67,3,108,2,58,2,6,1,6,2,12,7,124,84,2,64,67,53,54,113,16,83,0,38,2,9,0,11,107,104,123,32,64,63,113,6,81,0,46,10,24,122,38,44,77,114,62,50,0,0,0,10,0,2,0,1,56,2,36,38,116,128,54,40,1,34,0,1,0,6,0,0,28,81,71,51,119,1,95,66,0,36,0,5,0,22,20,2,0,3,32,94,86,0,50,35,45,123,28,59,11,49,3,73,6,60,67,111,2,73,7,71,0,13,72,0,52,105,77,43,176,24,27,65,1,0,34,17,103,74,37,98,103,15,108,80,14,34,147,90,27,90,41,55,58,123,110,32,124,49,31,0,12,0,69,20,24,105,14,94,14,0,19,0,0,23,1,21,0,72,2,74,88,34,10,21,82,112,58,26,0,3,0,0,0,14,0,24,1,22,6,170,142,121,109,44,4,36,0,0,18,6,1,15,1,61,31,18,90,5,57,8,31,13,67,16,70,116,106,149,116,8,5,2,3,9,48,74,122,65,3,8,1,3,10,14,20,185

Organism: Staphylococcus aureus (NCBI:txid1280)

CATH classification: 2.60.40.1280 (+1 more: 2.60.40.1290)